Protein 7E43 (pdb70)

Structure (mmCIF, N/CA/C/O backbone):
data_7E43
#
_entry.id   7E43
#
_cell.length_a   52.125
_cell.length_b   72.505
_cell.length_c   82.230
_cell.angle_alpha   93.160
_cell.angle_beta   93.800
_cell.angle_gamma   111.080
#
_symmetry.space_group_name_H-M   'P 1'
#
loop_
_entity.id
_entity.type
_entity.pdbx_description
1 polymer 'Peptide methionine sulfoxide reductase MsrA/MsrB'
2 non-polymer 'ACETATE ION'
3 water water
#
loop_
_atom_site.group_PDB
_atom_site.id
_atom_site.type_symbol
_atom_site.label_atom_id
_atom_site.label_alt_id
_atom_site.label_comp_id
_atom_site.label_asym_id
_atom_site.label_entity_id
_atom_site.label_seq_id
_atom_site.pdbx_PDB_ins_code
_atom_site.Cartn_x
_atom_site.Cartn_y
_atom_site.Cartn_z
_atom_site.occupancy
_atom_site.B_iso_or_equiv
_atom_site.auth_seq_id
_atom_site.auth_comp_id
_atom_site.auth_asym_id
_atom_site.auth_atom_id
_atom_site.pdbx_PDB_model_num
ATOM 1 N N . ASP A 1 34 ? 94.955 -21.752 -37.823 1.00 30.00 34 ASP B N 1
ATOM 2 C CA . ASP A 1 34 ? 95.469 -20.367 -37.996 1.00 30.00 34 ASP B CA 1
ATOM 3 C C . ASP A 1 34 ? 94.379 -19.375 -37.580 1.00 30.00 34 ASP B C 1
ATOM 4 O O . ASP A 1 34 ? 93.516 -19.757 -36.775 1.00 30.00 34 ASP B O 1
ATOM 9 N N . GLU A 1 35 ? 94.434 -18.149 -38.106 1.00 60.25 35 GLU B N 1
ATOM 10 C CA . GLU A 1 35 ? 93.420 -17.113 -37.776 1.00 54.60 35 GLU B CA 1
ATOM 11 C C . GLU A 1 35 ? 92.569 -16.842 -39.021 1.00 56.58 35 GLU B C 1
ATOM 12 O O . GLU A 1 35 ? 93.102 -16.969 -40.135 1.00 55.33 35 GLU B O 1
ATOM 18 N N . ARG A 1 36 ? 91.297 -16.489 -38.823 1.00 49.18 36 ARG B N 1
ATOM 19 C CA . ARG A 1 36 ? 90.381 -16.247 -39.926 1.00 43.34 36 ARG B CA 1
ATOM 20 C C . ARG A 1 36 ? 89.811 -14.839 -39.840 1.00 47.91 36 ARG B C 1
ATOM 21 O O . ARG A 1 36 ? 89.929 -14.160 -38.813 1.00 47.54 36 ARG B O 1
ATOM 29 N N . VAL A 1 37 ? 89.205 -14.395 -40.945 1.00 42.43 37 VAL B N 1
ATOM 30 C CA . VAL A 1 37 ? 88.696 -13.036 -41.059 1.00 37.29 37 VAL B CA 1
ATOM 31 C C . VAL A 1 37 ? 87.293 -13.079 -41.654 1.00 41.96 37 VAL B C 1
ATOM 32 O O . VAL A 1 37 ? 86.967 -13.934 -42.485 1.00 36.67 37 VAL B O 1
ATOM 36 N N . ILE A 1 38 ? 86.446 -12.170 -41.185 1.00 42.22 38 ILE B N 1
ATOM 37 C CA . ILE A 1 38 ? 85.107 -11.971 -41.726 1.00 39.86 38 ILE B CA 1
ATOM 38 C C . ILE A 1 38 ? 84.814 -10.486 -41.636 1.00 36.64 38 ILE B C 1
ATOM 39 O O . ILE A 1 38 ? 85.269 -9.818 -40.709 1.00 41.47 38 ILE B O 1
ATOM 44 N N . TYR A 1 39 ? 84.089 -9.956 -42.620 1.00 35.30 39 TYR B N 1
ATOM 45 C CA . TYR A 1 39 ? 83.798 -8.526 -42.687 1.00 35.15 39 TYR B CA 1
ATOM 46 C C . TYR A 1 39 ? 82.308 -8.329 -42.452 1.00 35.82 39 TYR B C 1
ATOM 47 O O . TYR A 1 39 ? 81.486 -8.975 -43.109 1.00 38.12 39 TYR B O 1
ATOM 56 N N . LEU A 1 40 ? 81.965 -7.449 -41.512 1.00 37.02 40 LEU B N 1
ATOM 57 C CA . LEU A 1 40 ? 80.589 -7.273 -41.066 1.00 32.25 40 LEU B CA 1
ATOM 58 C C . LEU A 1 40 ? 80.224 -5.802 -41.163 1.00 32.51 40 LEU B C 1
ATOM 59 O O . LEU A 1 40 ? 80.905 -4.955 -40.578 1.00 38.41 40 LEU B O 1
ATOM 64 N N . ALA A 1 41 ? 79.157 -5.496 -41.896 1.00 31.57 41 ALA B N 1
ATOM 65 C CA . ALA A 1 41 ? 78.594 -4.148 -41.927 1.00 38.78 41 ALA B CA 1
ATOM 66 C C . ALA A 1 41 ? 77.325 -4.143 -41.087 1.00 33.75 41 ALA B C 1
ATOM 67 O O . ALA A 1 41 ? 76.408 -4.928 -41.341 1.00 32.75 41 ALA B O 1
ATOM 69 N N . GLY A 1 42 ? 77.280 -3.286 -40.075 1.00 33.78 42 GLY B N 1
ATOM 70 C CA . GLY A 1 42 ? 76.138 -3.299 -39.187 1.00 27.95 42 GLY B CA 1
ATOM 71 C C . GLY A 1 42 ? 75.727 -1.940 -38.672 1.00 34.59 42 GLY B C 1
ATOM 72 O O . GLY A 1 42 ? 75.274 -1.813 -37.530 1.00 37.32 42 GLY B O 1
ATOM 73 N N . GLY A 1 43 ? 75.878 -0.922 -39.525 1.00 41.37 43 GLY B N 1
ATOM 74 C CA . GLY A 1 43 ? 75.523 0.465 -39.166 1.00 33.79 43 GLY B CA 1
ATOM 75 C C . GLY A 1 43 ? 76.736 1.246 -38.694 1.00 35.67 43 GLY B C 1
ATOM 76 O O . GLY A 1 43 ? 77.760 1.234 -39.406 1.00 35.51 43 GLY B O 1
ATOM 77 N N . SER A 1 44 ? 76.625 1.902 -37.534 1.00 34.82 44 SER B N 1
ATOM 78 C CA . SER A 1 44 ? 77.750 2.695 -36.971 1.00 34.64 44 SER B CA 1
ATOM 79 C C . SER A 1 44 ? 78.950 1.774 -36.717 1.00 38.38 44 SER B C 1
ATOM 80 O O . SER A 1 44 ? 78.800 0.809 -35.942 1.00 37.25 44 SER B O 1
ATOM 83 N N . PHE A 1 45 ? 80.073 2.030 -37.394 1.00 32.32 45 PHE B N 1
ATOM 84 C CA . PHE A 1 45 ? 81.257 1.141 -37.254 1.00 35.02 45 PHE B CA 1
ATOM 85 C C . PHE A 1 45 ? 82.052 1.466 -35.985 1.00 36.79 45 PHE B C 1
ATOM 86 O O . PHE A 1 45 ? 82.936 0.674 -35.636 1.00 35.78 45 PHE B O 1
ATOM 94 N N . TRP A 1 46 ? 81.741 2.581 -35.321 1.00 39.64 46 TRP B N 1
ATOM 95 C CA . TRP A 1 46 ? 82.444 2.938 -34.060 1.00 35.94 46 TRP B CA 1
ATOM 96 C C . TRP A 1 46 ? 82.018 1.947 -32.976 1.00 37.27 46 TRP B C 1
ATOM 97 O O . TRP A 1 46 ? 82.889 1.286 -32.392 1.00 35.05 46 TRP B O 1
ATOM 108 N N . GLY A 1 47 ? 80.710 1.860 -32.736 1.00 31.50 47 GLY B N 1
ATOM 109 C CA . GLY A 1 47 ? 80.165 0.937 -31.727 1.00 37.90 47 GLY B CA 1
ATOM 110 C C . GLY A 1 47 ? 80.349 -0.506 -32.151 1.00 35.75 47 GLY B C 1
ATOM 111 O O . GLY A 1 47 ? 80.637 -1.335 -31.281 1.00 35.19 47 GLY B O 1
ATOM 112 N N . LEU A 1 48 ? 80.214 -0.788 -33.450 1.00 32.14 48 LEU B N 1
ATOM 113 C CA . LEU A 1 48 ? 80.350 -2.193 -33.922 1.00 32.27 48 LEU B CA 1
ATOM 114 C C . LEU A 1 48 ? 81.774 -2.685 -33.637 1.00 34.65 48 LEU B C 1
ATOM 115 O O . LEU A 1 48 ? 81.917 -3.795 -33.089 1.00 32.03 48 LEU B O 1
ATOM 120 N N . GLU A 1 49 ? 82.780 -1.882 -34.001 1.00 35.57 49 GLU B N 1
ATOM 121 C CA . GLU A 1 49 ? 84.179 -2.244 -33.778 1.00 35.66 49 GLU B CA 1
ATOM 122 C C . GLU A 1 49 ? 84.443 -2.494 -32.298 1.00 35.63 49 GLU B C 1
ATOM 123 O O . GLU A 1 49 ? 85.071 -3.492 -31.926 1.00 36.72 49 GLU B O 1
ATOM 129 N N . ALA A 1 50 ? 83.965 -1.590 -31.438 1.00 34.49 50 ALA B N 1
ATOM 130 C CA . ALA A 1 50 ? 84.119 -1.773 -29.999 1.00 41.01 50 ALA B CA 1
ATOM 131 C C . ALA A 1 50 ? 83.394 -3.025 -29.517 1.00 38.30 50 ALA B C 1
ATOM 132 O O . ALA A 1 50 ? 83.874 -3.714 -28.615 1.00 35.67 50 ALA B O 1
ATOM 134 N N . TYR A 1 51 ? 82.259 -3.351 -30.127 1.00 31.42 51 TYR B N 1
ATOM 135 C CA . TYR A 1 51 ? 81.518 -4.543 -29.730 1.00 36.50 51 TYR B CA 1
ATOM 136 C C . TYR A 1 51 ? 82.291 -5.811 -30.060 1.00 37.99 51 TYR B C 1
ATOM 137 O O . TYR A 1 51 ? 82.528 -6.652 -29.185 1.00 37.10 51 TYR B O 1
ATOM 146 N N . MET A 1 52 ? 82.700 -5.960 -31.321 1.00 35.84 52 MET B N 1
ATOM 147 C CA . MET A 1 52 ? 83.366 -7.180 -31.751 1.00 33.65 52 MET B CA 1
ATOM 148 C C . MET A 1 52 ? 84.670 -7.412 -30.995 1.00 38.34 52 MET B C 1
ATOM 149 O O . MET A 1 52 ? 85.016 -8.563 -30.707 1.00 33.73 52 MET B O 1
ATOM 154 N N . GLU A 1 53 ? 85.378 -6.334 -30.630 1.00 38.31 53 GLU B N 1
ATOM 155 C CA . GLU A 1 53 ? 86.626 -6.461 -29.877 1.00 42.43 53 GLU B CA 1
ATOM 156 C C . GLU A 1 53 ? 86.430 -7.153 -28.532 1.00 39.10 53 GLU B C 1
ATOM 157 O O . GLU A 1 53 ? 87.368 -7.762 -28.017 1.00 41.68 53 GLU B O 1
ATOM 163 N N . ARG A 1 54 ? 85.240 -7.052 -27.935 1.00 39.23 54 ARG B N 1
ATOM 164 C CA . ARG A 1 54 ? 85.000 -7.644 -26.625 1.00 37.47 54 ARG B CA 1
ATOM 165 C C . ARG A 1 54 ? 84.580 -9.100 -26.690 1.00 39.64 54 ARG B C 1
ATOM 166 O O . ARG A 1 54 ? 84.460 -9.729 -25.633 1.00 42.04 54 ARG B O 1
ATOM 174 N N . ILE A 1 55 ? 84.301 -9.630 -27.881 1.00 40.44 55 ILE B N 1
ATOM 175 C CA . ILE A 1 55 ? 83.880 -11.020 -28.002 1.00 34.27 55 ILE B CA 1
ATOM 176 C C . ILE A 1 55 ? 85.078 -11.928 -27.772 1.00 38.42 55 ILE B C 1
ATOM 177 O O . ILE A 1 55 ? 86.128 -11.763 -28.406 1.00 35.66 55 ILE B O 1
ATOM 182 N N . TYR A 1 56 ? 84.916 -12.913 -26.889 1.00 43.12 56 TYR B N 1
ATOM 183 C CA . TYR A 1 56 ? 85.964 -13.905 -26.693 1.00 42.16 56 TYR B CA 1
ATOM 184 C C . TYR A 1 56 ? 86.208 -14.668 -27.989 1.00 40.56 56 TYR B C 1
ATOM 185 O O . TYR A 1 56 ? 85.273 -15.184 -28.605 1.00 38.95 56 TYR B O 1
ATOM 194 N N . GLY A 1 57 ? 87.474 -14.743 -28.396 1.00 44.96 57 GLY B N 1
ATOM 195 C CA . GLY A 1 57 ? 87.871 -15.381 -29.634 1.00 42.21 57 GLY B CA 1
ATOM 196 C C . GLY A 1 57 ? 88.281 -14.411 -30.724 1.00 44.15 57 GLY B C 1
ATOM 197 O O . GLY A 1 57 ? 88.939 -14.822 -31.688 1.00 43.59 57 GLY B O 1
ATOM 198 N N . VAL A 1 58 ? 87.919 -13.140 -30.595 1.00 35.80 58 VAL B N 1
ATOM 199 C CA . VAL A 1 58 ? 88.229 -12.142 -31.610 1.00 41.51 58 VAL B CA 1
ATOM 200 C C . VAL A 1 58 ? 89.622 -11.591 -31.340 1.00 40.80 58 VAL B C 1
ATOM 201 O O . VAL A 1 58 ? 89.864 -10.968 -30.302 1.00 39.94 58 VAL B O 1
ATOM 205 N N . ILE A 1 59 ? 90.539 -11.824 -32.278 1.00 48.10 59 ILE B N 1
ATOM 206 C CA . ILE A 1 59 ? 91.917 -11.367 -32.135 1.00 40.92 59 ILE B CA 1
ATOM 207 C C . ILE A 1 59 ? 92.019 -9.867 -32.370 1.00 47.98 59 ILE B C 1
ATOM 208 O O . ILE A 1 59 ? 92.653 -9.141 -31.597 1.00 51.79 59 ILE B O 1
ATOM 213 N N . ASP A 1 60 ? 91.419 -9.378 -33.451 1.00 43.71 60 ASP B N 1
ATOM 214 C CA . ASP A 1 60 ? 91.440 -7.949 -33.715 1.00 42.65 60 ASP B CA 1
ATOM 215 C C . ASP A 1 60 ? 90.173 -7.551 -34.460 1.00 45.97 60 ASP B C 1
ATOM 216 O O . ASP A 1 60 ? 89.560 -8.360 -35.162 1.00 44.00 60 ASP B O 1
ATOM 221 N N . ALA A 1 61 ? 89.767 -6.301 -34.271 1.00 46.33 61 ALA B N 1
ATOM 222 C CA . ALA A 1 61 ? 88.675 -5.722 -35.036 1.00 45.91 61 ALA B CA 1
ATOM 223 C C . ALA A 1 61 ? 89.109 -4.349 -35.515 1.00 48.45 61 ALA B C 1
ATOM 224 O O . ALA A 1 61 ? 89.595 -3.534 -34.724 1.00 50.85 61 ALA B O 1
ATOM 226 N N . SER A 1 62 ? 88.953 -4.101 -36.806 1.00 48.70 62 SER B N 1
ATOM 227 C CA . SER A 1 62 ? 89.294 -2.810 -37.375 1.00 45.21 62 SER B CA 1
ATOM 228 C C . SER A 1 62 ? 88.162 -2.305 -38.261 1.00 43.58 62 SER B C 1
ATOM 229 O O . SER A 1 62 ? 87.385 -3.076 -38.832 1.00 40.18 62 SER B O 1
ATOM 232 N N . SER A 1 63 ? 88.100 -0.990 -38.372 1.00 46.04 63 SER B N 1
ATOM 233 C CA . SER A 1 63 ? 87.066 -0.265 -39.069 1.00 42.69 63 SER B CA 1
ATOM 234 C C . SER A 1 63 ? 87.467 -0.095 -40.535 1.00 48.02 63 SER B C 1
ATOM 235 O O . SER A 1 63 ? 88.654 -0.127 -40.891 1.00 49.37 63 SER B O 1
ATOM 238 N N . GLY A 1 64 ? 86.467 0.023 -41.401 1.00 48.57 64 GLY B N 1
ATOM 239 C CA . GLY A 1 64 ? 86.778 0.058 -42.818 1.00 50.98 64 GLY B CA 1
ATOM 240 C C . GLY A 1 64 ? 85.549 0.207 -43.692 1.00 46.27 64 GLY B C 1
ATOM 241 O O . GLY A 1 64 ? 84.415 0.354 -43.218 1.00 44.59 64 GLY B O 1
ATOM 242 N N . TYR A 1 65 ? 85.810 0.170 -44.998 1.00 47.62 65 TYR B N 1
ATOM 243 C CA . TYR A 1 65 ? 84.805 0.373 -46.030 1.00 47.81 65 TYR B CA 1
ATOM 244 C C . TYR A 1 65 ? 84.833 -0.799 -47.005 1.00 50.99 65 TYR B C 1
ATOM 245 O O . TYR A 1 65 ? 85.881 -1.098 -47.588 1.00 53.18 65 TYR B O 1
ATOM 254 N N . ALA A 1 66 ? 83.682 -1.447 -47.201 1.00 47.54 66 ALA B N 1
ATOM 255 C CA . ALA A 1 66 ? 83.615 -2.698 -47.948 1.00 54.92 66 ALA B CA 1
ATOM 256 C C . ALA A 1 66 ? 82.615 -2.629 -49.097 1.00 51.25 66 ALA B C 1
ATOM 257 O O . ALA A 1 66 ? 81.547 -2.016 -48.978 1.00 49.38 66 ALA B O 1
ATOM 259 N N . ASN A 1 67 ? 82.981 -3.275 -50.208 1.00 53.11 67 ASN B N 1
ATOM 260 C CA . ASN A 1 67 ? 82.073 -3.559 -51.317 1.00 55.83 67 ASN B CA 1
ATOM 261 C C . ASN A 1 67 ? 81.468 -2.280 -51.899 1.00 52.29 67 ASN B C 1
ATOM 262 O O . ASN A 1 67 ? 80.249 -2.130 -52.016 1.00 47.41 67 ASN B O 1
ATOM 267 N N . GLY A 1 68 ? 82.352 -1.352 -52.267 1.00 54.25 68 GLY B N 1
ATOM 268 C CA . GLY A 1 68 ? 81.980 -0.174 -53.016 1.00 57.72 68 GLY B CA 1
ATOM 269 C C . GLY A 1 68 ? 82.384 -0.278 -54.483 1.00 62.00 68 GLY B C 1
ATOM 270 O O . GLY A 1 68 ? 82.916 -1.283 -54.956 1.00 49.61 68 GLY B O 1
ATOM 271 N N . LYS A 1 69 ? 82.125 0.813 -55.206 1.00 68.23 69 LYS B N 1
ATOM 272 C CA . LYS A 1 69 ? 82.347 0.851 -56.647 1.00 70.95 69 LYS B CA 1
ATOM 273 C C . LYS A 1 69 ? 83.792 1.172 -57.023 1.00 71.18 69 LYS B C 1
ATOM 274 O O . LYS A 1 69 ? 84.162 1.026 -58.195 1.00 71.57 69 LYS B O 1
ATOM 280 N N . THR A 1 70 ? 84.597 1.597 -56.049 1.00 68.82 70 THR B N 1
ATOM 281 C CA . THR A 1 70 ? 86.004 1.967 -56.344 1.00 63.87 70 THR B CA 1
ATOM 282 C C . THR A 1 70 ? 86.967 1.067 -55.565 1.00 69.22 70 THR B C 1
ATOM 283 O O . THR A 1 70 ? 86.495 0.257 -54.754 1.00 69.91 70 THR B O 1
ATOM 287 N N . SER A 1 71 ? 88.268 1.221 -55.815 1.00 68.25 71 SER B N 1
ATOM 288 C CA . SER A 1 71 ? 89.308 0.421 -55.120 1.00 66.70 71 SER B CA 1
ATOM 289 C C . SER A 1 71 ? 89.827 1.204 -53.910 1.00 64.64 71 SER B C 1
ATOM 290 O O . SER A 1 71 ? 90.628 0.644 -53.143 1.00 64.37 71 SER B O 1
ATOM 293 N N . SER A 1 72 ? 89.382 2.454 -53.759 1.00 56.41 72 SER B N 1
ATOM 294 C CA . SER A 1 72 ? 89.817 3.298 -52.616 1.00 61.32 72 SER B CA 1
ATOM 295 C C . SER A 1 72 ? 88.839 4.460 -52.422 1.00 64.12 72 SER B C 1
ATOM 296 O O . SER A 1 72 ? 88.291 4.946 -53.421 1.00 62.20 72 SER B O 1
ATOM 299 N N . THR A 1 73 ? 88.652 4.887 -51.172 1.00 62.11 73 THR B N 1
ATOM 300 C CA . THR A 1 73 ? 87.717 5.995 -50.842 1.00 57.05 73 THR B CA 1
ATOM 301 C C . THR A 1 73 ? 88.073 6.559 -49.463 1.00 54.41 73 THR B C 1
ATOM 302 O O . THR A 1 73 ? 89.076 6.112 -48.882 1.00 58.89 73 THR B O 1
ATOM 306 N N . ASN A 1 74 ? 87.286 7.519 -48.972 1.00 60.41 74 ASN B N 1
ATOM 307 C CA . ASN A 1 74 ? 87.527 8.093 -47.655 1.00 64.53 74 ASN B CA 1
ATOM 308 C C . ASN A 1 74 ? 86.176 8.435 -47.042 1.00 62.17 74 ASN B C 1
ATOM 309 O O . ASN A 1 74 ? 85.132 8.295 -47.686 1.00 61.66 74 ASN B O 1
ATOM 314 N N . TYR A 1 75 ? 86.201 8.926 -45.799 1.00 59.56 75 TYR B N 1
ATOM 315 C CA . TYR A 1 75 ? 84.976 8.965 -45.003 1.00 61.00 75 TYR B CA 1
ATOM 316 C C . TYR A 1 75 ? 83.909 9.848 -45.638 1.00 62.26 75 TYR B C 1
ATOM 317 O O . TYR A 1 75 ? 82.712 9.559 -45.514 1.00 64.09 75 TYR B O 1
ATOM 326 N N . GLU A 1 76 ? 84.311 10.928 -46.306 1.00 69.35 76 GLU B N 1
ATOM 327 C CA . GLU A 1 76 ? 83.328 11.799 -46.908 1.00 71.62 76 GLU B CA 1
ATOM 328 C C . GLU A 1 76 ? 83.257 11.638 -48.429 1.00 70.97 76 GLU B C 1
ATOM 329 O O . GLU A 1 76 ? 82.612 12.443 -49.108 1.00 77.14 76 GLU B O 1
ATOM 335 N N . LYS A 1 77 ? 83.815 10.564 -48.960 1.00 70.34 77 LYS B N 1
ATOM 336 C CA . LYS A 1 77 ? 83.510 10.087 -50.291 1.00 70.77 77 LYS B CA 1
ATOM 337 C C . LYS A 1 77 ? 82.710 8.781 -50.253 1.00 71.39 77 LYS B C 1
ATOM 338 O O . LYS A 1 77 ? 82.574 8.092 -51.280 1.00 71.90 77 LYS B O 1
ATOM 344 N N . LEU A 1 78 ? 82.165 8.407 -49.091 1.00 71.67 78 LEU B N 1
ATOM 345 C CA . LEU A 1 78 ? 81.428 7.151 -48.981 1.00 63.24 78 LEU B CA 1
ATOM 346 C C . LEU A 1 78 ? 80.165 7.198 -49.807 1.00 64.88 78 LEU B C 1
ATOM 347 O O . LEU A 1 78 ? 79.801 6.205 -50.437 1.00 68.68 78 LEU B O 1
ATOM 352 N N . HIS A 1 79 ? 79.467 8.340 -49.791 1.00 64.73 79 HIS B N 1
ATOM 353 C CA . HIS A 1 79 ? 78.187 8.445 -50.483 1.00 73.88 79 HIS B CA 1
ATOM 354 C C . HIS A 1 79 ? 78.325 8.223 -51.983 1.00 74.21 79 HIS B C 1
ATOM 355 O O . HIS A 1 79 ? 77.356 7.829 -52.637 1.00 79.98 79 HIS B O 1
ATOM 362 N N . GLU A 1 80 ? 79.506 8.476 -52.548 1.00 67.91 80 GLU B N 1
ATOM 363 C CA . GLU A 1 80 ? 79.702 8.249 -53.973 1.00 71.31 80 GLU B CA 1
ATOM 364 C C . GLU A 1 80 ? 80.327 6.891 -54.258 1.00 58.48 80 GLU B C 1
ATOM 365 O O . GLU A 1 80 ? 79.950 6.226 -55.227 1.00 58.55 80 GLU B O 1
ATOM 371 N N . SER A 1 81 ? 81.285 6.462 -53.440 1.00 58.19 81 SER B N 1
ATOM 372 C CA . SER A 1 81 ? 81.922 5.173 -53.669 1.00 61.05 81 SER B CA 1
ATOM 373 C C . SER A 1 81 ? 80.972 4.012 -53.408 1.00 57.44 81 SER B C 1
ATOM 374 O O . SER A 1 81 ? 81.246 2.896 -53.862 1.00 54.46 81 SER B O 1
ATOM 377 N N . ASP A 1 82 ? 79.861 4.259 -52.704 1.00 47.68 82 ASP B N 1
ATOM 378 C CA . ASP A 1 82 ? 78.863 3.240 -52.384 1.00 53.16 82 ASP B CA 1
ATOM 379 C C . ASP A 1 82 ? 79.433 2.147 -51.481 1.00 55.78 82 ASP B C 1
ATOM 380 O O . ASP A 1 82 ? 79.009 0.990 -51.541 1.00 52.75 82 ASP B O 1
ATOM 385 N N . HIS A 1 83 ? 80.399 2.493 -50.638 1.00 54.61 83 HIS B N 1
ATOM 386 C CA . HIS A 1 83 ? 80.938 1.526 -49.694 1.00 53.33 83 HIS B CA 1
ATOM 387 C C . HIS A 1 83 ? 80.050 1.453 -48.459 1.00 46.81 83 HIS B C 1
ATOM 388 O O . HIS A 1 83 ? 79.388 2.425 -48.085 1.00 46.50 83 HIS B O 1
ATOM 395 N N . ALA A 1 84 ? 80.036 0.284 -47.825 1.00 48.81 84 ALA B N 1
ATOM 396 C CA . ALA A 1 84 ? 79.345 0.099 -46.556 1.00 44.68 84 ALA B CA 1
ATOM 397 C C . ALA A 1 84 ? 80.364 0.184 -45.429 1.00 37.36 84 ALA B C 1
ATOM 398 O O . ALA A 1 84 ? 81.438 -0.423 -45.511 1.00 41.24 84 ALA B O 1
ATOM 400 N N . GLU A 1 85 ? 80.043 0.964 -44.401 1.00 36.94 85 GLU B N 1
ATOM 401 C CA . GLU A 1 85 ? 80.840 0.950 -43.181 1.00 43.40 85 GLU B CA 1
ATOM 402 C C . GLU A 1 85 ? 80.858 -0.459 -42.609 1.00 39.85 85 GLU B C 1
ATOM 403 O O . GLU A 1 85 ? 79.802 -1.041 -42.338 1.00 36.50 85 GLU B O 1
ATOM 409 N N . SER A 1 86 ? 82.054 -1.016 -42.442 1.00 40.80 86 SER B N 1
ATOM 410 C CA . SER A 1 86 ? 82.178 -2.405 -42.031 1.00 41.66 86 SER B CA 1
ATOM 411 C C . SER A 1 86 ? 83.282 -2.538 -40.997 1.00 43.45 86 SER B C 1
ATOM 412 O O . SER A 1 86 ? 84.090 -1.626 -40.781 1.00 38.72 86 SER B O 1
ATOM 415 N N . VAL A 1 87 ? 83.321 -3.702 -40.365 1.00 37.07 87 VAL B N 1
ATOM 416 C CA . VAL A 1 87 ? 84.335 -4.018 -39.374 1.00 35.36 87 VAL B CA 1
ATOM 417 C C . VAL A 1 87 ? 85.023 -5.300 -39.810 1.00 38.70 87 VAL B C 1
ATOM 418 O O . VAL A 1 87 ? 84.364 -6.327 -40.015 1.00 37.84 87 VAL B O 1
ATOM 422 N N . LYS A 1 88 ? 86.341 -5.230 -39.976 1.00 43.11 88 LYS B N 1
ATOM 423 C CA . LYS A 1 88 ? 87.164 -6.397 -40.276 1.00 34.97 88 LYS B CA 1
ATOM 424 C C . LYS A 1 88 ? 87.462 -7.107 -38.963 1.00 40.08 88 LYS B C 1
ATOM 425 O O . LYS A 1 88 ? 88.126 -6.552 -38.083 1.00 42.84 88 LYS B O 1
ATOM 431 N N . VAL A 1 89 ? 86.953 -8.321 -38.814 1.00 36.66 89 VAL B N 1
ATOM 432 C CA . VAL A 1 89 ? 87.028 -9.062 -37.564 1.00 36.99 89 VAL B CA 1
ATOM 433 C C . VAL A 1 89 ? 87.959 -10.241 -37.791 1.00 38.91 89 VAL B C 1
ATOM 434 O O . VAL A 1 89 ? 87.655 -11.136 -38.587 1.00 41.97 89 VAL B O 1
ATOM 438 N N . ILE A 1 90 ? 89.094 -10.251 -37.103 1.00 39.45 90 ILE B N 1
ATOM 439 C CA . ILE A 1 90 ? 90.020 -11.378 -37.143 1.00 39.70 90 ILE B CA 1
ATOM 440 C C . ILE A 1 90 ? 89.782 -12.204 -35.889 1.00 42.72 90 ILE B C 1
ATOM 441 O O . ILE A 1 90 ? 89.814 -11.672 -34.773 1.00 44.66 90 ILE B O 1
ATOM 446 N N . TYR A 1 91 ? 89.529 -13.498 -36.058 1.00 36.93 91 TYR B N 1
ATOM 447 C CA . TYR A 1 91 ? 89.140 -14.335 -34.939 1.00 38.94 91 TYR B CA 1
ATOM 448 C C . TYR A 1 91 ? 89.902 -15.650 -34.964 1.00 46.81 91 TYR B C 1
ATOM 449 O O . TYR A 1 91 ? 90.403 -16.092 -36.001 1.00 47.24 91 TYR B O 1
ATOM 458 N N . ASP A 1 92 ? 89.973 -16.267 -33.785 1.00 45.96 92 ASP B N 1
ATOM 459 C CA . ASP A 1 92 ? 90.594 -17.570 -33.617 1.00 41.82 92 ASP B CA 1
ATOM 460 C C . ASP A 1 92 ? 89.520 -18.633 -33.767 1.00 42.03 92 ASP B C 1
ATOM 461 O O . ASP A 1 92 ? 88.684 -18.778 -32.864 1.00 49.22 92 ASP B O 1
ATOM 466 N N . PRO A 1 93 ? 89.504 -19.407 -34.856 1.00 45.06 93 PRO B N 1
ATOM 467 C CA . PRO A 1 93 ? 88.448 -20.421 -35.017 1.00 36.36 93 PRO B CA 1
ATOM 468 C C . PRO A 1 93 ? 88.508 -21.530 -33.991 1.00 50.87 93 PRO B C 1
ATOM 469 O O . PRO A 1 93 ? 87.533 -22.282 -33.872 1.00 52.40 93 PRO B O 1
ATOM 473 N N . LYS A 1 94 ? 89.619 -21.671 -33.259 1.00 53.42 94 LYS B N 1
ATOM 474 C CA . LYS A 1 94 ? 89.671 -22.642 -32.171 1.00 52.66 94 LYS B CA 1
ATOM 475 C C . LYS A 1 94 ? 88.848 -22.183 -30.974 1.00 49.33 94 LYS B C 1
ATOM 476 O O . LYS A 1 94 ? 88.307 -23.015 -30.240 1.00 51.60 94 LYS B O 1
ATOM 482 N N . LYS A 1 95 ? 88.745 -20.872 -30.769 1.00 50.15 95 LYS B N 1
ATOM 483 C CA . LYS A 1 95 ? 88.043 -20.292 -29.629 1.00 46.24 95 LYS B CA 1
ATOM 484 C C . LYS A 1 95 ? 86.599 -19.912 -29.940 1.00 49.05 95 LYS B C 1
ATOM 485 O O . LYS A 1 95 ? 85.740 -20.007 -29.057 1.00 46.80 95 LYS B O 1
ATOM 491 N N . ILE A 1 96 ? 86.306 -19.472 -31.162 1.00 47.47 96 ILE B N 1
ATOM 492 C CA . ILE A 1 96 ? 84.939 -19.128 -31.543 1.00 38.41 96 ILE B CA 1
ATOM 493 C C . ILE A 1 96 ? 84.751 -19.466 -33.009 1.00 36.41 96 ILE B C 1
ATOM 494 O O . ILE A 1 96 ? 85.624 -19.200 -33.838 1.00 44.77 96 ILE B O 1
ATOM 499 N N . SER A 1 97 ? 83.611 -20.068 -33.322 1.00 37.62 97 SER B N 1
ATOM 500 C CA . SER A 1 97 ? 83.284 -20.408 -34.695 1.00 42.69 97 SER B CA 1
ATOM 501 C C . SER A 1 97 ? 82.714 -19.192 -35.427 1.00 39.87 97 SER B C 1
ATOM 502 O O . SER A 1 97 ? 82.277 -18.213 -34.814 1.00 37.69 97 SER B O 1
ATOM 505 N N . LEU A 1 98 ? 82.718 -19.262 -36.761 1.00 39.12 98 LEU B N 1
ATOM 506 C CA . LEU A 1 98 ? 82.057 -18.216 -37.542 1.00 37.55 98 LEU B CA 1
ATOM 507 C C . LEU A 1 98 ? 80.566 -18.151 -37.222 1.00 35.78 98 LEU B C 1
ATOM 508 O O . LEU A 1 98 ? 79.987 -17.059 -37.149 1.00 32.45 98 LEU B O 1
ATOM 513 N N . ASP A 1 99 ? 79.935 -19.311 -36.998 1.00 37.42 99 ASP B N 1
ATOM 514 C CA . ASP A 1 99 ? 78.501 -19.337 -36.731 1.00 36.08 99 ASP B CA 1
ATOM 515 C C . ASP A 1 99 ? 78.156 -18.585 -35.453 1.00 38.55 99 ASP B C 1
ATOM 516 O O . ASP A 1 99 ? 77.229 -17.767 -35.435 1.00 39.55 99 ASP B O 1
ATOM 521 N N . LYS A 1 100 ? 78.887 -18.851 -34.368 1.00 36.34 100 LYS B N 1
ATOM 522 C CA . LYS A 1 100 ? 78.613 -18.137 -33.123 1.00 32.89 100 LYS B CA 1
ATOM 523 C C . LYS A 1 100 ? 79.004 -16.669 -33.240 1.00 33.90 100 LYS B C 1
ATOM 524 O O . LYS A 1 100 ? 78.332 -15.788 -32.689 1.00 28.70 100 LYS B O 1
ATOM 530 N N . LEU A 1 101 ? 80.097 -16.390 -33.947 1.00 33.49 101 LE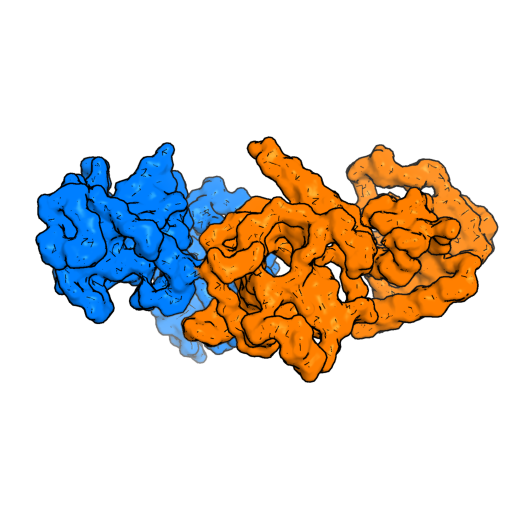U B N 1
ATOM 531 C CA . LEU A 1 101 ? 80.485 -15.007 -34.194 1.00 32.15 101 LEU B CA 1
ATOM 532 C C . LEU A 1 101 ? 79.370 -14.240 -34.891 1.00 31.26 101 LEU B C 1
ATOM 533 O O . LEU A 1 101 ? 79.090 -13.088 -34.543 1.00 31.58 101 LEU B O 1
ATOM 538 N N . LEU A 1 102 ? 78.725 -14.861 -35.880 1.00 29.09 102 LEU B N 1
ATOM 539 C CA . LEU A 1 102 ? 77.609 -14.205 -36.550 1.00 29.96 102 LEU B CA 1
ATOM 540 C C . LEU A 1 102 ? 76.463 -13.965 -35.582 1.00 33.72 102 LEU B C 1
ATOM 541 O O . LEU A 1 102 ? 75.812 -12.914 -35.624 1.00 36.56 102 LEU B O 1
ATOM 546 N N . ARG A 1 103 ? 76.201 -14.929 -34.695 1.00 32.86 103 ARG B N 1
ATOM 547 C CA . ARG A 1 103 ? 75.077 -14.782 -33.781 1.00 30.16 103 ARG B CA 1
ATOM 548 C C . ARG A 1 103 ? 75.318 -13.678 -32.763 1.00 28.60 103 ARG B C 1
ATOM 549 O O . ARG A 1 103 ? 74.359 -13.045 -32.314 1.00 31.76 103 ARG B O 1
ATOM 557 N N . TYR A 1 104 ? 76.576 -13.421 -32.398 1.00 30.71 104 TYR B N 1
ATOM 558 C CA . TYR A 1 104 ? 76.877 -12.218 -31.627 1.00 33.61 104 TYR B CA 1
ATOM 559 C C . TYR A 1 104 ? 76.553 -10.968 -32.435 1.00 31.57 104 TYR B C 1
ATOM 560 O O . TYR A 1 104 ? 75.983 -10.009 -31.908 1.00 30.54 104 TYR B O 1
ATOM 569 N N . TYR A 1 105 ? 76.913 -10.971 -33.722 1.00 34.19 105 TYR B N 1
ATOM 570 C CA . TYR A 1 105 ? 76.661 -9.823 -34.586 1.00 32.17 105 TYR B CA 1
ATOM 571 C C . TYR A 1 105 ? 75.167 -9.588 -34.761 1.00 31.98 105 TYR B C 1
ATOM 572 O O . TYR A 1 105 ? 74.711 -8.441 -34.767 1.00 35.73 105 TYR B O 1
ATOM 581 N N . PHE A 1 106 ? 74.380 -10.668 -34.854 1.00 33.82 106 PHE B N 1
ATOM 582 C CA . PHE A 1 106 ? 72.932 -10.526 -35.004 1.00 30.42 106 PHE B CA 1
ATOM 583 C C . PHE A 1 106 ? 72.310 -9.765 -33.839 1.00 32.99 106 PHE B C 1
ATOM 584 O O . PHE A 1 106 ? 71.262 -9.130 -34.001 1.00 31.51 106 PHE B O 1
ATOM 592 N N . LYS A 1 107 ? 72.942 -9.801 -32.665 1.00 36.14 107 LYS B N 1
ATOM 593 C CA . LYS A 1 107 ? 72.360 -9.182 -31.478 1.00 33.36 107 LYS B CA 1
ATOM 594 C C . LYS A 1 107 ? 72.370 -7.664 -31.520 1.00 35.33 107 LYS B C 1
ATOM 595 O O . LYS A 1 107 ? 71.639 -7.041 -30.741 1.00 39.18 107 LYS B O 1
ATOM 601 N N . VAL A 1 108 ? 73.191 -7.050 -32.372 1.00 32.91 108 VAL B N 1
ATOM 602 C CA . VAL A 1 108 ? 73.366 -5.607 -32.323 1.00 37.54 108 VAL B CA 1
ATOM 603 C C . VAL A 1 108 ? 73.028 -4.945 -33.662 1.00 40.47 108 VAL B C 1
ATOM 604 O O . VAL A 1 108 ? 73.464 -3.834 -33.932 1.00 41.36 108 VAL B O 1
ATOM 608 N N . VAL A 1 109 ? 72.241 -5.609 -34.503 1.00 38.40 109 VAL B N 1
ATOM 609 C CA . VAL A 1 109 ? 71.756 -4.991 -35.729 1.00 36.75 109 VAL B CA 1
ATOM 610 C C . VAL A 1 109 ? 70.274 -5.292 -35.875 1.00 38.10 109 VAL B C 1
ATOM 611 O O . VAL A 1 109 ? 69.786 -6.335 -35.426 1.00 38.30 109 VAL B O 1
ATOM 615 N N . ASP A 1 110 ? 69.555 -4.357 -36.490 1.00 37.99 110 ASP B N 1
ATOM 616 C CA . ASP A 1 110 ? 68.208 -4.610 -36.979 1.00 35.85 110 ASP B CA 1
ATOM 617 C C . ASP A 1 110 ? 68.331 -5.432 -38.255 1.00 38.55 110 ASP B C 1
ATOM 618 O O . ASP A 1 110 ? 68.738 -4.894 -39.292 1.00 36.68 110 ASP B O 1
ATOM 623 N N . PRO A 1 111 ? 67.975 -6.722 -38.237 1.00 33.79 111 PRO B N 1
ATOM 624 C CA . PRO A 1 111 ? 68.205 -7.562 -39.419 1.00 34.63 111 PRO B CA 1
ATOM 625 C C . PRO A 1 111 ? 67.219 -7.338 -40.563 1.00 38.74 111 PRO B C 1
ATOM 626 O O . PRO A 1 111 ? 67.458 -7.856 -41.662 1.00 34.50 111 PRO B O 1
ATOM 630 N N . VAL A 1 112 ? 66.129 -6.594 -40.361 1.00 38.87 112 VAL B N 1
ATOM 631 C CA . VAL A 1 112 ? 65.144 -6.386 -41.421 1.00 44.55 112 VAL B CA 1
ATOM 632 C C . VAL A 1 112 ? 65.157 -4.975 -42.002 1.00 41.13 112 VAL B C 1
ATOM 633 O O . VAL A 1 112 ? 64.508 -4.746 -43.037 1.00 41.36 112 VAL B O 1
ATOM 637 N N . SER A 1 113 ? 65.873 -4.032 -41.403 1.00 38.17 113 SER B N 1
ATOM 638 C CA . SER A 1 113 ? 65.820 -2.670 -41.907 1.00 41.69 113 SER B CA 1
ATOM 639 C C . SER A 1 113 ? 66.793 -2.478 -43.066 1.00 41.41 113 SER B C 1
ATOM 640 O O . SER A 1 113 ? 67.872 -3.085 -43.117 1.00 38.65 113 SER B O 1
ATOM 643 N N . VAL A 1 114 ? 66.401 -1.617 -44.003 1.00 40.81 114 VAL B N 1
ATOM 644 C CA . VAL A 1 114 ? 67.167 -1.354 -45.217 1.00 39.52 114 VAL B CA 1
ATOM 645 C C . VAL A 1 114 ? 67.811 0.019 -45.092 1.00 37.86 114 VAL B C 1
ATOM 646 O O . VAL A 1 114 ? 67.115 1.023 -44.902 1.00 42.35 114 VAL B O 1
ATOM 650 N N . ASN A 1 115 ? 69.138 0.060 -45.204 1.00 38.89 115 ASN B N 1
ATOM 651 C CA . ASN A 1 115 ? 69.907 1.311 -45.227 1.00 48.15 115 ASN B CA 1
ATOM 652 C C . ASN A 1 115 ? 69.616 2.204 -44.018 1.00 48.96 115 ASN B C 1
ATOM 653 O O . ASN A 1 115 ? 69.594 3.435 -44.129 1.00 48.18 115 ASN B O 1
ATOM 658 N N . LYS A 1 116 ? 69.412 1.592 -42.851 1.00 41.62 116 LYS B N 1
ATOM 659 C CA . LYS A 1 116 ? 69.144 2.360 -41.640 1.00 45.46 116 LYS B CA 1
ATOM 660 C C . LYS A 1 116 ? 69.388 1.491 -40.414 1.00 43.29 116 LYS B C 1
ATOM 661 O O . LYS A 1 116 ? 68.854 0.382 -40.323 1.00 42.60 116 LYS B O 1
ATOM 667 N N . GLN A 1 117 ? 70.190 2.001 -39.479 1.00 42.61 117 GLN B N 1
ATOM 668 C CA . GLN A 1 117 ? 70.399 1.389 -38.170 1.00 43.60 117 GLN B CA 1
ATOM 669 C C . GLN A 1 117 ? 70.282 2.489 -37.130 1.00 42.42 117 GLN B C 1
ATOM 670 O O . GLN A 1 117 ? 71.065 3.444 -37.146 1.00 39.89 117 GLN B O 1
ATOM 676 N N . GLY A 1 118 ? 69.311 2.363 -36.236 1.00 42.14 118 GLY B N 1
ATOM 677 C CA . GLY A 1 118 ? 69.051 3.441 -35.304 1.00 51.28 118 GLY B CA 1
ATOM 678 C C . GLY A 1 118 ? 68.617 4.694 -36.037 1.00 51.20 118 GLY B C 1
ATOM 679 O O . GLY A 1 118 ? 67.635 4.672 -36.780 1.00 51.37 118 GLY B O 1
ATOM 680 N N . ASN A 1 119 ? 69.353 5.790 -35.850 1.00 49.35 119 ASN B N 1
ATOM 681 C CA . ASN A 1 119 ? 69.067 7.046 -36.530 1.00 47.49 119 ASN B CA 1
ATOM 682 C C . ASN A 1 119 ? 69.974 7.287 -37.719 1.00 44.10 119 ASN B C 1
ATOM 683 O O . ASN A 1 119 ? 69.852 8.326 -38.363 1.00 54.71 119 ASN B O 1
ATOM 688 N N . ASP A 1 120 ? 70.887 6.370 -38.015 1.00 45.74 120 ASP B N 1
ATOM 689 C CA . ASP A 1 120 ? 71.846 6.548 -39.099 1.00 46.61 120 ASP B CA 1
ATOM 690 C C . ASP A 1 120 ? 71.236 5.994 -40.386 1.00 52.08 120 ASP B C 1
ATOM 691 O O . ASP A 1 120 ? 71.023 4.783 -40.514 1.00 47.27 120 ASP B O 1
ATOM 696 N N . VAL A 1 121 ? 70.947 6.894 -41.329 1.00 57.61 121 VAL B N 1
ATOM 697 C CA . VAL A 1 121 ? 70.251 6.594 -42.574 1.00 45.06 121 VAL B CA 1
ATOM 698 C C . VAL A 1 121 ? 71.237 6.709 -43.724 1.00 47.76 121 VAL B C 1
ATOM 699 O O . VAL A 1 121 ? 72.023 7.664 -43.787 1.00 48.61 121 VAL B O 1
ATOM 703 N N . GLY A 1 122 ? 71.216 5.738 -44.621 1.00 45.91 122 GLY B N 1
ATOM 704 C CA . GLY A 1 122 ? 72.089 5.830 -45.774 1.00 40.97 122 GLY B CA 1
ATOM 705 C C . GLY A 1 122 ? 72.614 4.475 -46.190 1.00 49.49 122 GLY B C 1
ATOM 706 O O . GLY A 1 122 ? 72.540 3.484 -45.464 1.00 48.09 122 GLY B O 1
ATOM 707 N N . ARG A 1 123 ? 73.175 4.463 -47.393 1.00 46.78 123 ARG B N 1
ATOM 708 C CA . ARG A 1 123 ? 73.675 3.237 -47.997 1.00 42.85 123 ARG B CA 1
ATOM 709 C C . ARG A 1 123 ? 74.931 2.724 -47.294 1.00 46.65 123 ARG B C 1
ATOM 710 O O . ARG A 1 123 ? 75.185 1.512 -47.274 1.00 40.29 123 ARG B O 1
ATOM 718 N N . GLN A 1 124 ? 75.735 3.623 -46.726 1.00 44.56 124 GLN B N 1
ATOM 719 C CA . GLN A 1 124 ? 76.928 3.192 -46.007 1.00 46.44 124 GLN B CA 1
ATOM 720 C C . GLN A 1 124 ? 76.595 2.509 -44.691 1.00 43.91 124 GLN B C 1
ATOM 721 O O . GLN A 1 124 ? 77.499 1.946 -44.065 1.00 43.19 124 GLN B O 1
ATOM 727 N N . TYR A 1 125 ? 75.329 2.550 -44.268 1.00 42.47 125 TYR B N 1
ATOM 728 C CA . TYR A 1 125 ? 74.856 1.899 -43.056 1.00 39.44 125 TYR B CA 1
ATOM 729 C C . TYR A 1 125 ? 74.064 0.635 -43.345 1.00 41.80 125 TYR B C 1
ATOM 730 O O . TYR A 1 125 ? 73.362 0.139 -42.457 1.00 46.01 125 TYR B O 1
ATOM 739 N N . ARG A 1 126 ? 74.136 0.110 -44.562 1.00 40.57 126 ARG B N 1
ATOM 740 C CA . ARG A 1 126 ? 73.424 -1.126 -44.845 1.00 42.94 126 ARG B CA 1
ATOM 741 C C . ARG A 1 126 ? 74.095 -2.285 -44.115 1.00 35.11 126 ARG B C 1
ATOM 742 O O . ARG A 1 126 ? 75.282 -2.236 -43.789 1.00 40.23 126 ARG B O 1
ATOM 750 N N . THR A 1 127 ? 73.316 -3.322 -43.843 1.00 36.38 127 THR B N 1
ATOM 751 C CA . THR A 1 127 ? 73.833 -4.511 -43.188 1.00 32.86 127 THR B CA 1
ATOM 752 C C . THR A 1 127 ? 74.314 -5.508 -44.233 1.00 35.80 127 THR B C 1
ATOM 753 O O . THR A 1 127 ? 73.705 -5.657 -45.301 1.00 36.08 127 THR B O 1
ATOM 757 N N . GLY A 1 128 ? 75.421 -6.172 -43.928 1.00 29.83 128 GLY B N 1
ATOM 758 C CA . GLY A 1 128 ? 75.997 -7.120 -44.851 1.00 31.03 128 GLY B CA 1
ATOM 759 C C . GLY A 1 128 ? 77.076 -7.941 -44.183 1.00 35.17 128 GLY B C 1
ATOM 760 O O . GLY A 1 128 ? 77.655 -7.544 -43.164 1.00 33.81 128 GLY B O 1
ATOM 761 N N . ILE A 1 129 ? 77.329 -9.106 -44.770 1.00 32.84 129 ILE B N 1
ATOM 762 C CA . ILE A 1 129 ? 78.386 -9.998 -44.337 1.00 33.33 129 ILE B CA 1
ATOM 763 C C . ILE A 1 129 ? 79.202 -10.318 -45.574 1.00 37.74 129 ILE B C 1
ATOM 764 O O . ILE A 1 129 ? 78.668 -10.873 -46.542 1.00 35.68 129 ILE B O 1
ATOM 769 N N . TYR A 1 130 ? 80.489 -9.975 -45.548 1.00 38.49 130 TYR B N 1
ATOM 770 C CA . TYR A 1 130 ? 81.359 -10.102 -46.712 1.00 38.16 130 TYR B CA 1
ATOM 771 C C . TYR A 1 130 ? 82.483 -11.066 -46.378 1.00 38.17 130 TYR B C 1
ATOM 772 O O . TYR A 1 130 ? 83.234 -10.846 -45.422 1.00 34.85 130 TYR B O 1
ATOM 781 N N . TYR A 1 131 ? 82.595 -12.128 -47.167 1.00 40.71 131 TYR B N 1
ATOM 782 C CA . TYR A 1 131 ? 83.523 -13.212 -46.897 1.00 46.58 131 TYR B CA 1
ATOM 783 C C . TYR A 1 131 ? 84.625 -13.227 -47.948 1.00 46.89 131 TYR B C 1
ATOM 784 O O . TYR A 1 131 ? 84.470 -12.695 -49.053 1.00 50.36 131 TYR B O 1
ATOM 793 N N . VAL A 1 132 ? 85.755 -13.822 -47.568 1.00 50.48 132 VAL B N 1
ATOM 794 C CA . VAL A 1 132 ? 86.888 -14.040 -48.456 1.00 45.57 132 VAL B CA 1
ATOM 795 C C . VAL A 1 132 ? 87.189 -15.514 -48.663 1.00 53.04 132 VAL B C 1
ATOM 796 O O . VAL A 1 132 ? 88.130 -15.843 -49.390 1.00 57.29 132 VAL B O 1
ATOM 800 N N . ASN A 1 133 ? 86.432 -16.413 -48.034 1.00 52.28 133 ASN B N 1
ATOM 801 C CA . ASN A 1 133 ? 86.599 -17.852 -48.197 1.00 53.27 133 ASN B CA 1
ATOM 802 C C . ASN A 1 133 ? 85.291 -18.430 -48.707 1.00 52.51 133 ASN B C 1
ATOM 803 O O . ASN A 1 133 ? 84.229 -18.134 -48.154 1.00 52.26 133 ASN B O 1
ATOM 808 N N . SER A 1 134 ? 85.371 -19.258 -49.754 1.00 53.64 134 SER B N 1
ATOM 809 C CA . SER A 1 134 ? 84.159 -19.811 -50.357 1.00 50.73 134 SER B CA 1
ATOM 810 C C . SER A 1 134 ? 83.372 -20.633 -49.346 1.00 49.91 134 SER B C 1
ATOM 811 O O . SER A 1 134 ? 82.136 -20.595 -49.327 1.00 53.97 134 SER B O 1
ATOM 814 N N . ALA A 1 135 ? 84.074 -21.383 -48.490 1.00 50.56 135 ALA B N 1
ATOM 815 C CA . ALA A 1 135 ? 83.400 -22.256 -47.537 1.00 47.86 135 ALA B CA 1
ATOM 816 C C . ALA A 1 135 ? 82.589 -21.474 -46.520 1.00 50.10 135 ALA B C 1
ATOM 817 O O . ALA A 1 135 ? 81.714 -22.052 -45.869 1.00 48.81 135 ALA B O 1
ATOM 819 N N . ASP A 1 136 ? 82.857 -20.176 -46.367 1.00 47.65 136 ASP B N 1
ATOM 820 C CA . ASP A 1 136 ? 82.119 -19.385 -45.392 1.00 45.89 136 ASP B CA 1
ATOM 821 C C . ASP A 1 136 ? 80.711 -19.060 -45.858 1.00 46.23 136 ASP B C 1
ATOM 822 O O . ASP A 1 136 ? 79.858 -18.747 -45.022 1.00 44.44 136 ASP B O 1
ATOM 827 N N . LYS A 1 137 ? 80.446 -19.138 -47.165 1.00 45.64 137 LYS B N 1
ATOM 828 C CA . LYS A 1 137 ? 79.132 -18.752 -47.669 1.00 43.26 137 LYS B CA 1
ATOM 829 C C . LYS A 1 137 ? 78.033 -19.645 -47.106 1.00 47.41 137 LYS B C 1
ATOM 830 O O . LYS A 1 137 ? 76.971 -19.152 -46.696 1.00 39.75 137 LYS B O 1
ATOM 836 N N . GLU A 1 138 ? 78.268 -20.963 -47.069 1.00 42.47 138 GLU B N 1
ATOM 837 C CA . GLU A 1 138 ? 77.241 -21.874 -46.569 1.00 45.71 138 GLU B CA 1
ATOM 838 C C . GLU A 1 138 ? 76.928 -21.607 -45.101 1.00 44.06 138 GLU B C 1
ATOM 839 O O . GLU A 1 138 ? 75.763 -21.631 -44.691 1.00 41.15 138 GLU B O 1
ATOM 845 N N . VAL A 1 139 ? 77.956 -21.350 -44.296 1.00 41.71 139 VAL B N 1
ATOM 846 C CA . VAL A 1 139 ? 77.743 -21.046 -42.882 1.00 42.11 139 VAL B CA 1
ATOM 847 C C . VAL A 1 139 ? 76.927 -19.773 -42.729 1.00 39.80 139 VAL B C 1
ATOM 848 O O . VAL A 1 139 ? 75.968 -19.719 -41.944 1.00 35.69 139 VAL B O 1
ATOM 852 N N . ILE A 1 140 ? 77.301 -18.728 -43.470 1.00 39.29 140 ILE B N 1
ATOM 853 C CA . ILE A 1 140 ? 76.564 -17.470 -43.399 1.00 34.71 140 ILE B CA 1
ATOM 854 C C . ILE A 1 140 ? 75.101 -17.680 -43.770 1.00 34.98 140 ILE B C 1
ATOM 855 O O . ILE A 1 140 ? 74.192 -17.202 -43.076 1.00 36.15 140 ILE B O 1
ATOM 860 N N . ASP A 1 141 ? 74.848 -18.401 -44.868 1.00 34.74 141 ASP B N 1
ATOM 861 C CA . ASP A 1 141 ? 73.475 -18.582 -45.332 1.00 37.57 141 ASP B CA 1
ATOM 862 C C . ASP A 1 141 ? 72.648 -19.361 -44.318 1.00 36.47 141 ASP B C 1
ATOM 863 O O . ASP A 1 141 ? 71.479 -19.034 -44.073 1.00 34.94 141 ASP B O 1
ATOM 868 N N . HIS A 1 142 ? 73.237 -20.397 -43.720 1.00 34.97 142 HIS B N 1
ATOM 869 C CA . HIS A 1 142 ? 72.527 -21.154 -42.696 1.00 34.79 142 HIS B CA 1
ATOM 870 C C . HIS A 1 142 ? 72.187 -20.277 -41.496 1.00 38.25 142 HIS B C 1
ATOM 871 O O . HIS A 1 142 ? 71.062 -20.329 -40.977 1.00 35.81 142 HIS B O 1
ATOM 878 N N . ALA A 1 143 ? 73.144 -19.453 -41.051 1.00 34.02 143 ALA B N 1
ATOM 879 C CA . ALA A 1 143 ? 72.919 -18.599 -39.887 1.00 34.43 143 ALA B CA 1
ATOM 880 C C . ALA A 1 143 ? 71.780 -17.619 -40.125 1.00 35.18 143 ALA B C 1
ATOM 881 O O . ALA A 1 143 ? 70.985 -17.344 -39.218 1.00 34.85 143 ALA B O 1
ATOM 883 N N . LEU A 1 144 ? 71.680 -17.081 -41.337 1.00 35.87 144 LEU B N 1
ATOM 884 C CA . LEU A 1 144 ? 70.617 -16.122 -41.605 1.00 36.68 144 LEU B CA 1
ATOM 885 C C . LEU A 1 144 ? 69.251 -16.798 -41.606 1.00 37.49 144 LEU B C 1
ATOM 886 O O . LEU A 1 144 ? 68.276 -16.236 -41.095 1.00 40.20 144 LEU B O 1
ATOM 891 N N . LYS A 1 145 ? 69.163 -18.012 -42.151 1.00 40.14 145 LYS B N 1
ATOM 892 C CA . LYS A 1 145 ? 67.892 -18.733 -42.138 1.00 39.94 145 LYS B CA 1
ATOM 893 C C . LYS A 1 145 ? 67.462 -19.068 -40.711 1.00 40.06 145 LYS B C 1
ATOM 894 O O . LYS A 1 145 ? 66.284 -18.922 -40.356 1.00 33.49 145 LYS B O 1
ATOM 900 N N . ALA A 1 146 ? 68.405 -19.512 -39.878 1.00 39.35 146 ALA B N 1
ATOM 901 C CA . ALA A 1 146 ? 68.104 -19.721 -38.464 1.00 40.00 146 ALA B CA 1
ATOM 902 C C . ALA A 1 146 ? 67.616 -18.429 -37.810 1.00 41.14 146 ALA B C 1
ATOM 903 O O . ALA A 1 146 ? 66.582 -18.418 -37.131 1.00 39.59 146 ALA B O 1
ATOM 905 N N . LEU A 1 147 ? 68.338 -17.319 -38.024 1.00 37.70 147 LEU B N 1
ATOM 906 C CA . LEU A 1 147 ? 67.898 -16.029 -37.491 1.00 35.47 147 LEU B CA 1
ATOM 907 C C . LEU A 1 147 ? 66.500 -15.680 -37.981 1.00 38.76 147 LEU B C 1
ATOM 908 O O . LEU A 1 147 ? 65.660 -15.192 -37.212 1.00 38.86 147 LEU B O 1
ATOM 913 N N . GLN A 1 148 ? 66.238 -15.914 -39.265 1.00 36.48 148 GLN B N 1
ATOM 914 C CA . GLN A 1 148 ? 64.929 -15.601 -39.809 1.00 37.49 148 GLN B CA 1
ATOM 915 C C . GLN A 1 148 ? 63.859 -16.501 -39.206 1.00 48.65 148 GLN B C 1
ATOM 916 O O . GLN A 1 148 ? 62.755 -16.037 -38.885 1.00 39.37 148 GLN B O 1
ATOM 922 N N . LYS A 1 149 ? 64.173 -17.795 -39.040 1.00 42.87 149 LYS B N 1
ATOM 923 C CA . LYS A 1 149 ? 63.199 -18.772 -38.563 1.00 46.36 149 LYS B CA 1
ATOM 924 C C . LYS A 1 149 ? 62.698 -18.471 -37.159 1.00 51.00 149 LYS B C 1
ATOM 925 O O . LYS A 1 149 ? 61.739 -19.106 -36.716 1.00 63.36 149 LYS B O 1
ATOM 931 N N . GLU A 1 150 ? 63.299 -17.511 -36.458 1.00 50.76 150 GLU B N 1
ATOM 932 C CA . GLU A 1 150 ? 62.899 -17.186 -35.089 1.00 57.42 150 GLU B CA 1
ATOM 933 C C . GLU A 1 150 ? 62.471 -15.735 -34.914 1.00 55.57 150 GLU B C 1
ATOM 934 O O . GLU A 1 150 ? 61.551 -15.462 -34.139 1.00 61.67 150 GLU B O 1
ATOM 940 N N . VAL A 1 151 ? 63.103 -14.785 -35.612 1.00 45.99 151 VAL B N 1
ATOM 941 C CA . VAL A 1 151 ? 62.652 -13.398 -35.521 1.00 44.77 151 VAL B CA 1
ATOM 942 C C . VAL A 1 151 ? 61.692 -13.030 -36.649 1.00 54.27 151 VAL B C 1
ATOM 943 O O . VAL A 1 151 ? 61.064 -11.962 -36.587 1.00 54.02 151 VAL B O 1
ATOM 947 N N . LYS A 1 152 ? 61.545 -13.887 -37.664 1.00 53.44 152 LYS B N 1
ATOM 948 C CA . LYS A 1 152 ? 60.564 -13.712 -38.732 1.00 54.64 152 LYS B CA 1
ATOM 949 C C . LYS A 1 152 ? 60.826 -12.453 -39.557 1.00 51.21 152 LYS B C 1
ATOM 950 O O . LYS A 1 152 ? 61.803 -11.732 -39.319 1.00 57.93 152 LYS B O 1
ATOM 956 N N . GLY A 1 153 ? 59.960 -12.188 -40.542 1.00 51.29 153 GLY B N 1
ATOM 957 C CA . GLY A 1 153 ? 60.152 -11.082 -41.464 1.00 42.73 153 GLY B CA 1
ATOM 958 C C . GLY A 1 153 ? 61.085 -11.430 -42.616 1.00 48.22 153 GLY B C 1
ATOM 959 O O . GLY A 1 153 ? 61.418 -12.593 -42.863 1.00 49.38 153 GLY B O 1
ATOM 960 N N . LYS A 1 154 ? 61.516 -10.387 -43.333 1.00 42.13 154 LYS B N 1
ATOM 961 C CA . LYS A 1 154 ? 62.428 -10.521 -44.466 1.00 38.80 154 LYS B CA 1
ATOM 962 C C . LYS A 1 154 ? 63.791 -9.971 -44.070 1.00 40.17 154 LYS B C 1
ATOM 963 O O . LYS A 1 154 ? 63.925 -8.770 -43.819 1.00 40.39 154 LYS B O 1
ATOM 969 N N . ILE A 1 155 ? 64.797 -10.843 -44.026 1.00 36.98 155 ILE B N 1
ATOM 970 C CA . ILE A 1 155 ? 66.122 -10.458 -43.556 1.00 33.61 155 ILE B CA 1
ATOM 971 C C . ILE A 1 155 ? 66.816 -9.652 -44.645 1.00 35.63 155 ILE B C 1
ATOM 972 O O . ILE A 1 155 ? 67.021 -10.141 -45.761 1.00 35.48 155 ILE B O 1
ATOM 977 N N . ALA A 1 156 ? 67.187 -8.418 -44.314 1.00 37.03 156 ALA B N 1
ATOM 978 C CA . ALA A 1 156 ? 67.767 -7.479 -45.261 1.00 31.08 156 ALA B CA 1
ATOM 979 C C . ALA A 1 156 ? 69.284 -7.571 -45.335 1.00 34.40 156 ALA B C 1
ATOM 980 O O . ALA A 1 156 ? 69.901 -6.823 -46.105 1.00 34.53 156 ALA B O 1
ATOM 982 N N . ILE A 1 157 ? 69.898 -8.460 -44.556 1.00 35.52 157 ILE B N 1
ATOM 983 C CA . ILE A 1 157 ? 71.354 -8.558 -44.520 1.00 37.56 157 ILE B CA 1
ATOM 984 C C . ILE A 1 157 ? 71.831 -9.202 -45.815 1.00 33.35 157 ILE B C 1
ATOM 985 O O . ILE A 1 157 ? 71.485 -10.348 -46.117 1.00 35.00 157 ILE B O 1
ATOM 990 N N . GLU A 1 158 ? 72.625 -8.471 -46.584 1.00 31.75 158 GLU B N 1
ATOM 991 C CA . GLU A 1 158 ? 73.149 -8.989 -47.839 1.00 36.78 158 GLU B CA 1
ATOM 992 C C . GLU A 1 158 ? 74.405 -9.810 -47.588 1.00 35.35 158 GLU B C 1
ATOM 993 O O . GLU A 1 158 ? 75.111 -9.617 -46.597 1.00 37.68 158 GLU B O 1
ATOM 999 N N . VAL A 1 159 ? 74.659 -10.754 -48.489 1.00 36.18 159 VAL B N 1
ATOM 1000 C CA . VAL A 1 159 ? 75.795 -11.661 -48.393 1.00 38.64 159 VAL B CA 1
ATOM 1001 C C . VAL A 1 159 ? 76.478 -11.688 -49.747 1.00 42.59 159 VAL B C 1
ATOM 1002 O O . VAL A 1 159 ? 75.856 -12.067 -50.747 1.00 40.82 159 VAL B O 1
ATOM 1006 N N . GLU A 1 160 ? 77.747 -11.293 -49.776 1.00 42.66 160 GLU B N 1
ATOM 1007 C CA . GLU A 1 160 ? 78.535 -11.179 -50.994 1.00 46.44 160 GLU B CA 1
ATOM 1008 C C . GLU A 1 160 ? 79.985 -11.450 -50.640 1.00 46.07 160 GLU B C 1
ATOM 1009 O O . GLU A 1 160 ? 80.400 -11.228 -49.498 1.00 44.80 160 GLU B O 1
ATOM 1015 N N . PRO A 1 161 ? 80.784 -11.918 -51.592 1.00 44.89 161 PRO B N 1
ATOM 1016 C CA . PRO A 1 161 ? 82.233 -11.924 -51.381 1.00 44.13 161 PRO B CA 1
ATOM 1017 C C . PRO A 1 161 ? 82.761 -10.499 -51.289 1.00 48.46 161 PRO B C 1
ATOM 1018 O O . PRO A 1 161 ? 82.182 -9.556 -51.832 1.00 48.54 161 PRO B O 1
ATOM 1022 N N . LEU A 1 162 ? 83.854 -10.340 -50.554 1.00 41.78 162 LEU B N 1
ATOM 1023 C CA . LEU A 1 162 ? 84.482 -9.032 -50.451 1.00 51.13 162 LEU B CA 1
ATOM 1024 C C . LEU A 1 162 ? 85.141 -8.699 -51.784 1.00 48.54 162 LEU B C 1
ATOM 1025 O O . LEU A 1 162 ? 85.972 -9.469 -52.273 1.00 51.61 162 LEU B O 1
ATOM 1030 N N . LYS A 1 163 ? 84.761 -7.572 -52.389 1.00 52.95 163 LYS B N 1
ATOM 1031 C CA . LYS A 1 163 ? 85.251 -7.232 -53.724 1.00 64.29 163 LYS B CA 1
ATOM 1032 C C . LYS A 1 163 ? 86.411 -6.246 -53.669 1.00 68.64 163 LYS B C 1
ATOM 1033 O O . LYS A 1 163 ? 87.501 -6.529 -54.181 1.00 69.61 163 LYS B O 1
ATOM 1039 N N . ASN A 1 164 ? 86.192 -5.082 -53.070 1.00 62.45 164 ASN B N 1
ATOM 1040 C CA . ASN A 1 164 ? 87.269 -4.142 -52.810 1.00 68.07 164 ASN B CA 1
ATOM 1041 C C . ASN A 1 164 ? 87.066 -3.563 -51.422 1.00 70.60 164 ASN B C 1
ATOM 1042 O O . ASN A 1 164 ? 85.934 -3.356 -50.982 1.00 75.66 164 ASN B O 1
ATOM 1047 N N . TYR A 1 165 ? 88.168 -3.351 -50.717 1.00 64.28 165 TYR B N 1
ATOM 1048 C CA . TYR A 1 165 ? 88.100 -2.940 -49.325 1.00 62.20 165 TYR B CA 1
ATOM 1049 C C . TYR A 1 165 ? 89.218 -1.945 -49.055 1.00 51.15 165 TYR B C 1
ATOM 1050 O O . TYR A 1 165 ? 90.307 -2.072 -49.616 1.00 57.54 165 TYR B O 1
ATOM 1059 N N . VAL A 1 166 ? 88.946 -0.960 -48.199 1.00 56.72 166 VAL B N 1
ATOM 1060 C CA . VAL A 1 166 ? 89.944 0.025 -47.789 1.00 61.53 166 VAL B CA 1
ATOM 1061 C C . VAL A 1 166 ? 89.820 0.276 -46.289 1.00 59.02 166 VAL B C 1
ATOM 1062 O O . VAL A 1 166 ? 88.738 0.610 -45.792 1.00 50.27 166 VAL B O 1
ATOM 1066 N N . ARG A 1 167 ? 90.932 0.124 -45.566 1.00 53.06 167 ARG B N 1
ATOM 1067 C CA . ARG A 1 167 ? 90.934 0.404 -44.134 1.00 52.32 167 ARG B CA 1
ATOM 1068 C C . ARG A 1 167 ? 90.579 1.862 -43.874 1.00 54.37 167 ARG B C 1
ATOM 1069 O O . ARG A 1 167 ? 91.091 2.771 -44.534 1.00 61.34 167 ARG B O 1
ATOM 1077 N N . ALA A 1 168 ? 89.696 2.082 -42.902 1.00 53.41 168 ALA B N 1
ATOM 1078 C CA . ALA A 1 168 ? 89.283 3.438 -42.559 1.00 52.13 168 ALA B CA 1
ATOM 1079 C C . ALA A 1 168 ? 90.469 4.246 -42.040 1.00 52.58 168 ALA B C 1
ATOM 1080 O O . ALA A 1 168 ? 91.501 3.702 -41.641 1.00 54.47 168 ALA B O 1
ATOM 1082 N N . GLU A 1 169 ? 90.307 5.565 -42.056 1.00 51.65 169 GLU B N 1
ATOM 1083 C CA . GLU A 1 169 ? 91.330 6.455 -41.531 1.00 56.46 169 GLU B CA 1
ATOM 1084 C C . GLU A 1 169 ? 91.607 6.136 -40.068 1.00 59.21 169 GLU B C 1
ATOM 1085 O O . GLU A 1 169 ? 90.715 5.734 -39.316 1.00 55.82 169 GLU B O 1
ATOM 1091 N N . GLU A 1 170 ? 92.865 6.321 -39.664 1.00 60.14 170 GLU B N 1
ATOM 1092 C CA . GLU A 1 170 ? 93.233 6.019 -38.289 1.00 57.76 170 GLU B CA 1
ATOM 1093 C C . GLU A 1 170 ? 92.467 6.880 -37.296 1.00 59.47 170 GLU B C 1
ATOM 1094 O O . GLU A 1 170 ? 92.349 6.504 -36.124 1.00 62.09 170 GLU B O 1
ATOM 1100 N N . TYR A 1 171 ? 91.924 8.015 -37.742 1.00 52.27 171 TYR B N 1
ATOM 1101 C CA . TYR A 1 171 ? 91.011 8.773 -36.896 1.00 52.24 171 TYR B CA 1
ATOM 1102 C C . TYR A 1 171 ? 89.819 7.928 -36.467 1.00 55.67 171 TYR B C 1
ATOM 1103 O O . TYR A 1 171 ? 89.312 8.089 -35.352 1.00 52.53 171 TYR B O 1
ATOM 1112 N N . HIS A 1 172 ? 89.354 7.032 -37.339 1.00 52.99 172 HIS B N 1
ATOM 1113 C CA . HIS A 1 172 ? 88.194 6.199 -37.047 1.00 53.72 172 HIS B CA 1
ATOM 1114 C C . HIS A 1 172 ? 88.553 4.899 -36.339 1.00 47.11 172 HIS B C 1
ATOM 1115 O O . HIS A 1 172 ? 87.663 4.256 -35.772 1.00 49.56 172 HIS B O 1
ATOM 1122 N N . GLN A 1 173 ? 89.820 4.495 -36.361 1.00 39.41 173 GLN B N 1
ATOM 1123 C CA . GLN A 1 173 ? 90.222 3.274 -35.681 1.00 48.67 173 GLN B CA 1
ATOM 1124 C C . GLN A 1 173 ? 90.164 3.466 -34.171 1.00 50.75 173 GLN B C 1
ATOM 1125 O O . GLN A 1 173 ? 90.493 4.537 -33.656 1.00 47.39 173 GLN B O 1
ATOM 1131 N N . ASP A 1 174 ? 89.723 2.422 -33.464 1.00 43.73 174 ASP B N 1
ATOM 1132 C CA . ASP A 1 174 ? 89.678 2.417 -32.000 1.00 41.76 174 ASP B CA 1
ATOM 11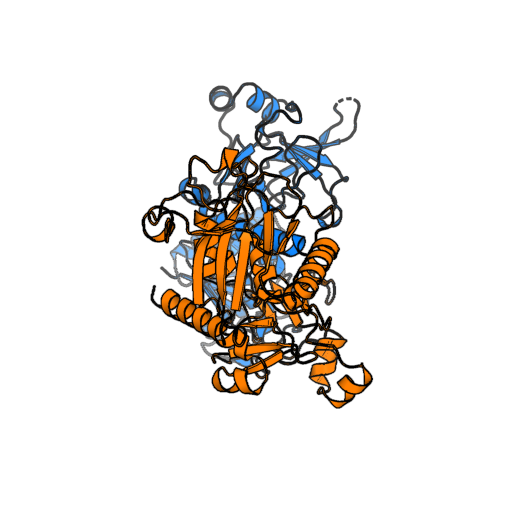33 C C . ASP A 1 174 ? 88.919 3.627 -31.467 1.00 42.75 174 ASP B C 1
ATOM 1134 O O . ASP A 1 174 ? 89.235 4.171 -30.407 1.00 42.72 174 ASP B O 1
ATOM 1139 N N . TYR A 1 175 ? 87.897 4.046 -32.214 1.00 42.37 175 TYR B N 1
ATOM 1140 C CA . TYR A 1 175 ? 87.284 5.346 -31.966 1.00 40.31 175 TYR B CA 1
ATOM 1141 C C . TYR A 1 175 ? 86.733 5.455 -30.552 1.00 39.41 175 TYR B C 1
ATOM 1142 O O . TYR A 1 175 ? 86.935 6.472 -29.882 1.00 38.16 175 TYR B O 1
ATOM 1151 N N . LEU A 1 176 ? 86.023 4.433 -30.080 1.00 36.27 176 LEU B N 1
ATOM 1152 C CA . LEU A 1 176 ? 85.397 4.570 -28.771 1.00 36.80 176 LEU B CA 1
ATOM 1153 C C . LEU A 1 176 ? 86.397 4.424 -27.626 1.00 39.78 176 LEU B C 1
ATOM 1154 O O . LEU A 1 176 ? 86.107 4.860 -26.503 1.00 40.02 176 LEU B O 1
ATOM 1159 N N . LYS A 1 177 ? 87.577 3.853 -27.886 1.00 35.84 177 LYS B N 1
ATOM 1160 C CA . LYS A 1 177 ? 88.645 3.909 -26.893 1.00 39.92 177 LYS B CA 1
ATOM 1161 C C . LYS A 1 177 ? 89.140 5.337 -26.714 1.00 44.54 177 LYS B C 1
ATOM 1162 O O . LYS A 1 177 ? 89.389 5.776 -25.586 1.00 42.95 177 LYS B O 1
ATOM 1168 N N . LYS A 1 178 ? 89.284 6.075 -27.821 1.00 40.31 178 LYS B N 1
ATOM 1169 C CA . LYS A 1 178 ? 89.761 7.448 -27.773 1.00 39.45 178 LYS B CA 1
ATOM 1170 C C . LYS A 1 178 ? 88.694 8.425 -27.305 1.00 40.73 178 LYS B C 1
ATOM 1171 O O . LYS A 1 178 ? 89.041 9.496 -26.793 1.00 41.35 178 LYS B O 1
ATOM 1177 N N . HIS A 1 179 ? 87.415 8.083 -27.462 1.00 35.26 179 HIS B N 1
ATOM 1178 C CA . HIS A 1 179 ? 86.305 8.979 -27.133 1.00 43.60 179 HIS B CA 1
ATOM 1179 C C . HIS A 1 179 ? 85.261 8.206 -26.346 1.00 41.68 179 HIS B C 1
ATOM 1180 O O . HIS A 1 179 ? 84.190 7.876 -26.869 1.00 41.44 179 HIS B O 1
ATOM 1187 N N . PRO A 1 180 ? 85.529 7.927 -25.071 1.00 45.25 180 PRO B N 1
ATOM 1188 C CA . PRO A 1 180 ? 84.597 7.100 -24.298 1.00 45.64 180 PRO B CA 1
ATOM 1189 C C . PRO A 1 180 ? 83.177 7.634 -24.263 1.00 45.94 180 PRO B C 1
ATOM 1190 O O . PRO A 1 180 ? 82.246 6.856 -24.018 1.00 50.06 180 PRO B O 1
ATOM 1194 N N . SER A 1 181 ? 82.960 8.918 -24.509 1.00 44.78 181 SER B N 1
ATOM 1195 C CA . SER A 1 181 ? 81.620 9.460 -24.611 1.00 45.64 181 SER B CA 1
ATOM 1196 C C . SER A 1 181 ? 81.147 9.562 -26.061 1.00 44.10 181 SER B C 1
ATOM 1197 O O . SER A 1 181 ? 80.148 10.236 -26.327 1.00 44.84 181 SER B O 1
ATOM 1200 N N . GLY A 1 182 ? 81.843 8.933 -26.999 1.00 44.61 182 GLY B N 1
ATOM 1201 C CA . GLY A 1 182 ? 81.476 9.002 -28.397 1.00 44.12 182 GLY B CA 1
ATOM 1202 C C . GLY A 1 182 ? 80.174 8.285 -28.723 1.00 40.92 182 GLY B C 1
ATOM 1203 O O . GLY A 1 182 ? 79.610 7.520 -27.936 1.00 38.98 182 GLY B O 1
ATOM 1204 N N . TYR A 1 183 ? 79.696 8.524 -29.949 1.00 38.83 183 TYR B N 1
ATOM 1205 C CA . TYR A 1 183 ? 78.406 7.992 -30.383 1.00 38.43 183 TYR B CA 1
ATOM 1206 C C . TYR A 1 183 ? 78.469 6.471 -30.475 1.00 35.64 183 TYR B C 1
ATOM 1207 O O . TYR A 1 183 ? 79.329 5.907 -31.166 1.00 37.55 183 TYR B O 1
ATOM 1216 N N . CYS A 1 184 ? 77.576 5.808 -29.746 1.00 33.38 184 CYS B N 1
ATOM 1217 C CA . CYS A 1 184 ? 77.526 4.352 -29.744 1.00 37.23 184 CYS B CA 1
ATOM 1218 C C . CYS A 1 184 ? 76.069 3.992 -29.527 1.00 41.62 184 CYS B C 1
ATOM 1219 O O . CYS A 1 184 ? 75.537 4.195 -28.433 1.00 44.05 184 CYS B O 1
ATOM 1222 N N . HIS A 1 185 ? 75.435 3.454 -30.574 1.00 43.42 185 HIS B N 1
ATOM 1223 C CA . HIS A 1 185 ? 74.000 3.203 -30.527 1.00 40.99 185 HIS B CA 1
ATOM 1224 C C . HIS A 1 185 ? 73.683 1.861 -29.885 1.00 40.43 185 HIS B C 1
ATOM 1225 O O . HIS A 1 185 ? 72.617 1.709 -29.291 1.00 41.49 185 HIS B O 1
ATOM 1232 N N . ILE A 1 186 ? 74.596 0.895 -29.978 1.00 40.05 186 ILE B N 1
ATOM 1233 C CA . ILE A 1 186 ? 74.327 -0.469 -29.544 1.00 38.94 186 ILE B CA 1
ATOM 1234 C C . ILE A 1 186 ? 74.757 -0.652 -28.093 1.00 42.36 186 ILE B C 1
ATOM 1235 O O . ILE A 1 186 ? 75.447 0.201 -27.526 1.00 42.89 186 ILE B O 1
ATOM 1240 N N . ASP A 1 187 ? 74.351 -1.768 -27.481 1.00 46.52 187 ASP B N 1
ATOM 1241 C CA . ASP A 1 187 ? 74.638 -2.062 -26.076 1.00 42.37 187 ASP B CA 1
ATOM 1242 C C . ASP A 1 187 ? 75.851 -2.987 -26.027 1.00 42.70 187 ASP B C 1
ATOM 1243 O O . ASP A 1 187 ? 75.738 -4.197 -26.258 1.00 36.98 187 ASP B O 1
ATOM 1248 N N . LEU A 1 188 ? 77.010 -2.412 -25.699 1.00 35.74 188 LEU B N 1
ATOM 1249 C CA . LEU A 1 188 ? 78.250 -3.177 -25.680 1.00 40.83 188 LEU B CA 1
ATOM 1250 C C . LEU A 1 188 ? 78.236 -4.296 -24.639 1.00 43.19 188 LEU B C 1
ATOM 1251 O O . LEU A 1 188 ? 79.012 -5.249 -24.769 1.00 38.79 188 LEU B O 1
ATOM 1256 N N . LYS A 1 189 ? 77.375 -4.209 -23.615 1.00 42.12 189 LYS B N 1
ATOM 1257 C CA . LYS A 1 189 ? 77.281 -5.277 -22.622 1.00 45.13 189 LYS B CA 1
ATOM 1258 C C . LYS A 1 189 ? 76.821 -6.597 -23.227 1.00 40.97 189 LYS B C 1
ATOM 1259 O O . LYS A 1 189 ? 77.136 -7.660 -22.679 1.00 41.34 189 LYS B O 1
ATOM 1265 N N . LYS A 1 190 ? 76.091 -6.554 -24.345 1.00 37.37 190 LYS B N 1
ATOM 1266 C CA . LYS A 1 190 ? 75.665 -7.782 -25.010 1.00 36.94 190 LYS B CA 1
ATOM 1267 C C . LYS A 1 190 ? 76.844 -8.644 -25.437 1.00 37.84 190 LYS B C 1
ATOM 1268 O O . LYS A 1 190 ? 76.665 -9.844 -25.676 1.00 30.51 190 LYS B O 1
ATOM 1274 N N . ALA A 1 191 ? 78.041 -8.055 -25.553 1.00 33.19 191 ALA B N 1
ATOM 1275 C CA . ALA A 1 191 ? 79.223 -8.812 -25.945 1.00 35.94 191 ALA B CA 1
ATOM 1276 C C . ALA A 1 191 ? 79.702 -9.747 -24.848 1.00 35.87 191 ALA B C 1
ATOM 1277 O O . ALA A 1 191 ? 80.418 -10.710 -25.138 1.00 41.58 191 ALA B O 1
ATOM 1279 N N . ASP A 1 192 ? 79.340 -9.477 -23.598 1.00 34.28 192 ASP B N 1
ATOM 1280 C CA . ASP A 1 192 ? 79.693 -10.362 -22.498 1.00 35.38 192 ASP B CA 1
ATOM 1281 C C . ASP A 1 192 ? 78.696 -11.496 -22.309 1.00 35.67 192 ASP B C 1
ATOM 1282 O O . ASP A 1 192 ? 78.956 -12.397 -21.508 1.00 40.64 192 ASP B O 1
ATOM 1287 N N . GLU A 1 193 ? 77.572 -11.473 -23.014 1.00 28.85 193 GLU B N 1
ATOM 1288 C CA . GLU A 1 193 ? 76.575 -12.516 -22.843 1.00 37.11 193 GLU B CA 1
ATOM 1289 C C . GLU A 1 193 ? 77.099 -13.832 -23.395 1.00 35.46 193 GLU B C 1
ATOM 1290 O O . GLU A 1 193 ? 77.904 -13.866 -24.327 1.00 37.43 193 GLU B O 1
ATOM 1296 N N . VAL A 1 194 ? 76.642 -14.907 -22.802 1.00 35.37 194 VAL B N 1
ATOM 1297 C CA . VAL A 1 194 ? 76.972 -16.266 -23.213 1.00 34.34 194 VAL B CA 1
ATOM 1298 C C . VAL A 1 194 ? 75.979 -16.712 -24.281 1.00 26.67 194 VAL B C 1
ATOM 1299 O O . VAL A 1 194 ? 74.772 -16.483 -24.159 1.00 30.51 194 VAL B O 1
ATOM 1303 N N . ILE A 1 195 ? 76.472 -17.355 -25.331 1.00 25.90 195 ILE B N 1
ATOM 1304 C CA . ILE A 1 195 ? 75.613 -17.966 -26.340 1.00 27.44 195 ILE B CA 1
ATOM 1305 C C . ILE A 1 195 ? 75.748 -19.480 -26.210 1.00 29.47 195 ILE B C 1
ATOM 1306 O O . ILE A 1 195 ? 76.860 -20.014 -26.273 1.00 33.06 195 ILE B O 1
ATOM 1311 N N . VAL A 1 196 ? 74.623 -20.168 -26.017 1.00 27.70 196 VAL B N 1
ATOM 1312 C CA . VAL A 1 196 ? 74.585 -21.619 -25.838 1.00 30.12 196 VAL B CA 1
ATOM 1313 C C . VAL A 1 196 ? 73.940 -22.244 -27.066 1.00 30.48 196 VAL B C 1
ATOM 1314 O O . VAL A 1 196 ? 72.773 -21.966 -27.362 1.00 36.14 196 VAL B O 1
ATOM 1318 N N . ASP A 1 197 ? 74.683 -23.095 -27.771 1.00 32.95 197 ASP B N 1
ATOM 1319 C CA . ASP A 1 197 ? 74.178 -23.706 -29.003 1.00 44.28 197 ASP B CA 1
ATOM 1320 C C . ASP A 1 197 ? 73.086 -24.727 -28.692 1.00 39.49 197 ASP B C 1
ATOM 1321 O O . ASP A 1 197 ? 73.325 -25.700 -27.972 1.00 43.95 197 ASP B O 1
ATOM 1326 N N . ASP A 1 198 ? 71.896 -24.530 -29.258 1.00 49.76 198 ASP B N 1
ATOM 1327 C CA . ASP A 1 198 ? 70.768 -25.413 -28.977 1.00 53.22 198 ASP B CA 1
ATOM 1328 C C . ASP A 1 198 ? 70.830 -26.738 -29.730 1.00 48.60 198 ASP B C 1
ATOM 1329 O O . ASP A 1 198 ? 69.882 -27.522 -29.637 1.00 46.87 198 ASP B O 1
ATOM 1334 N N . ASP A 1 199 ? 71.909 -27.014 -30.463 1.00 48.38 199 ASP B N 1
ATOM 1335 C CA . ASP A 1 199 ? 71.982 -28.214 -31.285 1.00 50.43 199 ASP B CA 1
ATOM 1336 C C . ASP A 1 199 ? 73.184 -29.088 -30.966 1.00 45.98 199 ASP B C 1
ATOM 1337 O O . ASP A 1 199 ? 73.422 -30.068 -31.679 1.00 58.91 199 ASP B O 1
ATOM 1342 N N . LYS A 1 200 ? 73.954 -28.772 -29.928 1.00 43.77 200 LYS B N 1
ATOM 1343 C CA . LYS A 1 200 ? 75.047 -29.642 -29.515 1.00 44.53 200 LYS B CA 1
ATOM 1344 C C . LYS A 1 200 ? 74.758 -30.373 -28.211 1.00 39.25 200 LYS B C 1
ATOM 1345 O O . LYS A 1 200 ? 75.631 -31.074 -27.699 1.00 40.18 200 LYS B O 1
ATOM 1351 N N . TYR A 1 201 ? 73.551 -30.241 -27.675 1.00 38.78 201 TYR B N 1
ATOM 1352 C CA . TYR A 1 201 ? 73.100 -31.022 -26.535 1.00 36.26 201 TYR B CA 1
ATOM 1353 C C . TYR A 1 201 ? 71.758 -31.632 -26.904 1.00 37.24 201 TYR B C 1
ATOM 1354 O O . TYR A 1 201 ? 70.896 -30.936 -27.445 1.00 39.26 201 TYR B O 1
ATOM 1363 N N . THR A 1 202 ? 71.577 -32.927 -26.630 1.00 34.17 202 THR B N 1
ATOM 1364 C CA . THR A 1 202 ? 70.335 -33.612 -26.962 1.00 36.20 202 THR B CA 1
ATOM 1365 C C . THR A 1 202 ? 69.826 -34.397 -25.765 1.00 33.23 202 THR B C 1
ATOM 1366 O O . THR A 1 202 ? 70.608 -34.939 -24.985 1.00 36.25 202 THR B O 1
ATOM 1370 N N . LYS A 1 203 ? 68.511 -34.452 -25.628 1.00 34.32 203 LYS B N 1
ATOM 1371 C CA . LYS A 1 203 ? 67.897 -35.269 -24.597 1.00 36.94 203 LYS B CA 1
ATOM 1372 C C . LYS A 1 203 ? 67.887 -36.725 -25.038 1.00 34.73 203 LYS B C 1
ATOM 1373 O O . LYS A 1 203 ? 67.266 -37.043 -26.056 1.00 39.63 203 LYS B O 1
ATOM 1379 N N . PRO A 1 204 ? 68.543 -37.631 -24.319 1.00 42.08 204 PRO B N 1
ATOM 1380 C CA . PRO A 1 204 ? 68.428 -39.051 -24.659 1.00 33.37 204 PRO B CA 1
ATOM 1381 C C . PRO A 1 204 ? 67.010 -39.547 -24.436 1.00 37.95 204 PRO B C 1
ATOM 1382 O O . PRO A 1 204 ? 66.182 -38.899 -23.786 1.00 36.56 204 PRO B O 1
ATOM 1386 N N . SER A 1 205 ? 66.736 -40.714 -25.013 1.00 39.15 205 SER B N 1
ATOM 1387 C CA . SER A 1 205 ? 65.424 -41.323 -24.897 1.00 37.62 205 SER B CA 1
ATOM 1388 C C . SER A 1 205 ? 65.067 -41.546 -23.434 1.00 34.53 205 SER B C 1
ATOM 1389 O O . SER A 1 205 ? 65.936 -41.630 -22.560 1.00 34.08 205 SER B O 1
ATOM 1392 N N . ASP A 1 206 ? 63.761 -41.659 -23.177 1.00 37.13 206 ASP B N 1
ATOM 1393 C CA . ASP A 1 206 ? 63.302 -41.954 -21.825 1.00 39.12 206 ASP B CA 1
ATOM 1394 C C . ASP A 1 206 ? 63.890 -43.261 -21.303 1.00 45.32 206 ASP B C 1
ATOM 1395 O O . ASP A 1 206 ? 64.179 -43.375 -20.105 1.00 39.91 206 ASP B O 1
ATOM 1400 N N . GLU A 1 207 ? 64.107 -44.242 -22.189 1.00 42.93 207 GLU B N 1
ATOM 1401 C CA . GLU A 1 207 ? 64.673 -45.520 -21.761 1.00 46.18 207 GLU B CA 1
ATOM 1402 C C . GLU A 1 207 ? 66.132 -45.375 -21.340 1.00 40.08 207 GLU B C 1
ATOM 1403 O O . GLU A 1 207 ? 66.581 -46.040 -20.400 1.00 34.81 207 GLU B O 1
ATOM 1409 N N . VAL A 1 208 ? 66.897 -44.533 -22.034 1.00 38.44 208 VAL B N 1
ATOM 1410 C CA . VAL A 1 208 ? 68.279 -44.304 -21.617 1.00 36.69 208 VAL B CA 1
ATOM 1411 C C . VAL A 1 208 ? 68.316 -43.567 -20.282 1.00 32.75 208 VAL B C 1
ATOM 1412 O O . VAL A 1 208 ? 69.148 -43.859 -19.414 1.00 32.64 208 VAL B O 1
ATOM 1416 N N . LEU A 1 209 ? 67.400 -42.616 -20.085 1.00 37.85 209 LEU B N 1
ATOM 1417 C CA . LEU A 1 209 ? 67.397 -41.850 -18.845 1.00 30.01 209 LEU B CA 1
ATOM 1418 C C . LEU A 1 209 ? 67.040 -42.721 -17.647 1.00 34.59 209 LEU B C 1
ATOM 1419 O O . LEU A 1 209 ? 67.434 -42.406 -16.519 1.00 30.45 209 LEU B O 1
ATOM 1424 N N . LYS A 1 210 ? 66.302 -43.818 -17.868 1.00 35.58 210 LYS B N 1
ATOM 1425 C CA . LYS A 1 210 ? 65.958 -44.715 -16.764 1.00 35.53 210 LYS B CA 1
ATOM 1426 C C . LYS A 1 210 ? 67.174 -45.462 -16.237 1.00 31.66 210 LYS B C 1
ATOM 1427 O O . LYS A 1 210 ? 67.199 -45.850 -15.062 1.00 30.20 210 LYS B O 1
ATOM 1433 N N . LYS A 1 211 ? 68.182 -45.674 -17.084 1.00 35.79 211 LYS B N 1
ATOM 1434 C CA . LYS A 1 211 ? 69.416 -46.336 -16.684 1.00 38.33 211 LYS B CA 1
ATOM 1435 C C . LYS A 1 211 ? 70.503 -45.357 -16.267 1.00 38.57 211 LYS B C 1
ATOM 1436 O O . LYS A 1 211 ? 71.361 -45.704 -15.451 1.00 47.19 211 LYS B O 1
ATOM 1442 N N . LYS A 1 212 ? 70.483 -44.142 -16.800 1.00 36.89 212 LYS B N 1
ATOM 1443 C CA . LYS A 1 212 ? 71.545 -43.175 -16.544 1.00 41.02 212 LYS B CA 1
ATOM 1444 C C . LYS A 1 212 ? 71.308 -42.347 -15.282 1.00 44.34 212 LYS B C 1
ATOM 1445 O O . LYS A 1 212 ? 72.274 -41.981 -14.606 1.00 48.49 212 LYS B O 1
ATOM 1451 N N . LEU A 1 213 ? 70.055 -42.049 -14.943 1.00 37.69 213 LEU B N 1
ATOM 1452 C CA . LEU A 1 213 ? 69.735 -41.222 -13.791 1.00 26.19 213 LEU B CA 1
ATOM 1453 C C . LEU A 1 213 ? 69.394 -42.081 -12.582 1.00 30.67 213 LEU B C 1
ATOM 1454 O O . LEU A 1 213 ? 68.886 -43.198 -12.711 1.00 28.95 213 LEU B O 1
ATOM 1459 N N . THR A 1 214 ? 69.646 -41.539 -11.397 1.00 26.99 214 THR B N 1
ATOM 1460 C CA . THR A 1 214 ? 69.128 -42.200 -10.219 1.00 28.17 214 THR B CA 1
ATOM 1461 C C . THR A 1 214 ? 67.604 -42.093 -10.196 1.00 30.11 214 THR B C 1
ATOM 1462 O O . THR A 1 214 ? 66.990 -41.323 -10.942 1.00 27.54 214 THR B O 1
ATOM 1466 N N . LYS A 1 215 ? 66.990 -42.896 -9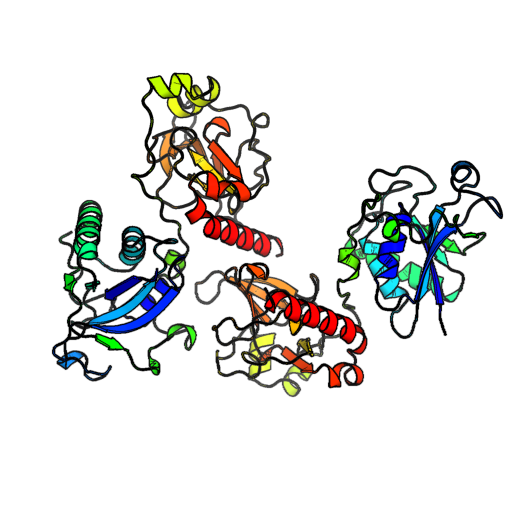.331 1.00 29.38 215 LYS B N 1
ATOM 1467 C CA . LYS A 1 215 ? 65.553 -42.795 -9.117 1.00 28.78 215 LYS B CA 1
ATOM 1468 C C . LYS A 1 215 ? 65.151 -41.356 -8.801 1.00 27.89 215 LYS B C 1
ATOM 1469 O O . LYS A 1 215 ? 64.249 -40.791 -9.435 1.00 24.83 215 LYS B O 1
ATOM 1475 N N . LEU A 1 216 ? 65.834 -40.738 -7.832 1.00 27.49 216 LEU B N 1
ATOM 1476 C CA . LEU A 1 216 ? 65.496 -39.371 -7.444 1.00 29.18 216 LEU B CA 1
ATOM 1477 C C . LEU A 1 216 ? 65.686 -38.402 -8.608 1.00 26.35 216 LEU B C 1
ATOM 1478 O O . LEU A 1 216 ? 64.808 -37.581 -8.891 1.00 24.19 216 LEU B O 1
ATOM 1483 N N . GLN A 1 217 ? 66.825 -38.489 -9.305 1.00 25.53 217 GLN B N 1
ATOM 1484 C CA . GLN A 1 217 ? 67.076 -37.566 -10.411 1.00 28.19 217 GLN B CA 1
ATOM 1485 C C . GLN A 1 217 ? 66.004 -37.689 -11.485 1.00 28.68 217 GLN B C 1
ATOM 1486 O O . GLN A 1 217 ? 65.605 -36.690 -12.109 1.00 22.88 217 GLN B O 1
ATOM 1492 N N . TYR A 1 218 ? 65.529 -38.911 -11.718 1.00 24.88 218 TYR B N 1
ATOM 1493 C CA . TYR A 1 218 ? 64.483 -39.121 -12.709 1.00 24.19 218 TYR B CA 1
ATOM 1494 C C . TYR A 1 218 ? 63.173 -38.480 -12.262 1.00 22.35 218 TYR B C 1
ATOM 1495 O O . TYR A 1 218 ? 62.508 -37.796 -13.045 1.00 24.05 218 TYR B O 1
ATOM 1504 N N . GLU A 1 219 ? 62.764 -38.716 -11.015 1.00 25.60 219 GLU B N 1
ATOM 1505 C CA . GLU A 1 219 ? 61.486 -38.167 -10.561 1.00 26.16 219 GLU B CA 1
ATOM 1506 C C . GLU A 1 219 ? 61.513 -36.645 -10.563 1.00 27.11 219 GLU B C 1
ATOM 1507 O O . GLU A 1 219 ? 60.561 -36.006 -11.025 1.00 29.04 219 GLU B O 1
ATOM 1513 N N . VAL A 1 220 ? 62.600 -36.044 -10.068 1.00 26.35 220 VAL B N 1
ATOM 1514 C CA . VAL A 1 220 ? 62.711 -34.585 -10.087 1.00 24.33 220 VAL B CA 1
ATOM 1515 C C . VAL A 1 220 ? 62.568 -34.062 -11.512 1.00 23.68 220 VAL B C 1
ATOM 1516 O O . VAL A 1 220 ? 61.635 -33.318 -11.828 1.00 24.55 220 VAL B O 1
ATOM 1520 N N . THR A 1 221 ? 63.472 -34.480 -12.405 1.00 25.09 221 THR B N 1
ATOM 1521 C CA . THR A 1 221 ? 63.551 -33.858 -13.725 1.00 26.76 221 THR B CA 1
ATOM 1522 C C . THR A 1 221 ? 62.355 -34.223 -14.592 1.00 27.78 221 THR B C 1
ATOM 1523 O O . THR A 1 221 ? 61.854 -33.376 -15.340 1.00 23.37 221 THR B O 1
ATOM 1527 N N . GLN A 1 222 ? 61.881 -35.473 -14.509 1.00 29.86 222 GLN B N 1
ATOM 1528 C CA . GLN A 1 222 ? 60.814 -35.940 -15.393 1.00 28.73 222 GLN B CA 1
ATOM 1529 C C . GLN A 1 222 ? 59.425 -35.799 -14.791 1.00 26.77 222 GLN B C 1
ATOM 1530 O O . GLN A 1 222 ? 58.463 -35.569 -15.529 1.00 30.90 222 GLN B O 1
ATOM 1536 N N . ASN A 1 223 ? 59.279 -35.935 -13.476 1.00 27.58 223 ASN B N 1
ATOM 1537 C CA . ASN A 1 223 ? 57.955 -35.905 -12.869 1.00 28.20 223 ASN B CA 1
ATOM 1538 C C . ASN A 1 223 ? 57.788 -34.762 -11.871 1.00 29.31 223 ASN B C 1
ATOM 1539 O O . ASN A 1 223 ? 56.818 -34.756 -11.108 1.00 29.22 223 ASN B O 1
ATOM 1544 N N . LYS A 1 224 ? 58.705 -33.789 -11.868 1.00 30.01 224 LYS B N 1
ATOM 1545 C CA . LYS A 1 224 ? 58.551 -32.536 -11.132 1.00 25.21 224 LYS B CA 1
ATOM 1546 C C . LYS A 1 224 ? 58.550 -32.736 -9.620 1.00 26.19 224 LYS B C 1
ATOM 1547 O O . LYS A 1 224 ? 57.975 -31.933 -8.885 1.00 26.79 224 LYS B O 1
ATOM 1553 N N . HIS A 1 225 ? 59.179 -33.800 -9.131 1.00 30.54 225 HIS B N 1
ATOM 1554 C CA . HIS A 1 225 ? 59.408 -33.904 -7.699 1.00 27.71 225 HIS B CA 1
ATOM 1555 C C . HIS A 1 225 ? 60.457 -32.876 -7.256 1.00 29.56 225 HIS B C 1
ATOM 1556 O O . HIS A 1 225 ? 61.123 -32.224 -8.065 1.00 25.95 225 HIS B O 1
ATOM 1563 N N . THR A 1 226 ? 60.607 -32.750 -5.940 1.00 32.97 226 THR B N 1
ATOM 1564 C CA . THR A 1 226 ? 61.552 -31.829 -5.323 1.00 29.71 226 THR B CA 1
ATOM 1565 C C . THR A 1 226 ? 62.379 -32.602 -4.308 1.00 31.56 226 THR B C 1
ATOM 1566 O O . THR A 1 226 ? 61.821 -33.316 -3.475 1.00 27.64 226 THR B O 1
ATOM 1570 N N . GLU A 1 227 ? 63.700 -32.481 -4.391 1.00 26.74 227 GLU B N 1
ATOM 1571 C CA . GLU A 1 227 ? 64.580 -33.128 -3.430 1.00 24.23 227 GLU B CA 1
ATOM 1572 C C . GLU A 1 227 ? 64.462 -32.457 -2.059 1.00 30.15 227 GLU B C 1
ATOM 1573 O O . GLU A 1 227 ? 63.926 -31.352 -1.914 1.00 30.55 227 GLU B O 1
ATOM 1579 N N . LYS A 1 228 ? 64.999 -33.132 -1.053 1.00 25.88 228 LYS B N 1
ATOM 1580 C CA . LYS A 1 228 ? 64.947 -32.629 0.322 1.00 28.47 228 LYS B CA 1
ATOM 1581 C C . LYS A 1 228 ? 65.878 -31.431 0.505 1.00 27.85 228 LYS B C 1
ATOM 1582 O O . LYS A 1 228 ? 67.054 -31.501 0.125 1.00 29.28 228 LYS B O 1
ATOM 1588 N N . PRO A 1 229 ? 65.410 -30.327 1.087 1.00 25.25 229 PRO B N 1
ATOM 1589 C CA . PRO A 1 229 ? 66.323 -29.214 1.362 1.00 31.36 229 PRO B CA 1
ATOM 1590 C C . PRO A 1 229 ? 67.298 -29.573 2.473 1.00 30.92 229 PRO B C 1
ATOM 1591 O O . PRO A 1 229 ? 66.977 -30.329 3.390 1.00 32.42 229 PRO B O 1
ATOM 1595 N N . PHE A 1 230 ? 68.508 -29.020 2.364 1.00 27.85 230 PHE B N 1
ATOM 1596 C CA . PHE A 1 230 ? 69.639 -29.219 3.271 1.00 31.64 230 PHE B CA 1
ATOM 1597 C C . PHE A 1 230 ? 70.192 -30.637 3.232 1.00 36.42 230 PHE B C 1
ATOM 1598 O O . PHE A 1 230 ? 71.078 -30.973 4.032 1.00 31.44 230 PHE B O 1
ATOM 1606 N N . GLU A 1 231 ? 69.713 -31.478 2.322 1.00 30.42 231 GLU B N 1
ATOM 1607 C CA . GLU A 1 231 ? 70.191 -32.849 2.207 1.00 33.70 231 GLU B CA 1
ATOM 1608 C C . GLU A 1 231 ? 70.351 -33.215 0.738 1.00 34.76 231 GLU B C 1
ATOM 1609 O O . GLU A 1 231 ? 69.815 -34.212 0.251 1.00 38.62 231 GLU B O 1
ATOM 1615 N N . ASN A 1 232 ? 71.089 -32.381 0.015 1.00 27.44 232 ASN B N 1
ATOM 1616 C CA . ASN A 1 232 ? 71.374 -32.591 -1.395 1.00 28.38 232 ASN B CA 1
ATOM 1617 C C . ASN A 1 232 ? 72.779 -32.079 -1.662 1.00 28.30 232 ASN B C 1
ATOM 1618 O O . ASN A 1 232 ? 73.345 -31.344 -0.853 1.00 29.15 232 ASN B O 1
ATOM 1623 N N . GLU A 1 233 ? 73.343 -32.461 -2.810 1.00 24.60 233 GLU B N 1
ATOM 1624 C CA . GLU A 1 233 ? 74.792 -32.329 -2.947 1.00 25.16 233 GLU B CA 1
ATOM 1625 C C . GLU A 1 233 ? 75.256 -30.882 -3.119 1.00 28.43 233 GLU B C 1
ATOM 1626 O O . GLU A 1 233 ? 76.384 -30.560 -2.736 1.00 28.44 233 GLU B O 1
ATOM 1632 N N . TYR A 1 234 ? 74.436 -29.997 -3.691 1.00 25.63 234 TYR B N 1
ATOM 1633 C CA . TYR A 1 234 ? 74.965 -28.727 -4.175 1.00 24.56 234 TYR B CA 1
ATOM 1634 C C . TYR A 1 234 ? 74.516 -27.490 -3.405 1.00 25.76 234 TYR B C 1
ATOM 1635 O O . TYR A 1 234 ? 75.027 -26.400 -3.688 1.00 27.61 234 TYR B O 1
ATOM 1644 N N . TYR A 1 235 ? 73.578 -27.600 -2.460 1.00 25.80 235 TYR B N 1
ATOM 1645 C CA . TYR A 1 235 ? 73.009 -26.375 -1.897 1.00 26.41 235 TYR B CA 1
ATOM 1646 C C . TYR A 1 235 ? 74.072 -25.519 -1.221 1.00 29.31 235 TYR B C 1
ATOM 1647 O O . TYR A 1 235 ? 73.968 -24.290 -1.220 1.00 26.96 235 TYR B O 1
ATOM 1656 N N . ASN A 1 236 ? 75.117 -26.140 -0.672 1.00 28.72 236 ASN B N 1
ATOM 1657 C CA . ASN A 1 236 ? 76.179 -25.418 0.016 1.00 31.57 236 ASN B CA 1
ATOM 1658 C C . ASN A 1 236 ? 77.507 -25.501 -0.730 1.00 34.31 236 ASN B C 1
ATOM 1659 O O . ASN A 1 236 ? 78.561 -25.267 -0.134 1.00 40.11 236 ASN B O 1
ATOM 1664 N N . LYS A 1 237 ? 77.486 -25.842 -2.016 1.00 27.17 237 LYS B N 1
ATOM 1665 C CA . LYS A 1 237 ? 78.716 -25.840 -2.793 1.00 25.41 237 LYS B CA 1
ATOM 1666 C C . LYS A 1 237 ? 79.113 -24.405 -3.125 1.00 32.93 237 LYS B C 1
ATOM 1667 O O . LYS A 1 237 ? 78.276 -23.598 -3.552 1.00 32.35 237 LYS B O 1
ATOM 1673 N N . GLU A 1 238 ? 80.388 -24.086 -2.913 1.00 28.90 238 GLU B N 1
ATOM 1674 C CA . GLU A 1 238 ? 80.940 -22.769 -3.199 1.00 36.11 238 GLU B CA 1
ATOM 1675 C C . GLU A 1 238 ? 82.241 -22.964 -3.973 1.00 30.80 238 GLU B C 1
ATOM 1676 O O . GLU A 1 238 ? 83.332 -22.760 -3.446 1.00 37.90 238 GLU B O 1
ATOM 1682 N N . GLU A 1 239 ? 82.120 -23.359 -5.229 1.00 29.83 239 GLU B N 1
ATOM 1683 C CA . GLU A 1 239 ? 83.266 -23.733 -6.042 1.00 33.75 239 GLU B CA 1
ATOM 1684 C C . GLU A 1 239 ? 83.067 -23.191 -7.450 1.00 30.95 239 GLU B C 1
ATOM 1685 O O . GLU A 1 239 ? 81.945 -23.153 -7.955 1.00 29.80 239 GLU B O 1
ATOM 1691 N N . GLU A 1 240 ? 84.150 -22.775 -8.083 1.00 28.08 240 GLU B N 1
ATOM 1692 C CA . GLU A 1 240 ? 84.038 -22.131 -9.377 1.00 29.05 240 GLU B CA 1
ATOM 1693 C C . GLU A 1 240 ? 83.777 -23.177 -10.447 1.00 27.42 240 GLU B C 1
ATOM 1694 O O . GLU A 1 240 ? 84.446 -24.213 -10.489 1.00 24.97 240 GLU B O 1
ATOM 1700 N N . GLY A 1 241 ? 82.824 -22.894 -11.324 1.00 28.02 241 GLY B N 1
ATOM 1701 C CA . GLY A 1 241 ? 82.547 -23.777 -12.440 1.00 22.61 241 GLY B CA 1
ATOM 1702 C C . GLY A 1 241 ? 81.129 -23.568 -12.946 1.00 24.26 241 GLY B C 1
ATOM 1703 O O . GLY A 1 241 ? 80.521 -22.525 -12.725 1.00 25.53 241 GLY B O 1
ATOM 1704 N N . ILE A 1 242 ? 80.616 -24.598 -13.605 1.00 28.71 242 ILE B N 1
ATOM 1705 C CA . ILE A 1 242 ? 79.378 -24.500 -14.357 1.00 26.81 242 ILE B CA 1
ATOM 1706 C C . ILE A 1 242 ? 78.440 -25.623 -13.928 1.00 28.87 242 ILE B C 1
ATOM 1707 O O . ILE A 1 242 ? 78.884 -26.725 -13.578 1.00 29.32 242 ILE B O 1
ATOM 1712 N N . TYR A 1 243 ? 77.143 -25.325 -13.919 1.00 27.90 243 TYR B N 1
ATOM 1713 C CA . TYR A 1 243 ? 76.092 -26.296 -13.657 1.00 23.60 243 TYR B CA 1
ATOM 1714 C C . TYR A 1 243 ? 75.322 -26.526 -14.944 1.00 29.56 243 TYR B C 1
ATOM 1715 O O . TYR A 1 243 ? 74.813 -25.571 -15.550 1.00 26.03 243 TYR B O 1
ATOM 1724 N N . VAL A 1 244 ? 75.224 -27.792 -15.341 1.00 24.74 244 VAL B N 1
ATOM 1725 C CA . VAL A 1 244 ? 74.611 -28.189 -16.597 1.00 24.61 244 VAL B CA 1
ATOM 1726 C C . VAL A 1 244 ? 73.417 -29.098 -16.318 1.00 26.98 244 VAL B C 1
ATOM 1727 O O . VAL A 1 244 ? 73.307 -29.733 -15.261 1.00 22.47 244 VAL B O 1
ATOM 1731 N N . ASP A 1 245 ? 72.508 -29.137 -17.289 1.00 24.73 245 ASP B N 1
ATOM 1732 C CA . ASP A 1 245 ? 71.378 -30.057 -17.261 1.00 26.59 245 ASP B CA 1
ATOM 1733 C C . ASP A 1 245 ? 71.884 -31.493 -17.158 1.00 25.66 245 ASP B C 1
ATOM 1734 O O . ASP A 1 245 ? 72.596 -31.978 -18.043 1.00 28.73 245 ASP B O 1
ATOM 1739 N N . ILE A 1 246 ? 71.515 -32.170 -16.072 1.00 25.77 246 ILE B N 1
ATOM 1740 C CA . ILE A 1 246 ? 71.959 -33.543 -15.849 1.00 28.22 246 ILE B CA 1
ATOM 1741 C C . ILE A 1 246 ? 71.386 -34.514 -16.876 1.00 28.32 246 ILE B C 1
ATOM 1742 O O . ILE A 1 246 ? 71.883 -35.634 -17.004 1.00 34.17 246 ILE B O 1
ATOM 1747 N N . THR A 1 247 ? 70.356 -34.114 -17.623 1.00 27.25 247 THR B N 1
ATOM 1748 C CA . THR A 1 247 ? 69.788 -34.990 -18.639 1.00 27.64 247 THR B CA 1
ATOM 1749 C C . THR A 1 247 ? 70.335 -34.725 -20.037 1.00 33.15 247 THR B C 1
ATOM 1750 O O . THR A 1 247 ? 70.302 -35.634 -20.871 1.00 34.79 247 THR B O 1
ATOM 1754 N N . THR A 1 248 ? 70.846 -33.521 -20.319 1.00 28.75 248 THR B N 1
ATOM 1755 C CA . THR A 1 248 ? 71.340 -33.186 -21.653 1.00 27.28 248 THR B CA 1
ATOM 1756 C C . THR A 1 248 ? 72.747 -32.624 -21.690 1.00 30.46 248 THR B C 1
ATOM 1757 O O . THR A 1 248 ? 73.348 -32.612 -22.771 1.00 32.10 248 THR B O 1
ATOM 1761 N N . GLY A 1 249 ? 73.283 -32.130 -20.582 1.00 28.55 249 GLY B N 1
ATOM 1762 C CA . GLY A 1 249 ? 74.537 -31.413 -20.632 1.00 30.06 249 GLY B CA 1
ATOM 1763 C C . GLY A 1 249 ? 74.430 -29.946 -21.003 1.00 29.25 249 GLY B C 1
ATOM 1764 O O . GLY A 1 249 ? 75.458 -29.259 -21.046 1.00 30.74 249 GLY B O 1
ATOM 1765 N N . GLU A 1 250 ? 73.233 -29.439 -21.259 1.00 27.94 250 GLU B N 1
ATOM 1766 C CA . GLU A 1 250 ? 73.082 -28.033 -21.625 1.00 28.04 250 GLU B CA 1
ATOM 1767 C C . GLU A 1 250 ? 73.486 -27.134 -20.454 1.00 22.27 250 GLU B C 1
ATOM 1768 O O . GLU A 1 250 ? 73.028 -27.352 -19.327 1.00 25.05 250 GLU B O 1
ATOM 1774 N N . PRO A 1 251 ? 74.340 -26.129 -20.670 1.00 28.22 251 PRO B N 1
ATOM 1775 C CA . PRO A 1 251 ? 74.671 -25.190 -19.582 1.00 23.69 251 PRO B CA 1
ATOM 1776 C C . PRO A 1 251 ? 73.442 -24.453 -19.063 1.00 22.15 251 PRO B C 1
ATOM 1777 O O . PRO A 1 251 ? 72.576 -24.030 -19.833 1.00 21.95 251 PRO B O 1
ATOM 1781 N N . LEU A 1 252 ? 73.369 -24.294 -17.741 1.00 18.46 252 LEU B N 1
ATOM 1782 C CA . LEU A 1 252 ? 72.190 -23.671 -17.153 1.00 18.92 252 LEU B CA 1
ATOM 1783 C C . LEU A 1 252 ? 72.539 -22.514 -16.221 1.00 20.96 252 LEU B C 1
ATOM 1784 O O . LEU A 1 252 ? 71.912 -21.448 -16.287 1.00 21.26 252 LEU B O 1
ATOM 1789 N N . PHE A 1 253 ? 73.520 -22.724 -15.337 1.00 22.18 253 PHE B N 1
ATOM 1790 C CA . PHE A 1 253 ? 73.877 -21.767 -14.301 1.00 20.27 253 PHE B CA 1
ATOM 1791 C C . PHE A 1 253 ? 75.390 -21.700 -14.144 1.00 24.81 253 PHE B C 1
ATOM 1792 O O . PHE A 1 253 ? 76.100 -22.690 -14.334 1.00 22.84 253 PHE B O 1
ATOM 1800 N N . SER A 1 254 ? 75.868 -20.506 -13.808 1.00 24.22 254 SER B N 1
ATOM 1801 C CA . SER A 1 254 ? 77.268 -20.261 -13.497 1.00 24.13 254 SER B CA 1
ATOM 1802 C C . SER A 1 254 ? 77.431 -20.180 -11.989 1.00 24.31 254 SER B C 1
ATOM 1803 O O . SER A 1 254 ? 76.542 -19.686 -11.288 1.00 21.76 254 SER B O 1
ATOM 1806 N N . SER A 1 255 ? 78.570 -20.668 -11.494 1.00 18.45 255 SER B N 1
ATOM 1807 C CA . SER A 1 255 ? 78.872 -20.528 -10.073 1.00 20.54 255 SER B CA 1
ATOM 1808 C C . SER A 1 255 ? 78.935 -19.068 -9.650 1.00 25.56 255 SER B C 1
ATOM 1809 O O . SER A 1 255 ? 78.758 -18.761 -8.467 1.00 24.20 255 SER B O 1
ATOM 1812 N N . ALA A 1 256 ? 79.219 -18.160 -10.583 1.00 16.85 256 ALA B N 1
ATOM 1813 C CA . ALA A 1 256 ? 79.324 -16.756 -10.210 1.00 27.38 256 ALA B CA 1
ATOM 1814 C C . ALA A 1 256 ? 77.979 -16.162 -9.802 1.00 27.01 256 ALA B C 1
ATOM 1815 O O . ALA A 1 256 ? 77.947 -15.126 -9.131 1.00 28.19 256 ALA B O 1
ATOM 1817 N N . ASP A 1 257 ? 76.871 -16.803 -10.162 1.00 25.83 257 ASP B N 1
ATOM 1818 C CA . ASP A 1 257 ? 75.547 -16.315 -9.802 1.00 23.27 257 ASP B CA 1
ATOM 1819 C C . ASP A 1 257 ? 74.926 -17.125 -8.672 1.00 25.45 257 ASP B C 1
ATOM 1820 O O . ASP A 1 257 ? 73.767 -16.893 -8.310 1.00 23.94 257 ASP B O 1
ATOM 1825 N N . LYS A 1 258 ? 75.676 -18.055 -8.093 1.00 25.09 258 LYS B N 1
ATOM 1826 C CA . LYS A 1 258 ? 75.191 -18.820 -6.957 1.00 23.56 258 LYS B CA 1
ATOM 1827 C C . LYS A 1 258 ? 75.410 -18.018 -5.680 1.00 25.42 258 LYS B C 1
ATOM 1828 O O . LYS A 1 258 ? 76.357 -17.239 -5.567 1.00 25.07 258 LYS B O 1
ATOM 1834 N N . TYR A 1 259 ? 74.490 -18.168 -4.733 1.00 23.34 259 TYR B N 1
ATOM 1835 C CA . TYR A 1 259 ? 74.627 -17.508 -3.444 1.00 25.08 259 TYR B CA 1
ATOM 1836 C C . TYR A 1 259 ? 73.924 -18.359 -2.409 1.00 24.12 259 TYR B C 1
ATOM 1837 O O . TYR A 1 259 ? 73.170 -19.280 -2.736 1.00 25.02 259 TYR B O 1
ATOM 1846 N N . ASP A 1 260 ? 74.161 -18.027 -1.148 1.00 25.53 260 ASP B N 1
ATOM 1847 C CA . ASP A 1 260 ? 73.577 -18.778 -0.039 1.00 29.66 260 ASP B CA 1
ATOM 1848 C C . ASP A 1 260 ? 72.226 -18.153 0.298 1.00 32.71 260 ASP B C 1
ATOM 1849 O O . ASP A 1 260 ? 72.155 -17.072 0.889 1.00 36.60 260 ASP B O 1
ATOM 1854 N N . SER A 1 261 ? 71.146 -18.824 -0.094 1.00 32.44 261 SER B N 1
ATOM 1855 C CA . SER A 1 261 ? 69.807 -18.332 0.188 1.00 28.48 261 SER B CA 1
ATOM 1856 C C . SER A 1 261 ? 69.294 -18.733 1.561 1.00 34.07 261 SER B C 1
ATOM 1857 O O . SER A 1 261 ? 68.272 -18.193 2.001 1.00 33.56 261 SER B O 1
ATOM 1860 N N . GLY A 1 262 ? 69.959 -19.664 2.240 1.00 33.78 262 GLY B N 1
ATOM 1861 C CA . GLY A 1 262 ? 69.423 -20.161 3.486 1.00 28.24 262 GLY B CA 1
ATOM 1862 C C . GLY A 1 262 ? 68.231 -21.081 3.346 1.00 32.31 262 GLY B C 1
ATOM 1863 O O . GLY A 1 262 ? 67.619 -21.428 4.359 1.00 38.09 262 GLY B O 1
ATOM 1864 N N . CYS A 1 263 ? 67.875 -21.492 2.127 1.00 27.60 263 CYS B N 1
ATOM 1865 C CA . CYS A 1 263 ? 66.673 -22.289 1.912 1.00 27.73 263 CYS B CA 1
ATOM 1866 C C . CYS A 1 263 ? 66.939 -23.778 1.725 1.00 30.03 263 CYS B C 1
ATOM 1867 O O . CYS A 1 263 ? 65.980 -24.557 1.697 1.00 32.96 263 CYS B O 1
ATOM 1870 N N . GLY A 1 264 ? 68.196 -24.193 1.568 1.00 30.60 264 GLY B N 1
ATOM 1871 C CA . GLY A 1 264 ? 68.536 -25.598 1.492 1.00 25.28 264 GLY B CA 1
ATOM 1872 C C . GLY A 1 264 ? 68.613 -26.196 0.104 1.00 26.21 264 GLY B C 1
ATOM 1873 O O . GLY A 1 264 ? 68.867 -27.404 -0.010 1.00 29.94 264 GLY B O 1
ATOM 1874 N N . TRP A 1 265 ? 68.379 -25.413 -0.951 1.00 23.99 265 TRP B N 1
ATOM 1875 C CA . TRP A 1 265 ? 68.595 -25.856 -2.321 1.00 22.93 265 TRP B CA 1
ATOM 1876 C C . TRP A 1 265 ? 69.604 -24.940 -3.002 1.00 26.42 265 TRP B C 1
ATOM 1877 O O . TRP A 1 265 ? 69.747 -23.778 -2.617 1.00 22.96 265 TRP B O 1
ATOM 1888 N N . PRO A 1 266 ? 70.316 -25.427 -4.017 1.00 28.76 266 PRO B N 1
ATOM 1889 C CA . PRO A 1 266 ? 71.160 -24.528 -4.815 1.00 23.70 266 PRO B CA 1
ATOM 1890 C C . PRO A 1 266 ? 70.338 -23.348 -5.293 1.00 25.66 266 PRO B C 1
ATOM 1891 O O . PRO A 1 266 ? 69.233 -23.516 -5.814 1.00 23.69 266 PRO B O 1
ATOM 1895 N N . SER A 1 267 ? 70.882 -22.142 -5.101 1.00 23.46 267 SER B N 1
ATOM 1896 C CA . SER A 1 267 ? 70.156 -20.913 -5.381 1.00 24.54 267 SER B CA 1
ATOM 1897 C C . SER A 1 267 ? 71.002 -20.003 -6.250 1.00 21.84 267 SER B C 1
ATOM 1898 O O . SER A 1 267 ? 72.180 -19.787 -5.963 1.00 25.74 267 SER B O 1
ATOM 1901 N N . PHE A 1 268 ? 70.394 -19.488 -7.320 1.00 20.22 268 PHE B N 1
ATOM 1902 C CA . PHE A 1 268 ? 71.086 -18.648 -8.285 1.00 20.86 268 PHE B CA 1
ATOM 1903 C C . PHE A 1 268 ? 70.268 -17.394 -8.530 1.00 23.99 268 PHE B C 1
ATOM 1904 O O . PHE A 1 268 ? 69.041 -17.402 -8.425 1.00 26.93 268 PHE B O 1
ATOM 1912 N N . SER A 1 269 ? 70.957 -16.318 -8.871 1.00 22.19 269 SER B N 1
ATOM 1913 C CA . SER A 1 269 ? 70.291 -15.061 -9.139 1.00 20.44 269 SER B CA 1
ATOM 1914 C C . SER A 1 269 ? 69.800 -14.942 -10.570 1.00 24.03 269 SER B C 1
ATOM 1915 O O . SER A 1 269 ? 68.951 -14.082 -10.846 1.00 25.07 269 SER B O 1
ATOM 1918 N N . LYS A 1 270 ? 70.295 -15.780 -11.477 1.00 20.26 270 LYS B N 1
ATOM 1919 C CA . LYS A 1 270 ? 69.935 -15.703 -12.888 1.00 24.54 270 LYS B CA 1
ATOM 1920 C C . LYS A 1 270 ? 70.541 -16.911 -13.583 1.00 24.89 270 LYS B C 1
ATOM 1921 O O . LYS A 1 270 ? 71.543 -17.448 -13.109 1.00 22.69 270 LYS B O 1
ATOM 1927 N N . PRO A 1 271 ? 69.973 -17.373 -14.690 1.00 22.25 271 PRO B N 1
ATOM 1928 C CA . PRO A 1 271 ? 70.620 -18.437 -15.462 1.00 23.82 271 PRO B CA 1
ATOM 1929 C C . PRO A 1 271 ? 71.788 -17.875 -16.256 1.00 23.71 271 PRO B C 1
ATOM 1930 O O . PRO A 1 271 ? 71.985 -16.668 -16.347 1.00 24.54 271 PRO B O 1
ATOM 1934 N N . ILE A 1 272 ? 72.557 -18.785 -16.851 1.00 27.05 272 ILE B N 1
ATOM 1935 C CA . ILE A 1 272 ? 73.793 -18.390 -17.521 1.00 25.25 272 ILE B CA 1
ATOM 1936 C C . ILE A 1 272 ? 73.501 -17.467 -18.701 1.00 27.26 272 ILE B C 1
ATOM 1937 O O . ILE A 1 272 ? 74.335 -16.619 -19.056 1.00 22.88 272 ILE B O 1
ATOM 1942 N N . ASN A 1 273 ? 72.320 -17.587 -19.310 1.00 27.87 273 ASN B N 1
ATOM 1943 C CA . ASN A 1 273 ? 71.832 -16.563 -20.232 1.00 31.37 273 ASN B CA 1
ATOM 1944 C C . ASN A 1 273 ? 70.308 -16.626 -20.263 1.00 30.87 273 ASN B C 1
ATOM 1945 O O . ASN A 1 273 ? 69.685 -17.438 -19.574 1.00 32.52 273 ASN B O 1
ATOM 1950 N N . LYS A 1 274 ? 69.708 -15.782 -21.096 1.00 30.93 274 LYS B N 1
ATOM 1951 C CA . LYS A 1 274 ? 68.256 -15.631 -21.110 1.00 34.14 274 LYS B CA 1
ATOM 1952 C C . LYS A 1 274 ? 67.538 -16.705 -21.912 1.00 33.96 274 LYS B C 1
ATOM 1953 O O . LYS A 1 274 ? 66.305 -16.666 -21.981 1.00 34.93 274 LYS B O 1
ATOM 1959 N N . ASP A 1 275 ? 68.260 -17.669 -22.494 1.00 27.57 275 ASP B N 1
ATOM 1960 C CA . ASP A 1 275 ? 67.663 -18.632 -23.412 1.00 30.39 275 ASP B CA 1
ATOM 1961 C C . ASP A 1 275 ? 67.564 -20.052 -22.879 1.00 31.89 275 ASP B C 1
ATOM 1962 O O . ASP A 1 275 ? 66.767 -20.826 -23.407 1.00 34.81 275 ASP B O 1
ATOM 1967 N N . VAL A 1 276 ? 68.346 -20.418 -21.866 1.00 23.82 276 VAL B N 1
ATOM 1968 C CA . VAL A 1 276 ? 68.465 -21.819 -21.483 1.00 26.94 276 VAL B CA 1
ATOM 1969 C C . VAL A 1 276 ? 67.366 -22.303 -20.538 1.00 29.34 276 VAL B C 1
ATOM 1970 O O . VAL A 1 276 ? 67.179 -23.520 -20.400 1.00 26.82 276 VAL B O 1
ATOM 1974 N N . VAL A 1 277 ? 66.634 -21.403 -19.884 1.00 28.41 277 VAL B N 1
ATOM 1975 C CA . VAL A 1 277 ? 65.546 -21.830 -19.016 1.00 26.36 277 VAL B CA 1
ATOM 1976 C C . VAL A 1 277 ? 64.236 -21.231 -19.501 1.00 33.11 277 VAL B C 1
ATOM 1977 O O . VAL A 1 277 ? 64.183 -20.119 -20.036 1.00 31.00 277 VAL B O 1
ATOM 1981 N N . LYS A 1 278 ? 63.171 -21.996 -19.306 1.00 30.31 278 LYS B N 1
ATOM 1982 C CA . LYS A 1 278 ? 61.811 -21.618 -19.640 1.00 28.84 278 LYS B CA 1
ATOM 1983 C C . LYS A 1 278 ? 60.986 -21.574 -18.358 1.00 29.43 278 LYS B C 1
ATOM 1984 O O . LYS A 1 278 ? 61.375 -22.126 -17.322 1.00 26.04 278 LYS B O 1
ATOM 1990 N N . TYR A 1 279 ? 59.837 -20.910 -18.434 1.00 22.36 279 TYR B N 1
ATOM 1991 C CA . TYR A 1 279 ? 59.038 -20.604 -17.261 1.00 26.21 279 TYR B CA 1
ATOM 1992 C C . TYR A 1 279 ? 57.607 -21.044 -17.499 1.00 26.30 279 TYR B C 1
ATOM 1993 O O . TYR A 1 279 ? 57.061 -20.839 -18.583 1.00 29.94 279 TYR B O 1
ATOM 2002 N N . GLU A 1 280 ? 56.999 -21.642 -16.480 1.00 27.01 280 GLU B N 1
ATOM 2003 C CA . GLU A 1 280 ? 55.653 -22.166 -16.626 1.00 27.58 280 GLU B CA 1
ATOM 2004 C C . GLU A 1 280 ? 54.924 -22.042 -15.299 1.00 29.50 280 GLU B C 1
ATOM 2005 O O . GLU A 1 280 ? 55.538 -22.103 -14.230 1.00 29.15 280 GLU B O 1
ATOM 2011 N N . ASP A 1 281 ? 53.610 -21.830 -15.388 1.00 29.51 281 ASP B N 1
ATOM 2012 C CA . ASP A 1 281 ? 52.765 -21.755 -14.203 1.00 34.09 281 ASP B CA 1
ATOM 2013 C C . ASP A 1 281 ? 52.775 -23.087 -13.457 1.00 37.93 281 ASP B C 1
ATOM 2014 O O . ASP A 1 281 ? 52.779 -24.157 -14.067 1.00 40.29 281 ASP B O 1
ATOM 2019 N N . ASP A 1 282 ? 52.779 -23.018 -12.126 1.00 32.19 282 ASP B N 1
ATOM 2020 C CA . ASP A 1 282 ? 52.697 -24.202 -11.275 1.00 35.03 282 ASP B CA 1
ATOM 2021 C C . ASP A 1 282 ? 51.627 -23.947 -10.222 1.00 39.95 282 ASP B C 1
ATOM 2022 O O . ASP A 1 282 ? 51.776 -23.052 -9.382 1.00 39.36 282 ASP B O 1
ATOM 2027 N N . GLU A 1 283 ? 50.549 -24.728 -10.267 1.00 36.10 283 GLU B N 1
ATOM 2028 C CA . GLU A 1 283 ? 49.426 -24.549 -9.357 1.00 48.70 283 GLU B CA 1
ATOM 2029 C C . GLU A 1 283 ? 49.290 -25.707 -8.385 1.00 47.08 283 GLU B C 1
ATOM 2030 O O . GLU A 1 283 ? 48.252 -25.843 -7.736 1.00 52.64 283 GLU B O 1
ATOM 2036 N N . SER A 1 284 ? 50.322 -26.534 -8.265 1.00 44.26 284 SER B N 1
ATOM 2037 C CA . SER A 1 284 ? 50.261 -27.683 -7.382 1.00 50.83 284 SER B CA 1
ATOM 2038 C C . SER A 1 284 ? 50.440 -27.249 -5.931 1.00 55.82 284 SER B C 1
ATOM 2039 O O . SER A 1 284 ? 50.743 -26.089 -5.629 1.00 51.83 284 SER B O 1
ATOM 2042 N N . LEU A 1 285 ? 50.244 -28.215 -5.026 1.00 65.61 285 LEU B N 1
ATOM 2043 C CA . LEU A 1 285 ? 50.391 -28.030 -3.578 1.00 62.84 285 LEU B CA 1
ATOM 2044 C C . LEU A 1 285 ? 49.530 -26.883 -3.052 1.00 61.76 285 LEU B C 1
ATOM 2045 O O . LEU A 1 285 ? 49.827 -26.312 -1.997 1.00 65.46 285 LEU B O 1
ATOM 2050 N N . ASN A 1 286 ? 48.462 -26.546 -3.782 1.00 61.52 286 ASN B N 1
ATOM 2051 C CA . ASN A 1 286 ? 47.544 -25.462 -3.423 1.00 69.19 286 ASN B CA 1
ATOM 2052 C C . ASN A 1 286 ? 48.268 -24.128 -3.255 1.00 60.23 286 ASN B C 1
ATOM 2053 O O . ASN A 1 286 ? 47.864 -23.287 -2.450 1.00 60.30 286 ASN B O 1
ATOM 2058 N N . ARG A 1 287 ? 49.344 -23.926 -4.007 1.00 59.32 287 ARG B N 1
ATOM 2059 C CA . ARG A 1 287 ? 50.046 -22.653 -4.092 1.00 59.37 287 ARG B CA 1
ATOM 2060 C C . ARG A 1 287 ? 50.072 -22.216 -5.552 1.00 51.89 287 ARG B C 1
ATOM 2061 O O . ARG A 1 287 ? 49.692 -22.969 -6.452 1.00 52.04 287 ARG B O 1
ATOM 2069 N N . LYS A 1 288 ? 50.510 -20.981 -5.795 1.00 45.65 288 LYS B N 1
ATOM 2070 C CA . LYS A 1 288 ? 50.789 -20.521 -7.152 1.00 46.29 288 LYS B CA 1
ATOM 2071 C C . LYS A 1 288 ? 52.248 -20.098 -7.251 1.00 47.06 288 LYS B C 1
ATOM 2072 O O . LYS A 1 288 ? 52.679 -19.163 -6.569 1.00 38.31 288 LYS B O 1
ATOM 2078 N N . ARG A 1 289 ? 53.001 -20.785 -8.108 1.00 42.88 289 ARG B N 1
ATOM 2079 C CA . ARG A 1 289 ? 54.432 -20.584 -8.229 1.00 34.13 289 ARG B CA 1
ATOM 2080 C C . ARG A 1 289 ? 54.801 -20.617 -9.704 1.00 36.91 289 ARG B C 1
ATOM 2081 O O . ARG A 1 289 ? 53.972 -20.919 -10.563 1.00 33.86 289 ARG B O 1
ATOM 2089 N N . ILE A 1 290 ? 56.052 -20.266 -10.002 1.00 34.53 290 ILE B N 1
ATOM 2090 C CA . ILE A 1 290 ? 56.575 -20.278 -11.362 1.00 26.97 290 ILE B CA 1
ATOM 2091 C C . ILE A 1 290 ? 57.643 -21.358 -11.429 1.00 30.59 290 ILE B C 1
ATOM 2092 O O . ILE A 1 290 ? 58.685 -21.253 -10.767 1.00 27.70 290 ILE B O 1
ATOM 2097 N N . GLU A 1 291 ? 57.375 -22.405 -12.215 1.00 28.38 291 GLU B N 1
ATOM 2098 C CA . GLU A 1 291 ? 58.326 -23.486 -12.419 1.00 28.33 291 GLU B CA 1
ATOM 2099 C C . GLU A 1 291 ? 59.346 -23.083 -13.471 1.00 22.13 291 GLU B C 1
ATOM 2100 O O . GLU A 1 291 ? 59.000 -22.446 -14.466 1.00 24.74 291 GLU B O 1
ATOM 2106 N N . VAL A 1 292 ? 60.610 -23.449 -13.258 1.00 20.54 292 VAL B N 1
ATOM 2107 C CA . VAL A 1 292 ? 61.655 -23.220 -14.256 1.00 28.45 292 VAL B CA 1
ATOM 2108 C C . VAL A 1 292 ? 62.099 -24.561 -14.822 1.00 26.16 292 VAL B C 1
ATOM 2109 O O . VAL A 1 292 ? 62.281 -25.532 -14.078 1.00 27.44 292 VAL B O 1
ATOM 2113 N N . LEU A 1 293 ? 62.245 -24.616 -16.142 1.00 22.31 293 LEU B N 1
ATOM 2114 C CA . LEU A 1 293 ? 62.614 -25.831 -16.844 1.00 25.43 293 LEU B CA 1
ATOM 2115 C C . LEU A 1 293 ? 63.731 -25.526 -17.826 1.00 29.28 293 LEU B C 1
ATOM 2116 O O . LEU A 1 293 ? 63.903 -24.386 -18.253 1.00 29.92 293 LEU B O 1
ATOM 2121 N N . SER A 1 294 ? 64.475 -26.563 -18.201 1.00 22.30 294 SER B N 1
ATOM 2122 C CA . SER A 1 294 ? 65.539 -26.399 -19.179 1.00 26.39 294 SER B CA 1
ATOM 2123 C C . SER A 1 294 ? 64.979 -26.367 -20.600 1.00 28.92 294 SER B C 1
ATOM 2124 O O . SER A 1 294 ? 63.978 -27.011 -20.912 1.00 28.12 294 SER B O 1
ATOM 2127 N N . ARG A 1 295 ? 65.669 -25.628 -21.469 1.00 28.02 295 ARG B N 1
ATOM 2128 C CA . ARG A 1 295 ? 65.185 -25.404 -22.826 1.00 30.63 295 ARG B CA 1
ATOM 2129 C C . ARG A 1 295 ? 65.209 -26.683 -23.655 1.00 30.35 295 ARG B C 1
ATOM 2130 O O . ARG A 1 295 ? 64.195 -27.070 -24.243 1.00 30.56 295 ARG B O 1
ATOM 2138 N N . ILE A 1 296 ? 66.365 -27.337 -23.742 1.00 26.72 296 ILE B N 1
ATOM 2139 C CA . ILE A 1 296 ? 66.510 -28.463 -24.657 1.00 21.55 296 ILE B CA 1
ATOM 2140 C C . ILE A 1 296 ? 65.874 -29.724 -24.079 1.00 36.86 296 ILE B C 1
ATOM 2141 O O . ILE A 1 296 ? 65.076 -30.391 -24.745 1.00 32.93 296 ILE B O 1
ATOM 2146 N N . GLY A 1 297 ? 66.212 -30.071 -22.836 1.00 32.38 297 GLY B N 1
ATOM 2147 C CA . GLY A 1 297 ? 65.703 -31.287 -22.229 1.00 30.36 297 GLY B CA 1
ATOM 2148 C C . GLY A 1 297 ? 64.308 -31.191 -21.660 1.00 31.29 297 GLY B C 1
ATOM 2149 O O . GLY A 1 297 ? 63.704 -32.224 -21.345 1.00 32.65 297 GLY B O 1
ATOM 2150 N N . LYS A 1 298 ? 63.779 -29.978 -21.530 1.00 27.48 298 LYS B N 1
ATOM 2151 C CA . LYS A 1 298 ? 62.470 -29.752 -20.921 1.00 28.51 298 LYS B CA 1
ATOM 2152 C C . LYS A 1 298 ? 62.388 -30.407 -19.547 1.00 33.69 298 LYS B C 1
ATOM 2153 O O . LYS A 1 298 ? 61.329 -30.872 -19.114 1.00 36.46 298 LYS B O 1
ATOM 2159 N N . ALA A 1 299 ? 63.524 -30.433 -18.857 1.00 27.09 299 ALA B N 1
ATOM 2160 C CA . ALA A 1 299 ? 63.611 -31.008 -17.528 1.00 25.39 299 ALA B CA 1
ATOM 2161 C C . ALA A 1 299 ? 63.089 -30.025 -16.498 1.00 31.79 299 ALA B C 1
ATOM 2162 O O . ALA A 1 299 ? 63.311 -28.816 -16.608 1.00 25.43 299 ALA B O 1
ATOM 2164 N N . HIS A 1 300 ? 62.405 -30.551 -15.490 1.00 23.56 300 HIS B N 1
ATOM 2165 C CA . HIS A 1 300 ? 62.027 -29.738 -14.346 1.00 25.58 300 HIS B CA 1
ATOM 2166 C C . HIS A 1 300 ? 63.268 -29.462 -13.509 1.00 25.00 300 HIS B C 1
ATOM 2167 O O . HIS A 1 300 ? 63.957 -30.399 -13.091 1.00 26.47 300 HIS B O 1
ATOM 2174 N N . LEU A 1 301 ? 63.555 -28.178 -13.278 1.00 22.83 301 LEU B N 1
ATOM 2175 C CA . LEU A 1 301 ? 64.701 -27.720 -12.501 1.00 18.41 301 LEU B CA 1
ATOM 2176 C C . LEU A 1 301 ? 64.326 -27.275 -11.096 1.00 19.82 301 LEU B C 1
ATOM 2177 O O . LEU A 1 301 ? 65.040 -27.582 -10.140 1.00 22.56 301 LEU B O 1
ATOM 2182 N N . GLY A 1 302 ? 63.225 -26.553 -10.954 1.00 20.58 302 GLY B N 1
ATOM 2183 C CA . GLY A 1 302 ? 62.804 -26.021 -9.675 1.00 23.45 302 GLY B CA 1
ATOM 2184 C C . GLY A 1 302 ? 61.874 -24.847 -9.899 1.00 23.06 302 GLY B C 1
ATOM 2185 O O . GLY A 1 302 ? 61.025 -24.916 -10.787 1.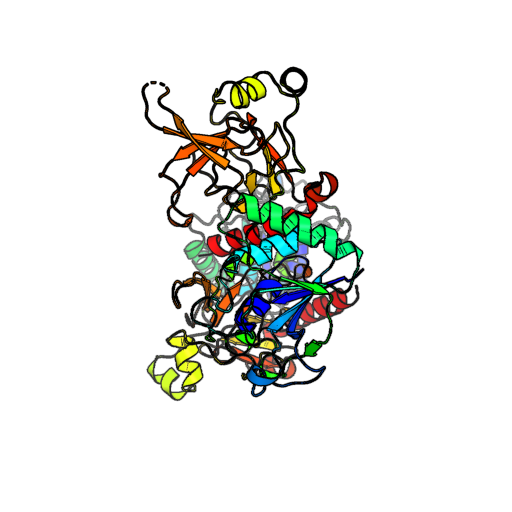00 25.99 302 GLY B O 1
ATOM 2186 N N . HIS A 1 303 ? 62.039 -23.756 -9.150 1.00 20.04 303 HIS B N 1
ATOM 2187 C CA . HIS A 1 303 ? 61.132 -22.621 -9.239 1.00 26.17 303 HIS B CA 1
ATOM 2188 C C . HIS A 1 303 ? 61.919 -21.326 -9.109 1.00 22.12 303 HIS B C 1
ATOM 2189 O O . HIS A 1 303 ? 63.062 -21.316 -8.659 1.00 24.36 303 HIS B O 1
ATOM 2196 N N . VAL A 1 304 ? 61.289 -20.223 -9.500 1.00 23.96 304 VAL B N 1
ATOM 2197 C CA . VAL A 1 304 ? 61.883 -18.900 -9.374 1.00 23.08 304 VAL B CA 1
ATOM 2198 C C . VAL A 1 304 ? 60.973 -18.051 -8.496 1.00 28.55 304 VAL B C 1
ATOM 2199 O O . VAL A 1 304 ? 59.747 -18.048 -8.677 1.00 22.51 304 VAL B O 1
ATOM 2203 N N . PHE A 1 305 ? 61.577 -17.367 -7.524 1.00 27.90 305 PHE B N 1
ATOM 2204 C CA . PHE A 1 305 ? 60.879 -16.521 -6.573 1.00 28.74 305 PHE B CA 1
ATOM 2205 C C . PHE A 1 305 ? 61.435 -15.103 -6.654 1.00 28.51 305 PHE B C 1
ATOM 2206 O O . PHE A 1 305 ? 62.525 -14.871 -7.184 1.00 25.92 305 PHE B O 1
ATOM 2214 N N . ASN A 1 306 ? 60.684 -14.149 -6.104 1.00 28.53 306 ASN B N 1
ATOM 2215 C CA . ASN A 1 306 ? 61.089 -12.747 -6.095 1.00 33.47 306 ASN B CA 1
ATOM 2216 C C . ASN A 1 306 ? 61.658 -12.313 -4.748 1.00 30.78 306 ASN B C 1
ATOM 2217 O O . ASN A 1 306 ? 61.565 -11.137 -4.390 1.00 37.79 306 ASN B O 1
ATOM 2222 N N . ASP A 1 307 ? 62.233 -13.239 -3.984 1.00 31.72 307 ASP B N 1
ATOM 2223 C CA . ASP A 1 307 ? 62.796 -12.931 -2.676 1.00 25.81 307 ASP B CA 1
ATOM 2224 C C . ASP A 1 307 ? 64.314 -13.083 -2.659 1.00 28.73 307 ASP B C 1
ATOM 2225 O O . ASP A 1 307 ? 64.904 -13.346 -1.612 1.00 29.12 307 ASP B O 1
ATOM 2230 N N . GLY A 1 308 ? 64.954 -12.936 -3.809 1.00 22.93 308 GLY B N 1
ATOM 2231 C CA . GLY A 1 308 ? 66.393 -12.965 -3.866 1.00 28.56 308 GLY B CA 1
ATOM 2232 C C . GLY A 1 308 ? 66.991 -11.662 -3.360 1.00 36.82 308 GLY B C 1
ATOM 2233 O O . GLY A 1 308 ? 66.299 -10.648 -3.210 1.00 35.00 308 GLY B O 1
ATOM 2234 N N . PRO A 1 309 ? 68.299 -11.665 -3.095 1.00 33.14 309 PRO B N 1
ATOM 2235 C CA . PRO A 1 309 ? 68.948 -10.460 -2.560 1.00 41.55 309 PRO B CA 1
ATOM 2236 C C . PRO A 1 309 ? 68.893 -9.308 -3.554 1.00 35.36 309 PRO B C 1
ATOM 2237 O O . PRO A 1 309 ? 69.132 -9.480 -4.751 1.00 29.88 309 PRO B O 1
ATOM 2241 N N . LYS A 1 310 ? 68.583 -8.123 -3.021 1.00 38.38 310 LYS B N 1
ATOM 2242 C CA . LYS A 1 310 ? 68.399 -6.922 -3.831 1.00 42.89 310 LYS B CA 1
ATOM 2243 C C . LYS A 1 310 ? 69.584 -6.670 -4.754 1.00 34.46 310 LYS B C 1
ATOM 2244 O O . LYS A 1 310 ? 69.405 -6.377 -5.943 1.00 32.03 310 LYS B O 1
ATOM 2250 N N . GLU A 1 311 ? 70.804 -6.769 -4.226 1.00 35.65 311 GLU B N 1
ATOM 2251 C CA . GLU A 1 311 ? 71.967 -6.323 -4.990 1.00 39.70 311 GLU B CA 1
ATOM 2252 C C . GLU A 1 311 ? 72.270 -7.222 -6.181 1.00 41.72 311 GLU B C 1
ATOM 2253 O O . GLU A 1 311 ? 73.001 -6.800 -7.080 1.00 39.92 311 GLU B O 1
ATOM 2259 N N . LEU A 1 312 ? 71.721 -8.441 -6.219 1.00 36.99 312 LEU B N 1
ATOM 2260 C CA . LEU A 1 312 ? 71.933 -9.354 -7.337 1.00 34.43 312 LEU B CA 1
ATOM 2261 C C . LEU A 1 312 ? 70.808 -9.309 -8.364 1.00 31.99 312 LEU B C 1
ATOM 2262 O O . LEU A 1 312 ? 70.913 -9.961 -9.403 1.00 30.31 312 LEU B O 1
ATOM 2267 N N . GLY A 1 313 ? 69.739 -8.558 -8.108 1.00 36.51 313 GLY B N 1
ATOM 2268 C CA . GLY A 1 313 ? 68.623 -8.435 -9.025 1.00 23.27 313 GLY B CA 1
ATOM 2269 C C . GLY A 1 313 ? 67.282 -8.779 -8.416 1.00 26.99 313 GLY B C 1
ATOM 2270 O O . GLY A 1 313 ? 66.248 -8.434 -8.998 1.00 36.02 313 GLY B O 1
ATOM 2271 N N . GLY A 1 314 ? 67.260 -9.454 -7.267 1.00 26.55 314 GLY B N 1
ATOM 2272 C CA . GLY A 1 314 ? 66.033 -9.758 -6.561 1.00 29.57 314 GLY B CA 1
ATOM 2273 C C . GLY A 1 314 ? 65.443 -11.134 -6.816 1.00 24.75 314 GLY B C 1
ATOM 2274 O O . GLY A 1 314 ? 64.560 -11.551 -6.063 1.00 27.54 314 GLY B O 1
ATOM 2275 N N . LEU A 1 315 ? 65.883 -11.847 -7.848 1.00 20.21 315 LEU B N 1
ATOM 2276 C CA . LEU A 1 315 ? 65.323 -13.161 -8.133 1.00 22.61 315 LEU B CA 1
ATOM 2277 C C . LEU A 1 315 ? 66.066 -14.258 -7.372 1.00 26.19 315 LEU B C 1
ATOM 2278 O O . LEU A 1 315 ? 67.266 -14.151 -7.096 1.00 22.61 315 LEU B O 1
ATOM 2283 N N . ARG A 1 316 ? 65.336 -15.328 -7.031 1.00 24.40 316 ARG B N 1
ATOM 2284 C CA . ARG A 1 316 ? 65.939 -16.557 -6.522 1.00 21.17 316 ARG B CA 1
ATOM 2285 C C . ARG A 1 316 ? 65.524 -17.715 -7.420 1.00 24.81 316 ARG B C 1
ATOM 2286 O O . ARG A 1 316 ? 64.355 -18.106 -7.442 1.00 22.36 316 ARG B O 1
ATOM 2294 N N . TYR A 1 317 ? 66.483 -18.259 -8.155 1.00 20.94 317 TYR B N 1
ATOM 2295 C CA . TYR A 1 317 ? 66.297 -19.498 -8.890 1.00 20.86 317 TYR B CA 1
ATOM 2296 C C . TYR A 1 317 ? 66.651 -20.642 -7.947 1.00 25.49 317 TYR B C 1
ATOM 2297 O O . TYR A 1 317 ? 67.826 -20.852 -7.630 1.00 22.39 317 TYR B O 1
ATOM 2306 N N . SER A 1 318 ? 65.627 -21.361 -7.488 1.00 20.89 318 SER B N 1
ATOM 2307 C CA . SER A 1 318 ? 65.760 -22.394 -6.476 1.00 21.58 318 SER B CA 1
ATOM 2308 C C . SER A 1 318 ? 65.715 -23.718 -7.224 1.00 27.35 318 SER B C 1
ATOM 2309 O O . SER A 1 318 ? 64.656 -24.142 -7.687 1.00 26.16 318 SER B O 1
ATOM 2312 N N . ILE A 1 319 ? 66.877 -24.345 -7.374 1.00 24.43 319 ILE B N 1
ATOM 2313 C CA . ILE A 1 319 ? 67.091 -25.445 -8.304 1.00 22.06 319 ILE B CA 1
ATOM 2314 C C . ILE A 1 319 ? 67.422 -26.705 -7.518 1.00 24.25 319 ILE B C 1
ATOM 2315 O O . ILE A 1 319 ? 68.140 -26.648 -6.513 1.00 20.86 319 ILE B O 1
ATOM 2320 N N . ASN A 1 320 ? 66.905 -27.845 -7.978 1.00 21.87 320 ASN B N 1
ATOM 2321 C CA . ASN A 1 320 ? 67.270 -29.119 -7.374 1.00 20.45 320 ASN B CA 1
ATOM 2322 C C . ASN A 1 320 ? 68.698 -29.488 -7.769 1.00 21.75 320 ASN B C 1
ATOM 2323 O O . ASN A 1 320 ? 69.051 -29.432 -8.952 1.00 20.24 320 ASN B O 1
ATOM 2328 N N . SER A 1 321 ? 69.526 -29.843 -6.776 1.00 18.49 321 SER B N 1
ATOM 2329 C CA . SER A 1 321 ? 70.792 -30.516 -7.072 1.00 23.71 321 SER B CA 1
ATOM 2330 C C . SER A 1 321 ? 70.574 -31.694 -8.021 1.00 22.62 321 SER B C 1
ATOM 2331 O O . SER A 1 321 ? 71.373 -31.929 -8.931 1.00 22.82 321 SER B O 1
ATOM 2334 N N . ALA A 1 322 ? 69.485 -32.439 -7.824 1.00 23.30 322 ALA B N 1
ATOM 2335 C CA . ALA A 1 322 ? 69.220 -33.642 -8.610 1.00 24.07 322 ALA B CA 1
ATOM 2336 C C . ALA A 1 322 ? 69.005 -33.345 -10.083 1.00 27.42 322 ALA B C 1
ATOM 2337 O O . ALA A 1 322 ? 69.035 -34.276 -10.899 1.00 23.35 322 ALA B O 1
ATOM 2339 N N . ALA A 1 323 ? 68.755 -32.084 -10.441 1.00 21.41 323 ALA B N 1
ATOM 2340 C CA . ALA A 1 323 ? 68.573 -31.703 -11.835 1.00 17.51 323 ALA B CA 1
ATOM 2341 C C . ALA A 1 323 ? 69.866 -31.238 -12.483 1.00 21.89 323 ALA B C 1
ATOM 2342 O O . ALA A 1 323 ? 69.880 -30.973 -13.691 1.00 22.09 323 ALA B O 1
ATOM 2344 N N . LEU A 1 324 ? 70.952 -31.155 -11.718 1.00 19.54 324 LEU B N 1
ATOM 2345 C CA . LEU A 1 324 ? 72.172 -30.498 -12.159 1.00 25.79 324 LEU B CA 1
ATOM 2346 C C . LEU A 1 324 ? 73.361 -31.445 -12.093 1.00 30.14 324 LEU B C 1
ATOM 2347 O O . LEU A 1 324 ? 73.398 -32.377 -11.287 1.00 28.51 324 LEU B O 1
ATOM 2352 N N . ARG A 1 325 ? 74.358 -31.163 -12.933 1.00 27.97 325 ARG B N 1
ATOM 2353 C CA . ARG A 1 325 ? 75.683 -31.760 -12.813 1.00 24.70 325 ARG B CA 1
ATOM 2354 C C . ARG A 1 325 ? 76.690 -30.621 -12.780 1.00 26.26 325 ARG B C 1
ATOM 2355 O O . ARG A 1 325 ? 76.778 -29.840 -13.737 1.00 26.41 325 ARG B O 1
ATOM 2363 N N . PHE A 1 326 ? 77.412 -30.506 -11.666 1.00 24.30 326 PHE B N 1
ATOM 2364 C CA . PHE A 1 326 ? 78.453 -29.501 -11.518 1.00 24.84 326 PHE B CA 1
ATOM 2365 C C . PHE A 1 326 ? 79.752 -29.989 -12.142 1.00 31.86 326 PHE B C 1
ATOM 2366 O O . PHE A 1 326 ? 80.181 -31.123 -11.908 1.00 30.86 326 PHE B O 1
ATOM 2374 N N . ILE A 1 327 ? 80.378 -29.127 -12.931 1.00 32.53 327 ILE B N 1
ATOM 2375 C CA . ILE A 1 327 ? 81.688 -29.406 -13.508 1.00 28.54 327 ILE B CA 1
ATOM 2376 C C . ILE A 1 327 ? 82.636 -28.301 -13.058 1.00 35.94 327 ILE B C 1
ATOM 2377 O O . ILE A 1 327 ? 82.441 -27.130 -13.424 1.00 29.64 327 ILE B O 1
ATOM 2382 N N . PRO A 1 328 ? 83.650 -28.616 -12.249 1.00 33.54 328 PRO B N 1
ATOM 2383 C CA . PRO A 1 328 ? 84.580 -27.578 -11.787 1.00 28.42 328 PRO B CA 1
ATOM 2384 C C . PRO A 1 328 ? 85.351 -26.955 -12.941 1.00 27.01 328 PRO B C 1
ATOM 2385 O O . PRO A 1 328 ? 85.478 -27.520 -14.029 1.00 30.80 328 PRO B O 1
ATOM 2389 N N . LEU A 1 329 ? 85.842 -25.743 -12.683 1.00 28.69 329 LEU B N 1
ATOM 2390 C CA . LEU A 1 329 ? 86.605 -24.997 -13.675 1.00 28.51 329 LEU B CA 1
ATOM 2391 C C . LEU A 1 329 ? 87.731 -25.845 -14.254 1.00 30.90 329 LEU B C 1
ATOM 2392 O O . LEU A 1 329 ? 87.890 -25.948 -15.478 1.00 33.50 329 LEU B O 1
ATOM 2397 N N . LYS A 1 330 ? 88.519 -26.470 -13.382 1.00 38.22 330 LYS B N 1
ATOM 2398 C CA . LYS A 1 330 ? 89.625 -27.317 -13.820 1.00 39.21 330 LYS B CA 1
ATOM 2399 C C . LYS A 1 330 ? 89.201 -28.437 -14.767 1.00 40.52 330 LYS B C 1
ATOM 2400 O O . LYS A 1 330 ? 90.033 -28.885 -15.563 1.00 45.87 330 LYS B O 1
ATOM 2406 N N . ASP A 1 331 ? 87.935 -28.882 -14.722 1.00 36.31 331 ASP B N 1
ATOM 2407 C CA . ASP A 1 331 ? 87.486 -30.002 -15.541 1.00 30.34 331 ASP B CA 1
ATOM 2408 C C . ASP A 1 331 ? 86.683 -29.583 -16.767 1.00 38.11 331 ASP B C 1
ATOM 2409 O O . ASP A 1 331 ? 86.348 -30.443 -17.590 1.00 37.49 331 ASP B O 1
ATOM 2414 N N . MET A 1 332 ? 86.369 -28.295 -16.921 1.00 30.72 332 MET B N 1
ATOM 2415 C CA . MET A 1 332 ? 85.436 -27.893 -17.975 1.00 37.07 332 MET B CA 1
ATOM 2416 C C . MET A 1 332 ? 85.981 -28.162 -19.377 1.00 37.09 332 MET B C 1
ATOM 2417 O O . MET A 1 332 ? 85.206 -28.467 -20.294 1.00 38.42 332 MET B O 1
ATOM 2422 N N . GLU A 1 333 ? 87.299 -28.067 -19.557 1.00 40.57 333 GLU B N 1
ATOM 2423 C CA . GLU A 1 333 ? 87.899 -28.289 -20.869 1.00 41.44 333 GLU B CA 1
ATOM 2424 C C . GLU A 1 333 ? 87.759 -29.743 -21.300 1.00 42.70 333 GLU B C 1
ATOM 2425 O O . GLU A 1 333 ? 87.302 -30.028 -22.415 1.00 41.74 333 GLU B O 1
ATOM 2431 N N . LYS A 1 334 ? 88.158 -30.673 -20.425 1.00 42.95 334 LYS B N 1
ATOM 2432 C CA . LYS A 1 334 ? 88.022 -32.104 -20.701 1.00 46.41 334 LYS B CA 1
ATOM 2433 C C . LYS A 1 334 ? 86.586 -32.492 -21.022 1.00 42.13 334 LYS B C 1
ATOM 2434 O O . LYS A 1 334 ? 86.343 -33.318 -21.910 1.00 40.51 334 LYS B O 1
ATOM 2440 N N . GLU A 1 335 ? 85.626 -31.940 -20.280 1.00 38.54 335 GLU B N 1
ATOM 2441 C CA . GLU A 1 335 ? 84.229 -32.350 -20.379 1.00 39.56 335 GLU B CA 1
ATOM 2442 C C . GLU A 1 335 ? 83.486 -31.701 -21.541 1.00 36.21 335 GLU B C 1
ATOM 2443 O O . GLU A 1 335 ? 82.286 -31.944 -21.696 1.00 38.24 335 GLU B O 1
ATOM 2449 N N . GLY A 1 336 ? 84.152 -30.884 -22.345 1.00 39.39 336 GLY B N 1
ATOM 2450 C CA . GLY A 1 336 ? 83.532 -30.287 -23.509 1.00 39.82 336 GLY B CA 1
ATOM 2451 C C . GLY A 1 336 ? 82.947 -28.904 -23.315 1.00 40.71 336 GLY B C 1
ATOM 2452 O O . GLY A 1 336 ? 82.130 -28.472 -24.141 1.00 36.41 336 GLY B O 1
ATOM 2453 N N . TYR A 1 337 ? 83.337 -28.189 -22.261 1.00 36.15 337 TYR B N 1
ATOM 2454 C CA . TYR A 1 337 ? 82.736 -26.895 -21.957 1.00 32.88 337 TYR B CA 1
ATOM 2455 C C . TYR A 1 337 ? 83.767 -25.774 -21.952 1.00 38.51 337 TYR B C 1
ATOM 2456 O O . TYR A 1 337 ? 83.496 -24.687 -21.422 1.00 29.85 337 TYR B O 1
ATOM 2465 N N . GLY A 1 338 ? 84.933 -26.016 -22.566 1.00 35.17 338 GLY B N 1
ATOM 2466 C CA . GLY A 1 338 ? 86.029 -25.065 -22.493 1.00 33.17 338 GLY B CA 1
ATOM 2467 C C . GLY A 1 338 ? 85.681 -23.678 -22.992 1.00 32.82 338 GLY B C 1
ATOM 2468 O O . GLY A 1 338 ? 86.210 -22.689 -22.485 1.00 39.57 338 GLY B O 1
ATOM 2469 N N . GLU A 1 339 ? 84.781 -23.574 -23.971 1.00 34.43 339 GLU B N 1
ATOM 2470 C CA . GLU A 1 339 ? 84.445 -22.248 -24.484 1.00 33.07 339 GLU B CA 1
ATOM 2471 C C . GLU A 1 339 ? 83.672 -21.397 -23.486 1.00 32.17 339 GLU B C 1
ATOM 2472 O O . GLU A 1 339 ? 83.480 -20.209 -23.750 1.00 37.78 339 GLU B O 1
ATOM 2478 N N . PHE A 1 340 ? 83.242 -21.955 -22.348 1.00 34.00 340 PHE B N 1
ATOM 2479 C CA . PHE A 1 340 ? 82.585 -21.176 -21.304 1.00 30.08 340 PHE B CA 1
ATOM 2480 C C . PHE A 1 340 ? 83.510 -20.795 -20.153 1.00 31.90 340 PHE B C 1
ATOM 2481 O O . PHE A 1 340 ? 83.092 -20.023 -19.281 1.00 31.33 340 PHE B O 1
ATOM 2489 N N . ILE A 1 341 ? 84.746 -21.311 -20.121 1.00 28.75 341 ILE B N 1
ATOM 2490 C CA . ILE A 1 341 ? 85.654 -20.984 -19.016 1.00 28.41 341 ILE B CA 1
ATOM 2491 C C . ILE A 1 341 ? 85.864 -19.484 -18.849 1.00 27.54 341 ILE B C 1
ATOM 2492 O O . ILE A 1 341 ? 85.683 -18.979 -17.729 1.00 28.65 341 ILE B O 1
ATOM 2497 N N . PRO A 1 342 ? 86.234 -18.717 -19.882 1.00 29.09 342 PRO B N 1
ATOM 2498 C CA . PRO A 1 342 ? 86.427 -17.278 -19.637 1.00 29.35 342 PRO B CA 1
ATOM 2499 C C . PRO A 1 342 ? 85.173 -16.607 -19.111 1.00 30.31 342 PRO B C 1
ATOM 2500 O O . PRO A 1 342 ? 85.267 -15.626 -18.364 1.00 30.85 342 PRO B O 1
ATOM 2504 N N . TYR A 1 343 ? 83.995 -17.157 -19.421 1.00 33.73 343 TYR B N 1
ATOM 2505 C CA . TYR A 1 343 ? 82.749 -16.557 -18.964 1.00 26.16 343 TYR B CA 1
ATOM 2506 C C . TYR A 1 343 ? 82.509 -16.838 -17.485 1.00 25.09 343 TYR B C 1
ATOM 2507 O O . TYR A 1 343 ? 82.113 -15.940 -16.741 1.00 27.18 343 TYR B O 1
ATOM 2516 N N . ILE A 1 344 ? 82.781 -18.058 -17.028 1.00 26.18 344 ILE B N 1
ATOM 2517 C CA . ILE A 1 344 ? 82.689 -18.339 -15.598 1.00 27.75 344 ILE B CA 1
ATOM 2518 C C . ILE A 1 344 ? 83.683 -17.481 -14.829 1.00 30.74 344 ILE B C 1
ATOM 2519 O O . ILE A 1 344 ? 83.347 -16.874 -13.802 1.00 29.02 344 ILE B O 1
ATOM 2524 N N . LYS A 1 345 ? 84.927 -17.425 -15.312 1.00 28.69 345 LYS B N 1
ATOM 2525 C CA . LYS A 1 345 ? 85.968 -16.710 -14.579 1.00 35.10 345 LYS B CA 1
ATOM 2526 C C . LYS A 1 345 ? 85.669 -15.218 -14.507 1.00 29.83 345 LYS B C 1
ATOM 2527 O O . LYS A 1 345 ? 85.793 -14.607 -13.435 1.00 27.30 345 LYS B O 1
ATOM 2533 N N . LYS A 1 346 ? 85.263 -14.614 -15.631 1.00 27.79 346 LYS B N 1
ATOM 2534 C CA . LYS A 1 346 ? 84.887 -13.202 -15.606 1.00 27.96 346 LYS B CA 1
ATOM 2535 C C . LYS A 1 346 ? 83.730 -12.963 -14.649 1.00 27.23 346 LYS B C 1
ATOM 2536 O O . LYS A 1 346 ? 83.712 -11.963 -13.920 1.00 28.56 346 LYS B O 1
ATOM 2542 N N . GLY A 1 347 ? 82.765 -13.885 -14.612 1.00 28.95 347 GLY B N 1
ATOM 2543 C CA . GLY A 1 347 ? 81.699 -13.767 -13.636 1.00 19.99 347 GLY B CA 1
ATOM 2544 C C . GLY A 1 347 ? 82.217 -13.812 -12.211 1.00 27.30 347 GLY B C 1
ATOM 2545 O O . GLY A 1 347 ? 81.780 -13.031 -11.357 1.00 28.40 347 GLY B O 1
ATOM 2546 N N . GLU A 1 348 ? 83.160 -14.723 -11.933 1.00 23.73 348 GLU B N 1
ATOM 2547 C CA . GLU A 1 348 ? 83.671 -14.861 -10.566 1.00 28.30 348 GLU B CA 1
ATOM 2548 C C . GLU A 1 348 ? 84.543 -13.672 -10.161 1.00 27.02 348 GLU B C 1
ATOM 2549 O O . GLU A 1 348 ? 84.551 -13.281 -8.989 1.00 26.04 348 GLU B O 1
ATOM 2555 N N . LEU A 1 349 ? 85.268 -13.076 -11.109 1.00 26.98 349 LEU B N 1
ATOM 2556 C CA . LEU A 1 349 ? 85.960 -11.825 -10.813 1.00 30.06 349 LEU B CA 1
ATOM 2557 C C . LEU A 1 349 ? 84.973 -10.729 -10.424 1.00 33.05 349 LEU B C 1
ATOM 2558 O O . LEU A 1 349 ? 85.230 -9.955 -9.493 1.00 29.28 349 LEU B O 1
ATOM 2563 N N . LYS A 1 350 ? 83.821 -10.665 -11.104 1.00 30.83 350 LYS B N 1
ATOM 2564 C CA . LYS A 1 350 ? 82.847 -9.623 -10.776 1.00 29.59 350 LYS B CA 1
ATOM 2565 C C . LYS A 1 350 ? 82.229 -9.861 -9.404 1.00 26.57 350 LYS B C 1
ATOM 2566 O O . LYS A 1 350 ? 82.017 -8.917 -8.636 1.00 26.48 350 LYS B O 1
ATOM 2572 N N . LYS A 1 351 ? 81.936 -11.118 -9.074 1.00 28.99 351 LYS B N 1
ATOM 2573 C CA . LYS A 1 351 ? 81.464 -11.436 -7.730 1.00 29.35 351 LYS B CA 1
ATOM 2574 C C . LYS A 1 351 ? 82.514 -11.082 -6.685 1.00 26.85 351 LYS B C 1
ATOM 2575 O O . LYS A 1 351 ? 82.184 -10.608 -5.592 1.00 26.98 351 LYS B O 1
ATOM 2581 N N . TYR A 1 352 ? 83.787 -11.319 -7.011 1.00 29.74 352 TYR B N 1
ATOM 2582 C CA . TYR A 1 352 ? 84.892 -11.023 -6.104 1.00 30.08 352 TYR B CA 1
ATOM 2583 C C . TYR A 1 352 ? 84.967 -9.536 -5.786 1.00 34.10 352 TYR B C 1
ATOM 2584 O O . TYR A 1 352 ? 85.121 -9.143 -4.623 1.00 32.11 352 TYR B O 1
ATOM 2593 N N . ILE A 1 353 ? 84.855 -8.694 -6.810 1.00 28.22 353 ILE B N 1
ATOM 2594 C CA . ILE A 1 353 ? 84.936 -7.254 -6.592 1.00 35.21 353 ILE B CA 1
ATOM 2595 C C . ILE A 1 353 ? 83.699 -6.743 -5.866 1.00 36.05 353 ILE B C 1
ATOM 2596 O O . ILE A 1 353 ? 83.803 -5.951 -4.922 1.00 36.44 353 ILE B O 1
ATOM 2601 N N . ASN A 1 354 ? 82.512 -7.214 -6.256 1.00 36.32 354 ASN B N 1
ATOM 2602 C CA . ASN A 1 354 ? 81.307 -6.713 -5.603 1.00 37.50 354 ASN B CA 1
ATOM 2603 C C . ASN A 1 354 ? 81.306 -7.037 -4.115 1.00 38.02 354 ASN B C 1
ATOM 2604 O O . ASN A 1 354 ? 80.780 -6.256 -3.311 1.00 41.64 354 ASN B O 1
ATOM 2609 N N . ASP A 1 355 ? 81.932 -8.151 -3.726 1.00 38.51 355 ASP B N 1
ATOM 2610 C CA . ASP A 1 355 ? 82.105 -8.459 -2.309 1.00 45.91 355 ASP B CA 1
ATOM 2611 C C . ASP A 1 355 ? 82.918 -7.399 -1.579 1.00 40.64 355 ASP B C 1
ATOM 2612 O O . ASP A 1 355 ? 82.774 -7.250 -0.363 1.00 47.07 355 ASP B O 1
ATOM 2617 N N . LYS A 1 356 ? 83.759 -6.652 -2.286 1.00 41.06 356 LYS B N 1
ATOM 2618 C CA . LYS A 1 356 ? 84.689 -5.765 -1.603 1.00 45.90 356 LYS B CA 1
ATOM 2619 C C . LYS A 1 356 ? 84.065 -4.441 -1.200 1.00 40.93 356 LYS B C 1
ATOM 2620 O O . LYS A 1 356 ? 84.754 -3.614 -0.599 1.00 41.98 356 LYS B O 1
ATOM 2626 N N . LYS A 1 357 ? 82.788 -4.224 -1.493 1.00 46.77 357 LYS B N 1
ATOM 2627 C CA . LYS A 1 357 ? 82.109 -3.012 -1.054 1.00 45.82 357 LYS B CA 1
ATOM 2628 C C . LYS A 1 357 ? 81.770 -3.063 0.435 1.00 50.57 357 LYS B C 1
ATOM 2629 O O . LYS A 1 357 ? 81.526 -2.028 1.059 1.00 60.40 357 LYS B O 1
ATOM 2635 N N . ASP B 1 34 ? 70.604 -0.079 16.418 1.00 60.29 34 ASP A N 1
ATOM 2636 C CA . ASP B 1 34 ? 69.151 -0.020 16.611 1.00 63.86 34 ASP A CA 1
ATOM 2637 C C . ASP B 1 34 ? 68.484 -1.309 16.219 1.00 66.04 34 ASP A C 1
ATOM 2638 O O . ASP B 1 34 ? 67.938 -1.438 15.121 1.00 71.41 34 ASP A O 1
ATOM 2643 N N . GLU B 1 35 ? 68.541 -2.301 17.099 1.00 52.74 35 GLU A N 1
ATOM 2644 C CA . GLU B 1 35 ? 67.787 -3.541 16.934 1.00 46.72 35 GLU A CA 1
ATOM 2645 C C . GLU B 1 35 ? 66.851 -3.640 18.121 1.00 44.64 35 GLU A C 1
ATOM 2646 O O . GLU B 1 35 ? 67.247 -3.345 19.255 1.00 49.55 35 GLU A O 1
ATOM 2652 N N . ARG B 1 36 ? 65.613 -4.020 17.868 1.00 36.84 36 ARG A N 1
ATOM 2653 C CA . ARG B 1 36 ? 64.681 -4.200 18.962 1.00 40.01 36 ARG A CA 1
ATOM 2654 C C . ARG B 1 36 ? 64.109 -5.607 18.893 1.00 38.17 36 ARG A C 1
ATOM 2655 O O . ARG B 1 36 ? 64.217 -6.298 17.876 1.00 34.43 36 ARG A O 1
ATOM 2663 N N . VAL B 1 37 ? 63.533 -6.039 20.004 1.00 33.69 37 VAL A N 1
ATOM 2664 C CA . VAL B 1 37 ? 63.011 -7.389 20.135 1.00 31.45 37 VAL A CA 1
ATOM 2665 C C . VAL B 1 37 ? 61.597 -7.308 20.681 1.00 31.11 37 VAL A C 1
ATOM 2666 O O . VAL B 1 37 ? 61.273 -6.427 21.485 1.00 30.52 37 VAL A O 1
ATOM 2670 N N . ILE B 1 38 ? 60.751 -8.216 20.220 1.00 26.72 38 ILE A N 1
ATOM 2671 C CA . ILE B 1 38 ? 59.434 -8.426 20.789 1.00 29.44 38 ILE A CA 1
ATOM 2672 C C . ILE B 1 38 ? 59.189 -9.927 20.730 1.00 29.39 38 ILE A C 1
ATOM 2673 O O . ILE B 1 38 ? 59.747 -10.626 19.878 1.00 29.58 38 ILE A O 1
ATOM 2678 N N . TYR B 1 39 ? 58.401 -10.434 21.676 1.00 31.03 39 TYR A N 1
ATOM 2679 C CA . TYR B 1 39 ? 58.104 -11.859 21.778 1.00 30.39 39 TYR A CA 1
ATOM 2680 C C . TYR B 1 39 ? 56.612 -12.039 21.569 1.00 28.71 39 TYR A C 1
ATOM 2681 O O . TYR B 1 39 ? 55.812 -11.394 22.253 1.00 32.32 39 TYR A O 1
ATOM 2690 N N . LEU B 1 40 ? 56.246 -12.898 20.623 1.00 28.29 40 LEU A N 1
ATOM 2691 C CA . LEU B 1 40 ? 54.863 -13.075 20.199 1.00 27.88 40 LEU A CA 1
ATOM 2692 C C . LEU B 1 40 ? 54.475 -14.538 20.321 1.00 29.88 40 LEU A C 1
ATOM 2693 O O . LEU B 1 40 ? 55.170 -15.415 19.794 1.00 32.20 40 LEU A O 1
ATOM 2698 N N . ALA B 1 41 ? 53.373 -14.795 21.019 1.00 29.94 41 ALA A N 1
ATOM 2699 C CA . ALA B 1 41 ? 52.766 -16.119 21.103 1.00 35.17 41 ALA A CA 1
ATOM 2700 C C . ALA B 1 41 ? 51.497 -16.119 20.263 1.00 33.33 41 ALA A C 1
ATOM 2701 O O . ALA B 1 41 ? 50.580 -15.329 20.515 1.00 34.63 41 ALA A O 1
ATOM 2703 N N . GLY B 1 42 ? 51.443 -16.997 19.272 1.00 33.88 42 GLY A N 1
ATOM 2704 C CA . GLY B 1 42 ? 50.284 -17.029 18.409 1.00 31.30 42 GLY A CA 1
ATOM 2705 C C . GLY B 1 42 ? 49.949 -18.411 17.895 1.00 31.88 42 GLY A C 1
ATOM 2706 O O . GLY B 1 42 ? 49.598 -18.563 16.724 1.00 39.06 42 GLY A O 1
ATOM 2707 N N . GLY B 1 43 ? 50.038 -19.423 18.753 1.00 31.32 43 GLY A N 1
ATOM 2708 C CA . GLY B 1 43 ? 49.748 -20.778 18.331 1.00 25.84 43 GLY A CA 1
ATOM 2709 C C . GLY B 1 43 ? 51.004 -21.513 17.922 1.00 31.31 43 GLY A C 1
ATOM 2710 O O . GLY B 1 43 ? 52.096 -21.184 18.396 1.00 34.27 43 GLY A O 1
ATOM 2711 N N . SER B 1 44 ? 50.862 -22.517 17.054 1.00 29.62 44 SER A 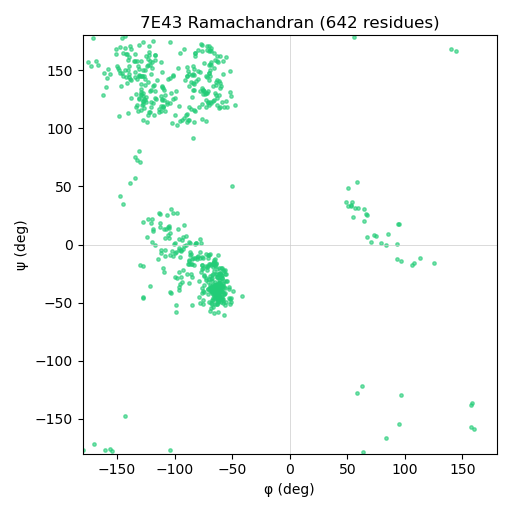N 1
ATOM 2712 C CA . SER B 1 44 ? 52.008 -23.276 16.549 1.00 31.79 44 SER A CA 1
ATOM 2713 C C . SER B 1 44 ? 53.116 -22.347 16.084 1.00 32.94 44 SER A C 1
ATOM 2714 O O . SER B 1 44 ? 52.903 -21.485 15.223 1.00 29.35 44 SER A O 1
ATOM 2717 N N . PHE B 1 45 ? 54.295 -22.470 16.700 1.00 28.91 45 PHE A N 1
ATOM 2718 C CA . PHE B 1 45 ? 55.404 -21.523 16.404 1.00 36.22 45 PHE A CA 1
ATOM 2719 C C . PHE B 1 45 ? 56.112 -21.829 15.078 1.00 32.33 45 PHE A C 1
ATOM 2720 O O . PHE B 1 45 ? 56.885 -20.972 14.633 1.00 30.44 45 PHE A O 1
ATOM 2728 N N . TRP B 1 46 ? 55.856 -22.989 14.471 1.00 30.57 46 TRP A N 1
ATOM 2729 C CA . TRP B 1 46 ? 56.505 -23.310 13.172 1.00 29.08 46 TRP A CA 1
ATOM 2730 C C . TRP B 1 46 ? 56.018 -22.317 12.115 1.00 31.39 46 TRP A C 1
ATOM 2731 O O . TRP B 1 46 ? 56.859 -21.712 11.435 1.00 29.23 46 TRP A O 1
ATOM 2742 N N . GLY B 1 47 ? 54.699 -22.161 12.002 1.00 28.26 47 GLY A N 1
ATOM 2743 C CA . GLY B 1 47 ? 54.138 -21.263 11.017 1.00 27.17 47 GLY A CA 1
ATOM 2744 C C . GLY B 1 47 ? 54.375 -19.811 11.372 1.00 32.65 47 GLY A C 1
ATOM 2745 O O . GLY B 1 47 ? 54.643 -18.990 10.495 1.00 29.12 47 GLY A O 1
ATOM 2746 N N . LEU B 1 48 ? 54.285 -19.472 12.663 1.00 30.27 48 LEU A N 1
ATOM 2747 C CA . LEU B 1 48 ? 54.452 -18.079 13.052 1.00 25.01 48 LEU A CA 1
ATOM 2748 C C . LEU B 1 48 ? 55.886 -17.617 12.858 1.00 28.94 48 LEU A C 1
ATOM 2749 O O . LEU B 1 48 ? 56.113 -16.451 12.512 1.00 30.44 48 LEU A O 1
ATOM 2754 N N . GLU B 1 49 ? 56.863 -18.506 13.074 1.00 33.72 49 GLU A N 1
ATOM 2755 C CA . GLU B 1 49 ? 58.253 -18.157 12.793 1.00 30.49 49 GLU A CA 1
ATOM 2756 C C . GLU B 1 49 ? 58.448 -17.871 11.314 1.00 30.90 49 GLU A C 1
ATOM 2757 O O . GLU B 1 49 ? 59.014 -16.838 10.941 1.00 31.40 49 GLU A O 1
ATOM 2763 N N . ALA B 1 50 ? 57.997 -18.794 10.455 1.00 25.22 50 ALA A N 1
ATOM 2764 C CA . ALA B 1 50 ? 58.107 -18.605 9.010 1.00 31.67 50 ALA A CA 1
ATOM 2765 C C . ALA B 1 50 ? 57.419 -17.327 8.559 1.00 31.05 50 ALA A C 1
ATOM 2766 O O . ALA B 1 50 ? 57.907 -16.646 7.651 1.00 33.75 50 ALA A O 1
ATOM 2768 N N . TYR B 1 51 ? 56.294 -16.988 9.186 1.00 26.76 51 TYR A N 1
ATOM 2769 C CA . TYR B 1 51 ? 55.530 -15.809 8.805 1.00 24.74 51 TYR A CA 1
ATOM 2770 C C . TYR B 1 51 ? 56.280 -14.531 9.141 1.00 31.46 51 TYR A C 1
ATOM 2771 O O . TYR B 1 51 ? 56.412 -13.635 8.297 1.00 34.34 51 TYR A O 1
ATOM 2780 N N . MET B 1 52 ? 56.762 -14.417 10.381 1.00 30.39 52 MET A N 1
ATOM 2781 C CA . MET B 1 52 ? 57.420 -13.184 10.789 1.00 31.43 52 MET A CA 1
ATOM 2782 C C . MET B 1 52 ? 58.696 -12.962 9.986 1.00 33.07 52 MET A C 1
ATOM 2783 O O . MET B 1 52 ? 59.037 -11.822 9.652 1.00 31.97 52 MET A O 1
ATOM 2788 N N . GLU B 1 53 ? 59.388 -14.049 9.625 1.00 37.43 53 GLU A N 1
ATOM 2789 C CA . GLU B 1 53 ? 60.623 -13.936 8.850 1.00 41.22 53 GLU A CA 1
ATOM 2790 C C . GLU B 1 53 ? 60.410 -13.229 7.519 1.00 39.13 53 GLU A C 1
ATOM 2791 O O . GLU B 1 53 ? 61.327 -12.585 7.007 1.00 41.91 53 GLU A O 1
ATOM 2797 N N . ARG B 1 54 ? 59.218 -13.325 6.949 1.00 37.85 54 ARG A N 1
ATOM 2798 C CA . ARG B 1 54 ? 58.972 -12.744 5.637 1.00 36.73 54 ARG A CA 1
ATOM 2799 C C . ARG B 1 54 ? 58.562 -11.284 5.696 1.00 35.98 54 ARG A C 1
ATOM 2800 O O . ARG B 1 54 ? 58.428 -10.658 4.640 1.00 39.91 54 ARG A O 1
ATOM 2808 N N . ILE B 1 55 ? 58.344 -10.734 6.889 1.00 34.03 55 ILE A N 1
ATOM 2809 C CA . ILE B 1 55 ? 57.923 -9.343 7.013 1.00 36.58 55 ILE A CA 1
ATOM 2810 C C . ILE B 1 55 ? 59.120 -8.444 6.748 1.00 37.38 55 ILE A C 1
ATOM 2811 O O . ILE B 1 55 ? 60.192 -8.624 7.346 1.00 34.08 55 ILE A O 1
ATOM 2816 N N . TYR B 1 56 ? 58.942 -7.466 5.864 1.00 39.09 56 TYR A N 1
ATOM 2817 C CA . TYR B 1 56 ? 59.997 -6.487 5.632 1.00 38.39 56 TYR A CA 1
ATOM 2818 C C . TYR B 1 56 ? 60.263 -5.690 6.904 1.00 36.61 56 TYR A C 1
ATOM 2819 O O . TYR B 1 56 ? 59.344 -5.111 7.489 1.00 40.84 56 TYR A O 1
ATOM 2828 N N . GLY B 1 57 ? 61.521 -5.667 7.337 1.00 35.38 57 GLY A N 1
ATOM 2829 C CA . GLY B 1 57 ? 61.914 -5.030 8.576 1.00 34.16 57 GLY A CA 1
ATOM 2830 C C . GLY B 1 57 ? 62.283 -5.999 9.682 1.00 40.51 57 GLY A C 1
ATOM 2831 O O . GLY B 1 57 ? 62.897 -5.582 10.675 1.00 35.72 57 GLY A O 1
ATOM 2832 N N . VAL B 1 58 ? 61.918 -7.272 9.549 1.00 33.03 58 VAL A N 1
ATOM 2833 C CA . VAL B 1 58 ? 62.264 -8.273 10.549 1.00 30.54 58 VAL A CA 1
ATOM 2834 C C . VAL B 1 58 ? 63.664 -8.786 10.231 1.00 33.49 58 VAL A C 1
ATOM 2835 O O . VAL B 1 58 ? 63.954 -9.181 9.097 1.00 34.18 58 VAL A O 1
ATOM 2839 N N . ILE B 1 59 ? 64.548 -8.735 11.221 1.00 32.77 59 ILE A N 1
ATOM 2840 C CA . ILE B 1 59 ? 65.930 -9.148 11.017 1.00 32.47 59 ILE A CA 1
ATOM 2841 C C . ILE B 1 59 ? 66.062 -10.649 11.196 1.00 37.88 59 ILE A C 1
ATOM 2842 O O . ILE B 1 59 ? 66.608 -11.357 10.342 1.00 36.08 59 ILE A O 1
ATOM 2847 N N . ASP B 1 60 ? 65.562 -11.152 12.316 1.00 32.32 60 ASP A N 1
ATOM 2848 C CA . ASP B 1 60 ? 65.590 -12.572 12.592 1.00 32.59 60 ASP A CA 1
ATOM 2849 C C . ASP B 1 60 ? 64.329 -12.932 13.357 1.00 32.30 60 ASP A C 1
ATOM 2850 O O . ASP B 1 60 ? 63.784 -12.121 14.110 1.00 34.81 60 ASP A O 1
ATOM 2855 N N . ALA B 1 61 ? 63.848 -14.140 13.120 1.00 30.33 61 ALA A N 1
ATOM 2856 C CA . ALA B 1 61 ? 62.745 -14.697 13.885 1.00 33.10 61 ALA A CA 1
ATOM 2857 C C . ALA B 1 61 ? 63.184 -16.067 14.360 1.00 33.80 61 ALA A C 1
ATOM 2858 O O . ALA B 1 61 ? 63.686 -16.865 13.564 1.00 34.41 61 ALA A O 1
ATOM 2860 N N . SER B 1 62 ? 63.025 -16.326 15.654 1.00 32.87 62 SER A N 1
ATOM 2861 C CA . SER B 1 62 ? 63.369 -17.623 16.206 1.00 34.43 62 SER A CA 1
ATOM 2862 C C . SER B 1 62 ? 62.259 -18.104 17.133 1.00 28.65 62 SER A C 1
ATOM 2863 O O . SER B 1 62 ? 61.420 -17.333 17.607 1.00 31.93 62 SER A O 1
ATOM 2866 N N . SER B 1 63 ? 62.317 -19.395 17.417 1.00 37.27 63 SER A N 1
ATOM 2867 C CA . SER B 1 63 ? 61.305 -20.168 18.108 1.00 35.99 63 SER A CA 1
ATOM 2868 C C . SER B 1 63 ? 61.751 -20.476 19.535 1.00 36.17 63 SER A C 1
ATOM 2869 O O . SER B 1 63 ? 62.931 -20.727 19.803 1.00 32.45 63 SER A O 1
ATOM 2872 N N . GLY B 1 64 ? 60.793 -20.448 20.452 1.00 34.33 64 GLY A N 1
ATOM 2873 C CA . GLY B 1 64 ? 61.116 -20.583 21.858 1.00 32.72 64 GLY A CA 1
ATOM 2874 C C . GLY B 1 64 ? 59.892 -20.758 22.731 1.00 32.51 64 GLY A C 1
ATOM 2875 O O . GLY B 1 64 ? 58.773 -20.945 22.249 1.00 34.53 64 GLY A O 1
ATOM 2876 N N . TYR B 1 65 ? 60.138 -20.705 24.038 1.00 34.15 65 TYR A N 1
ATOM 2877 C CA . TYR B 1 65 ? 59.119 -20.896 25.064 1.00 31.83 65 TYR A CA 1
ATOM 2878 C C . TYR B 1 65 ? 59.204 -19.777 26.096 1.00 34.53 65 TYR A C 1
ATOM 2879 O O . TYR B 1 65 ? 60.264 -19.566 26.696 1.00 34.99 65 TYR A O 1
ATOM 2888 N N . ALA B 1 66 ? 58.086 -19.093 26.347 1.00 32.50 66 ALA A N 1
ATOM 2889 C CA . ALA B 1 66 ? 58.112 -17.891 27.168 1.00 39.15 66 ALA A CA 1
ATOM 2890 C C . ALA B 1 66 ? 57.127 -17.962 28.330 1.00 38.51 66 ALA A C 1
ATOM 2891 O O . ALA B 1 66 ? 56.074 -18.606 28.244 1.00 34.87 66 ALA A O 1
ATOM 2893 N N . ASN B 1 67 ? 57.494 -17.268 29.411 1.00 39.15 67 ASN A N 1
ATOM 2894 C CA . ASN B 1 67 ? 56.629 -17.004 30.562 1.00 33.62 67 ASN A CA 1
ATOM 2895 C C . ASN B 1 67 ? 55.975 -18.277 31.098 1.00 39.08 67 ASN A C 1
ATOM 2896 O O . ASN B 1 67 ? 54.769 -18.336 31.342 1.00 35.98 67 ASN A O 1
ATOM 2901 N N . GLY B 1 68 ? 56.795 -19.306 31.286 1.00 32.44 68 GLY A N 1
ATOM 2902 C CA . GLY B 1 68 ? 56.370 -20.497 31.985 1.00 37.32 68 GLY A CA 1
ATOM 2903 C C . GLY B 1 68 ? 56.942 -20.528 33.390 1.00 40.06 68 GLY A C 1
ATOM 2904 O O . GLY B 1 68 ? 57.740 -19.662 33.753 1.00 44.51 68 GLY A O 1
ATOM 2905 N N . LYS B 1 69 ? 56.530 -21.526 34.173 1.00 42.03 69 LYS A N 1
ATOM 2906 C CA . LYS B 1 69 ? 56.856 -21.690 35.583 1.00 51.65 69 LYS A CA 1
ATOM 2907 C C . LYS B 1 69 ? 58.318 -21.367 35.870 1.00 49.82 69 LYS A C 1
ATOM 2908 O O . LYS B 1 69 ? 58.666 -20.665 36.830 1.00 38.14 69 LYS A O 1
ATOM 2914 N N . THR B 1 70 ? 59.192 -21.866 35.026 1.00 44.62 70 THR A N 1
ATOM 2915 C CA . THR B 1 70 ? 60.608 -21.856 35.296 1.00 39.19 70 THR A CA 1
ATOM 2916 C C . THR B 1 70 ? 61.353 -21.236 34.126 1.00 38.10 70 THR A C 1
ATOM 2917 O O . THR B 1 70 ? 60.794 -20.941 33.069 1.00 43.61 70 THR A O 1
ATOM 2921 N N . SER B 1 71 ? 62.648 -21.071 34.320 1.00 38.84 71 SER A N 1
ATOM 2922 C CA . SER B 1 71 ? 63.523 -20.530 33.300 1.00 35.73 71 SER A CA 1
ATOM 2923 C C . SER B 1 71 ? 64.157 -21.608 32.419 1.00 38.75 71 SER A C 1
ATOM 2924 O O . SER B 1 71 ? 65.134 -21.330 31.713 1.00 33.27 71 SER A O 1
ATOM 2927 N N . SER B 1 72 ? 63.624 -22.826 32.430 1.00 41.12 72 SER A N 1
ATOM 2928 C CA . SER B 1 72 ? 64.126 -23.873 31.555 1.00 38.63 72 SER A CA 1
ATOM 2929 C C . SER B 1 72 ? 63.018 -24.893 31.337 1.00 35.98 72 SER A C 1
ATOM 2930 O O . SER B 1 72 ? 62.202 -25.147 32.228 1.00 34.14 72 SER A O 1
ATOM 2933 N N . THR B 1 73 ? 62.997 -25.470 30.143 1.00 36.04 73 THR A N 1
ATOM 2934 C CA . THR B 1 73 ? 61.998 -26.464 29.758 1.00 38.77 73 THR A CA 1
ATOM 2935 C C . THR B 1 73 ? 62.427 -27.049 28.417 1.00 38.93 73 THR A C 1
ATOM 2936 O O . THR B 1 73 ? 63.447 -26.651 27.846 1.00 42.55 73 THR A O 1
ATOM 2940 N N . ASN B 1 74 ? 61.651 -28.016 27.924 1.00 39.83 74 ASN A N 1
ATOM 2941 C CA . ASN B 1 74 ? 61.812 -28.510 26.565 1.00 41.66 74 ASN A CA 1
ATOM 2942 C C . ASN B 1 74 ? 60.434 -28.821 25.994 1.00 40.61 74 ASN A C 1
ATOM 2943 O O . ASN B 1 74 ? 59.412 -28.678 26.671 1.00 43.10 74 ASN A O 1
ATOM 2948 N N . TYR B 1 75 ? 60.412 -29.275 24.737 1.00 36.03 75 TYR A N 1
ATOM 2949 C CA . TYR B 1 75 ? 59.143 -29.479 24.046 1.00 42.09 75 TYR A CA 1
ATOM 2950 C C . TYR B 1 75 ? 58.257 -30.517 24.743 1.00 43.70 75 TYR A C 1
ATOM 2951 O O . TYR B 1 75 ? 57.025 -30.409 24.702 1.00 43.59 75 TYR A O 1
ATOM 2960 N N . GLU B 1 76 ? 58.852 -31.533 25.375 1.00 50.20 76 GLU A N 1
ATOM 2961 C CA . GLU B 1 76 ? 58.103 -32.568 26.089 1.00 48.42 76 GLU A CA 1
ATOM 2962 C C . GLU B 1 76 ? 57.569 -32.100 27.437 1.00 48.33 76 GLU A C 1
ATOM 2963 O O . GLU B 1 76 ? 56.633 -32.700 27.977 1.00 52.67 76 GLU A O 1
ATOM 2969 N N . LYS B 1 77 ? 58.106 -31.016 27.974 1.00 46.53 77 LYS A N 1
ATOM 2970 C CA . LYS B 1 77 ? 57.723 -30.563 29.301 1.00 48.94 77 LYS A CA 1
ATOM 2971 C C . LYS B 1 77 ? 56.823 -29.334 29.262 1.00 50.15 77 LYS A C 1
ATOM 2972 O O . LYS B 1 77 ? 56.524 -28.757 30.319 1.00 51.63 77 LYS A O 1
ATOM 2978 N N . LEU B 1 78 ? 56.375 -28.933 28.066 1.00 48.55 78 LEU A N 1
ATOM 2979 C CA . LEU B 1 78 ? 55.588 -27.713 27.933 1.00 42.11 78 LEU A CA 1
ATOM 2980 C C . LEU B 1 78 ? 54.322 -27.785 28.764 1.00 49.20 78 LEU A C 1
ATOM 2981 O O . LEU B 1 78 ? 53.897 -26.775 29.340 1.00 51.41 78 LEU A O 1
ATOM 2986 N N . HIS B 1 79 ? 53.705 -28.968 28.839 1.00 47.16 79 HIS A N 1
ATOM 2987 C CA . HIS B 1 79 ? 52.459 -29.100 29.585 1.00 55.81 79 HIS A CA 1
ATOM 2988 C C . HIS B 1 79 ? 52.667 -28.770 31.059 1.00 56.45 79 HIS A C 1
ATOM 2989 O O . HIS B 1 79 ? 51.831 -28.105 31.679 1.00 63.11 79 HIS A O 1
ATOM 2996 N N . GLU B 1 80 ? 53.798 -29.202 31.630 1.00 50.53 80 GLU A N 1
ATOM 2997 C CA . GLU B 1 80 ? 54.091 -28.936 33.033 1.00 54.97 80 GLU A CA 1
ATOM 2998 C C . GLU B 1 80 ? 54.595 -27.516 33.251 1.00 49.22 80 GLU A C 1
ATOM 2999 O O . GLU B 1 80 ? 54.179 -26.845 34.203 1.00 53.03 80 GLU A O 1
ATOM 3005 N N . SER B 1 81 ? 55.515 -27.051 32.398 1.00 44.69 81 SER A N 1
ATOM 3006 C CA . SER B 1 81 ? 56.200 -25.783 32.635 1.00 46.60 81 SER A CA 1
ATOM 3007 C C . SER B 1 81 ? 55.327 -24.566 32.349 1.00 41.85 81 SER A C 1
ATOM 3008 O O . SER B 1 81 ? 55.710 -23.457 32.731 1.00 41.29 81 SER A O 1
ATOM 3011 N N . ASP B 1 82 ? 54.171 -24.744 31.710 1.00 34.37 82 ASP A N 1
ATOM 3012 C CA . ASP B 1 82 ? 53.210 -23.668 31.466 1.00 42.49 82 ASP A CA 1
ATOM 3013 C C . ASP B 1 82 ? 53.771 -22.582 30.549 1.00 37.76 82 ASP A C 1
ATOM 3014 O O . ASP B 1 82 ? 53.262 -21.466 30.533 1.00 34.35 82 ASP A O 1
ATOM 3019 N N . HIS B 1 83 ? 54.808 -22.885 29.771 1.00 34.68 83 HIS A N 1
ATOM 3020 C CA . HIS B 1 83 ? 55.306 -21.910 28.810 1.00 36.19 83 HIS A CA 1
ATOM 3021 C C . HIS B 1 83 ? 54.360 -21.796 27.616 1.00 39.51 83 HIS A C 1
ATOM 3022 O O . HIS B 1 83 ? 53.607 -22.723 27.285 1.00 35.89 83 HIS A O 1
ATOM 3029 N N . ALA B 1 84 ? 54.426 -20.651 26.944 1.00 30.42 84 ALA A N 1
ATOM 3030 C CA . ALA B 1 84 ? 53.707 -20.447 25.693 1.00 37.27 84 ALA A CA 1
ATOM 3031 C C . ALA B 1 84 ? 54.685 -20.564 24.535 1.00 30.97 84 ALA A C 1
ATOM 3032 O O . ALA B 1 84 ? 55.751 -19.938 24.555 1.00 34.98 84 ALA A O 1
ATOM 3034 N N . GLU B 1 85 ? 54.327 -21.370 23.538 1.00 36.66 85 GLU A N 1
ATOM 3035 C CA . GLU B 1 85 ? 55.077 -21.400 22.288 1.00 36.09 85 GLU A CA 1
ATOM 3036 C C . GLU B 1 85 ? 55.153 -19.998 21.712 1.00 30.42 85 GLU A C 1
ATOM 3037 O O . GLU B 1 85 ? 54.125 -19.348 21.527 1.00 33.18 85 GLU A O 1
ATOM 3043 N N . SER B 1 86 ? 56.371 -19.510 21.479 1.00 26.91 86 SER A N 1
ATOM 3044 C CA . SER B 1 86 ? 56.558 -18.109 21.169 1.00 30.45 86 SER A CA 1
ATOM 3045 C C . SER B 1 86 ? 57.602 -17.951 20.082 1.00 33.15 86 SER A C 1
ATOM 3046 O O . SER B 1 86 ? 58.418 -18.844 19.827 1.00 33.29 86 SER A O 1
ATOM 3049 N N . VAL B 1 87 ? 57.573 -16.783 19.451 1.00 28.11 87 VAL A N 1
ATOM 3050 C CA . VAL B 1 87 ? 58.535 -16.420 18.429 1.00 31.12 87 VAL A CA 1
ATOM 3051 C C . VAL B 1 87 ? 59.255 -15.156 18.887 1.00 31.88 87 VAL A C 1
ATOM 3052 O O . VAL B 1 87 ? 58.617 -14.130 19.167 1.00 30.19 87 VAL A O 1
ATOM 3056 N N . LYS B 1 88 ? 60.579 -15.237 18.984 1.00 33.20 88 LYS A N 1
ATOM 3057 C CA . LYS B 1 88 ? 61.405 -14.068 19.274 1.00 31.87 88 LYS A CA 1
ATOM 3058 C C . LYS B 1 88 ? 61.648 -13.322 17.970 1.00 26.86 88 LYS A C 1
ATOM 3059 O O . LYS B 1 88 ? 62.285 -13.852 17.059 1.00 32.62 88 LYS A O 1
ATOM 3065 N N . VAL B 1 89 ? 61.147 -12.099 17.869 1.00 26.37 89 VAL A N 1
ATOM 3066 C CA . VAL B 1 89 ? 61.261 -11.316 16.644 1.00 32.72 89 VAL A CA 1
ATOM 3067 C C . VAL B 1 89 ? 62.224 -10.164 16.891 1.00 33.22 89 VAL A C 1
ATOM 3068 O O . VAL B 1 89 ? 61.971 -9.302 17.741 1.00 32.30 89 VAL A O 1
ATOM 3072 N N . ILE B 1 90 ? 63.324 -10.149 16.146 1.00 30.68 90 ILE A N 1
ATOM 3073 C CA . ILE B 1 90 ? 64.271 -9.040 16.140 1.00 29.56 90 ILE A CA 1
ATOM 3074 C C . ILE B 1 90 ? 64.011 -8.221 14.885 1.00 31.71 90 ILE A C 1
ATOM 3075 O O . ILE B 1 90 ? 64.013 -8.765 13.773 1.00 34.96 90 ILE A O 1
ATOM 3080 N N . TYR B 1 91 ? 63.784 -6.923 15.050 1.00 28.14 91 TYR A 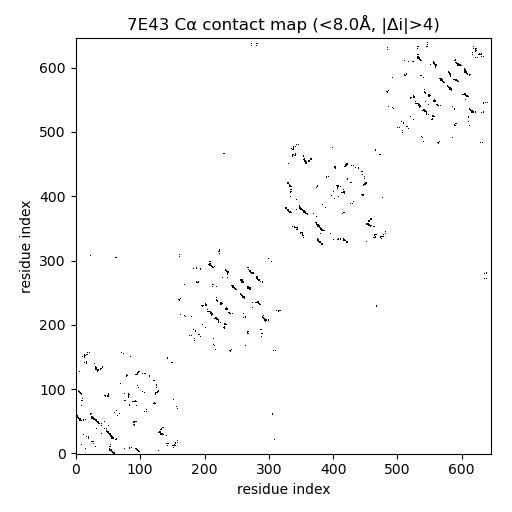N 1
ATOM 3081 C CA . TYR B 1 91 ? 63.382 -6.098 13.926 1.00 29.57 91 TYR A CA 1
ATOM 3082 C C . TYR B 1 91 ? 64.178 -4.802 13.917 1.00 39.49 91 TYR A C 1
ATOM 3083 O O . TYR B 1 91 ? 64.719 -4.368 14.935 1.00 37.05 91 TYR A O 1
ATOM 3092 N N . ASP B 1 92 ? 64.238 -4.193 12.731 1.00 36.54 92 ASP A N 1
ATOM 3093 C CA . ASP B 1 92 ? 64.864 -2.894 12.539 1.00 38.14 92 ASP A CA 1
ATOM 3094 C C . ASP B 1 92 ? 63.795 -1.823 12.666 1.00 37.77 92 ASP A C 1
ATOM 3095 O O . ASP B 1 92 ? 62.982 -1.666 11.742 1.00 40.12 92 ASP A O 1
ATOM 3100 N N . PRO B 1 93 ? 63.766 -1.052 13.758 1.00 40.99 93 PRO A N 1
ATOM 3101 C CA . PRO B 1 93 ? 62.712 -0.028 13.915 1.00 39.35 93 PRO A CA 1
ATOM 3102 C C . PRO B 1 93 ? 62.776 1.093 12.893 1.00 43.94 93 PRO A C 1
ATOM 3103 O O . PRO B 1 93 ? 61.818 1.872 12.808 1.00 40.72 93 PRO A O 1
ATOM 3107 N N . LYS B 1 94 ? 63.870 1.224 12.132 1.00 41.03 94 LYS A N 1
ATOM 3108 C CA . LYS B 1 94 ? 63.863 2.209 11.058 1.00 48.90 94 LYS A CA 1
ATOM 3109 C C . LYS B 1 94 ? 63.014 1.733 9.889 1.00 51.11 94 LYS A C 1
ATOM 3110 O O . LYS B 1 94 ? 62.448 2.558 9.166 1.00 47.34 94 LYS A O 1
ATOM 3116 N N . LYS B 1 95 ? 62.884 0.413 9.713 1.00 47.38 95 LYS A N 1
ATOM 3117 C CA . LYS B 1 95 ? 62.179 -0.175 8.580 1.00 40.92 95 LYS A CA 1
ATOM 3118 C C . LYS B 1 95 ? 60.734 -0.536 8.905 1.00 43.08 95 LYS A C 1
ATOM 3119 O O . LYS B 1 95 ? 59.853 -0.402 8.046 1.00 37.17 95 LYS A O 1
ATOM 3125 N N . ILE B 1 96 ? 60.464 -1.003 10.123 1.00 44.37 96 ILE A N 1
ATOM 3126 C CA . ILE B 1 96 ? 59.106 -1.314 10.555 1.00 36.21 96 ILE A CA 1
ATOM 3127 C C . ILE B 1 96 ? 58.954 -0.894 12.006 1.00 34.10 96 ILE A C 1
ATOM 3128 O O . ILE B 1 96 ? 59.864 -1.084 12.817 1.00 38.89 96 ILE A O 1
ATOM 3133 N N . SER B 1 97 ? 57.811 -0.308 12.332 1.00 35.36 97 SER A N 1
ATOM 3134 C CA . SER B 1 97 ? 57.537 0.019 13.719 1.00 39.49 97 SER A CA 1
ATOM 3135 C C . SER B 1 97 ? 57.014 -1.209 14.464 1.00 40.57 97 SER A C 1
ATOM 3136 O O . SER B 1 97 ? 56.616 -2.219 13.870 1.00 39.39 97 SER A O 1
ATOM 3139 N N . LEU B 1 98 ? 57.020 -1.117 15.794 1.00 35.39 98 LEU A N 1
ATOM 3140 C CA . LEU B 1 98 ? 56.374 -2.150 16.590 1.00 40.22 98 LEU A CA 1
ATOM 3141 C C . LEU B 1 98 ? 54.875 -2.188 16.320 1.00 35.61 98 LEU A C 1
ATOM 3142 O O . LEU B 1 98 ? 54.278 -3.270 16.262 1.00 36.42 98 LEU A O 1
ATOM 3147 N N . ASP B 1 99 ? 54.254 -1.014 16.131 1.00 38.54 99 ASP A N 1
ATOM 3148 C CA . ASP B 1 99 ? 52.822 -0.960 15.849 1.00 38.22 99 ASP A CA 1
ATOM 3149 C C . ASP B 1 99 ? 52.478 -1.721 14.578 1.00 37.92 99 ASP A C 1
ATOM 3150 O O . ASP B 1 99 ? 51.544 -2.532 14.562 1.00 37.65 99 ASP A O 1
ATOM 3155 N N . LYS B 1 100 ? 53.209 -1.463 13.494 1.00 32.82 100 LYS A N 1
ATOM 3156 C CA . LYS B 1 100 ? 52.916 -2.173 12.256 1.00 38.45 100 LYS A CA 1
ATOM 3157 C C . LYS B 1 100 ? 53.228 -3.655 12.391 1.00 36.29 100 LYS A C 1
ATOM 3158 O O . LYS B 1 100 ? 52.502 -4.499 11.850 1.00 33.26 100 LYS A O 1
ATOM 3164 N N . LEU B 1 101 ? 54.298 -3.989 13.118 1.00 34.71 101 LEU A N 1
ATOM 3165 C CA . LEU B 1 101 ? 54.650 -5.388 13.329 1.00 35.34 101 LEU A CA 1
ATOM 3166 C C . LEU B 1 101 ? 53.534 -6.135 14.051 1.00 32.23 101 LEU A C 1
ATOM 3167 O O . LEU B 1 101 ? 53.188 -7.267 13.685 1.00 30.58 101 LEU A O 1
ATOM 3172 N N . LEU B 1 102 ? 52.957 -5.517 15.082 1.00 33.18 102 LEU A N 1
ATOM 3173 C CA . LEU B 1 102 ? 51.838 -6.141 15.775 1.00 32.85 102 LEU A CA 1
ATOM 3174 C C . LEU B 1 102 ? 50.667 -6.352 14.830 1.00 35.71 102 LEU A C 1
ATOM 3175 O O . LEU B 1 102 ? 49.965 -7.366 14.911 1.00 36.51 102 LEU A O 1
ATOM 3180 N N . ARG B 1 103 ? 50.453 -5.410 13.912 1.00 32.42 103 ARG A N 1
ATOM 3181 C CA . ARG B 1 103 ? 49.329 -5.528 12.993 1.00 34.66 103 ARG A CA 1
ATOM 3182 C C . ARG B 1 103 ? 49.520 -6.678 12.005 1.00 34.69 103 ARG A C 1
ATOM 3183 O O . ARG B 1 103 ? 48.556 -7.380 11.682 1.00 38.48 103 ARG A O 1
ATOM 3191 N N . TYR B 1 104 ? 50.748 -6.911 11.524 1.00 32.38 104 TYR A N 1
ATOM 3192 C CA . TYR B 1 104 ? 50.995 -8.137 10.768 1.00 33.12 104 TYR A CA 1
ATOM 3193 C C . TYR B 1 104 ? 50.679 -9.362 11.614 1.00 34.82 104 TYR A C 1
ATOM 3194 O O . TYR B 1 104 ? 50.111 -10.342 11.119 1.00 32.43 104 TYR A O 1
ATOM 3203 N N . TYR B 1 105 ? 51.033 -9.312 12.899 1.00 33.89 105 TYR A N 1
ATOM 3204 C CA . TYR B 1 105 ? 50.826 -10.451 13.785 1.00 34.22 105 TYR A CA 1
ATOM 3205 C C . TYR B 1 105 ? 49.341 -10.705 14.032 1.00 33.14 105 TYR A C 1
ATOM 3206 O O . TYR B 1 105 ? 48.920 -11.860 14.153 1.00 34.68 105 TYR A O 1
ATOM 3215 N N . PHE B 1 106 ? 48.529 -9.643 14.093 1.00 34.81 106 PHE A N 1
ATOM 3216 C CA . PHE B 1 106 ? 47.086 -9.818 14.270 1.00 32.40 106 PHE A CA 1
ATOM 3217 C C . PHE B 1 106 ? 46.449 -10.567 13.105 1.00 38.11 106 PHE A C 1
ATOM 3218 O O . PHE B 1 106 ? 45.419 -11.233 13.283 1.00 37.75 106 PHE A O 1
ATOM 3226 N N . LYS B 1 107 ? 47.039 -10.472 11.909 1.00 38.79 107 LYS A N 1
ATOM 3227 C CA . LYS B 1 107 ? 46.452 -11.106 10.736 1.00 39.58 107 LYS A CA 1
ATOM 3228 C C . LYS B 1 107 ? 46.454 -12.627 10.816 1.00 37.69 107 LYS A C 1
ATOM 3229 O O . LYS B 1 107 ? 45.727 -13.273 10.052 1.00 37.72 107 LYS A O 1
ATOM 3235 N N . VAL B 1 108 ? 47.241 -13.219 11.713 1.00 33.37 108 VAL A N 1
ATOM 3236 C CA . VAL B 1 108 ? 47.450 -14.662 11.662 1.00 36.61 108 VAL A CA 1
ATOM 3237 C C . VAL B 1 108 ? 47.160 -15.321 13.006 1.00 37.48 108 VAL A C 1
ATOM 3238 O O . VAL B 1 108 ? 47.603 -16.444 13.260 1.00 39.81 108 VAL A O 1
ATOM 3242 N N . VAL B 1 109 ? 46.415 -14.647 13.877 1.00 38.14 109 VAL A N 1
ATOM 3243 C CA . VAL B 1 109 ? 45.926 -15.258 15.106 1.00 36.53 109 VAL A CA 1
ATOM 3244 C C . VAL B 1 109 ? 44.435 -14.978 15.235 1.00 43.03 109 VAL A C 1
ATOM 3245 O O . VAL B 1 109 ? 43.940 -13.927 14.815 1.00 42.02 109 VAL A O 1
ATOM 3249 N N . ASP B 1 110 ? 43.716 -15.941 15.796 1.00 43.39 110 ASP A N 1
ATOM 3250 C CA . ASP B 1 110 ? 42.367 -15.713 16.298 1.00 38.80 110 ASP A CA 1
ATOM 3251 C C . ASP B 1 110 ? 42.489 -14.892 17.573 1.00 45.49 110 ASP A C 1
ATOM 3252 O O . ASP B 1 110 ? 42.916 -15.431 18.601 1.00 46.58 110 ASP A O 1
ATOM 3257 N N . PRO B 1 111 ? 42.146 -13.601 17.560 1.00 48.83 111 PRO A N 1
ATOM 3258 C CA . PRO B 1 111 ? 42.476 -12.734 18.703 1.00 41.87 111 PRO A CA 1
ATOM 3259 C C . PRO B 1 111 ? 41.563 -12.888 19.909 1.00 47.86 111 PRO A C 1
ATOM 3260 O O . PRO B 1 111 ? 41.837 -12.263 20.944 1.00 46.17 111 PRO A O 1
ATOM 3264 N N . VAL B 1 112 ? 40.482 -13.657 19.825 1.00 45.30 112 VAL A N 1
ATOM 3265 C CA . VAL B 1 112 ? 39.586 -13.832 20.964 1.00 50.71 112 VAL A CA 1
ATOM 3266 C C . VAL B 1 112 ? 39.580 -15.257 21.486 1.00 48.58 112 VAL A C 1
ATOM 3267 O O . VAL B 1 112 ? 39.081 -15.492 22.595 1.00 50.52 112 VAL A O 1
ATOM 3271 N N . SER B 1 113 ? 40.147 -16.202 20.750 1.00 42.02 113 SER A N 1
ATOM 3272 C CA . SER B 1 113 ? 40.165 -17.580 21.203 1.00 43.28 113 SER A CA 1
ATOM 3273 C C . SER B 1 113 ? 41.093 -17.733 22.400 1.00 48.15 113 SER A C 1
ATOM 3274 O O . SER B 1 113 ? 42.141 -17.083 22.498 1.00 45.74 113 SER A O 1
ATOM 3277 N N . VAL B 1 114 ? 40.705 -18.616 23.314 1.00 47.39 114 VAL A N 1
ATOM 3278 C CA . VAL B 1 114 ? 41.437 -18.826 24.560 1.00 44.90 114 VAL A CA 1
ATOM 3279 C C . VAL B 1 114 ? 42.022 -20.232 24.532 1.00 44.32 114 VAL A C 1
ATOM 3280 O O . VAL B 1 114 ? 41.282 -21.222 24.481 1.00 45.41 114 VAL A O 1
ATOM 3284 N N . ASN B 1 115 ? 43.351 -20.314 24.548 1.00 37.31 115 ASN A N 1
ATOM 3285 C CA . ASN B 1 115 ? 44.075 -21.582 24.591 1.00 40.63 115 ASN A CA 1
ATOM 3286 C C . ASN B 1 115 ? 43.763 -22.500 23.411 1.00 43.45 115 ASN A C 1
ATOM 3287 O O . ASN B 1 115 ? 43.801 -23.727 23.552 1.00 46.34 115 ASN A O 1
ATOM 3292 N N . LYS B 1 116 ? 43.471 -21.946 22.233 1.00 40.35 116 LYS A N 1
ATOM 3293 C CA . LYS B 1 116 ? 43.529 -22.758 21.021 1.00 43.10 116 LYS A CA 1
ATOM 3294 C C . LYS B 1 116 ? 43.673 -21.853 19.810 1.00 38.92 116 LYS A C 1
ATOM 3295 O O . LYS B 1 116 ? 43.091 -20.769 19.764 1.00 38.03 116 LYS A O 1
ATOM 3301 N N . GLN B 1 117 ? 44.446 -22.324 18.833 1.00 34.43 117 GLN A N 1
ATOM 3302 C CA . GLN B 1 117 ? 44.543 -21.734 17.507 1.00 38.34 117 GLN A CA 1
ATOM 3303 C C . GLN B 1 117 ? 44.384 -22.870 16.517 1.00 39.71 117 GLN A C 1
ATOM 3304 O O . GLN B 1 117 ? 45.127 -23.857 16.586 1.00 38.71 117 GLN A O 1
ATOM 3310 N N . GLY B 1 118 ? 43.425 -22.734 15.608 1.00 40.98 118 GLY A N 1
ATOM 3311 C CA . GLY B 1 118 ? 43.120 -23.847 14.724 1.00 43.27 118 GLY A CA 1
ATOM 3312 C C . GLY B 1 118 ? 42.729 -25.049 15.555 1.00 41.38 118 GLY A C 1
ATOM 3313 O O . GLY B 1 118 ? 41.878 -24.962 16.447 1.00 46.07 118 GLY A O 1
ATOM 3314 N N . ASN B 1 119 ? 43.381 -26.179 15.298 1.00 48.73 119 ASN A N 1
ATOM 3315 C CA . ASN B 1 119 ? 43.125 -27.406 16.042 1.00 44.43 119 ASN A CA 1
ATOM 3316 C C . ASN B 1 119 ? 44.105 -27.614 17.185 1.00 42.52 119 ASN A C 1
ATOM 3317 O O . ASN B 1 119 ? 44.057 -28.659 17.839 1.00 50.58 119 ASN A O 1
ATOM 3322 N N . ASP B 1 120 ? 44.992 -26.659 17.436 1.00 42.10 120 ASP A N 1
ATOM 3323 C CA . ASP B 1 120 ? 46.022 -26.802 18.460 1.00 40.67 120 ASP A CA 1
ATOM 3324 C C . ASP B 1 120 ? 45.473 -26.271 19.780 1.00 42.71 120 ASP A C 1
ATOM 3325 O O . ASP B 1 120 ? 45.253 -25.064 19.932 1.00 40.50 120 ASP A O 1
ATOM 3330 N N . VAL B 1 121 ? 45.254 -27.178 20.735 1.00 40.45 121 VAL A N 1
ATOM 3331 C CA . VAL B 1 121 ? 44.574 -26.880 21.987 1.00 39.35 121 VAL A CA 1
ATOM 3332 C C . VAL B 1 121 ? 45.580 -26.957 23.122 1.00 40.05 121 VAL A C 1
ATOM 3333 O O . VAL B 1 121 ? 46.403 -27.876 23.172 1.00 43.57 121 VAL A O 1
ATOM 3337 N N . GLY B 1 122 ? 45.524 -25.994 24.026 1.00 40.87 122 GLY A N 1
ATOM 3338 C CA . GLY B 1 122 ? 46.335 -26.033 25.231 1.00 38.68 122 GLY A CA 1
ATOM 3339 C C . GLY B 1 122 ? 46.913 -24.684 25.617 1.00 41.54 122 GLY A C 1
ATOM 3340 O O . GLY B 1 122 ? 46.894 -23.725 24.848 1.00 42.11 122 GLY A O 1
ATOM 3341 N N . ARG B 1 123 ? 47.452 -24.623 26.838 1.00 43.25 123 ARG A N 1
ATOM 3342 C CA . ARG B 1 123 ? 48.025 -23.391 27.362 1.00 43.00 123 ARG A CA 1
ATOM 3343 C C . ARG B 1 123 ? 49.286 -22.973 26.613 1.00 42.82 123 ARG A C 1
ATOM 3344 O O . ARG B 1 123 ? 49.599 -21.780 26.556 1.00 37.62 123 ARG A O 1
ATOM 3352 N N . GLN B 1 124 ? 50.034 -23.927 26.055 1.00 37.53 124 GLN A N 1
ATOM 3353 C CA . GLN B 1 124 ? 51.207 -23.570 25.269 1.00 37.33 124 GLN A CA 1
ATOM 3354 C C . GLN B 1 124 ? 50.849 -22.909 23.945 1.00 39.15 124 GLN A C 1
ATOM 3355 O O . GLN B 1 124 ? 51.750 -22.416 23.258 1.00 38.21 124 GLN A O 1
ATOM 3361 N N . TYR B 1 125 ? 49.568 -22.894 23.575 1.00 39.51 125 TYR A N 1
ATOM 3362 C CA . TYR B 1 125 ? 49.093 -22.266 22.351 1.00 33.91 125 TYR A CA 1
ATOM 3363 C C . TYR B 1 125 ? 48.334 -20.982 22.628 1.00 35.19 125 TYR A C 1
ATOM 3364 O O . TYR B 1 125 ? 47.644 -20.474 21.741 1.00 35.21 125 TYR A O 1
ATOM 3373 N N . ARG B 1 126 ? 48.431 -20.454 23.840 1.00 33.19 126 ARG A N 1
ATOM 3374 C CA . ARG B 1 126 ? 47.742 -19.214 24.155 1.00 38.32 126 ARG A CA 1
ATOM 3375 C C . ARG B 1 126 ? 48.376 -18.051 23.391 1.00 34.12 126 ARG A C 1
ATOM 3376 O O . ARG B 1 126 ? 49.535 -18.108 22.975 1.00 36.96 126 ARG A O 1
ATOM 3384 N N . THR B 1 127 ? 47.603 -16.990 23.200 1.00 31.58 127 THR A N 1
ATOM 3385 C CA . THR B 1 127 ? 48.121 -15.810 22.522 1.00 33.82 127 THR A CA 1
ATOM 3386 C C . THR B 1 127 ? 48.740 -14.858 23.541 1.00 34.94 127 THR A C 1
ATOM 3387 O O . THR B 1 127 ? 48.244 -14.715 24.663 1.00 34.76 127 THR A O 1
ATOM 3391 N N . GLY B 1 128 ? 49.810 -14.187 23.137 1.00 35.16 128 GLY A N 1
ATOM 3392 C CA . GLY B 1 128 ? 50.476 -13.291 24.043 1.00 32.42 128 GLY A CA 1
ATOM 3393 C C . GLY B 1 128 ? 51.456 -12.396 23.322 1.00 29.20 128 GLY A C 1
ATOM 3394 O O . GLY B 1 128 ? 51.964 -12.729 22.245 1.00 31.78 128 GLY A O 1
ATOM 3395 N N . ILE B 1 129 ? 51.710 -11.241 23.936 1.00 28.51 129 ILE A N 1
ATOM 3396 C CA . ILE B 1 129 ? 52.735 -10.308 23.499 1.00 33.73 129 ILE A CA 1
ATOM 3397 C C . ILE B 1 129 ? 53.592 -9.974 24.712 1.00 38.92 129 ILE A C 1
ATOM 3398 O O . ILE B 1 129 ? 53.111 -9.351 25.666 1.00 32.91 129 ILE A O 1
ATOM 3403 N N . TYR B 1 130 ? 54.865 -10.358 24.663 1.00 35.54 130 TYR A N 1
ATOM 3404 C CA . TYR B 1 130 ? 55.773 -10.245 25.794 1.00 34.40 130 TYR A CA 1
ATOM 3405 C C . TYR B 1 130 ? 56.895 -9.280 25.446 1.00 37.00 130 TYR A C 1
ATOM 3406 O O . TYR B 1 130 ? 57.583 -9.460 24.435 1.00 38.15 130 TYR A O 1
ATOM 3415 N N . TYR B 1 131 ? 57.081 -8.263 26.287 1.00 34.11 131 TYR A N 1
ATOM 3416 C CA . TYR B 1 131 ? 57.965 -7.150 25.978 1.00 41.98 131 TYR A CA 1
ATOM 3417 C C . TYR B 1 131 ? 59.082 -7.046 27.006 1.00 40.77 131 TYR A C 1
ATOM 3418 O O . TYR B 1 131 ? 58.922 -7.441 28.163 1.00 37.65 131 TYR A O 1
ATOM 3427 N N . VAL B 1 132 ? 60.219 -6.511 26.559 1.00 37.70 132 VAL A N 1
ATOM 3428 C CA . VAL B 1 132 ? 61.379 -6.260 27.408 1.00 40.25 132 VAL A CA 1
ATOM 3429 C C . VAL B 1 132 ? 61.653 -4.776 27.602 1.00 47.87 132 VAL A C 1
ATOM 3430 O O . VAL B 1 132 ? 62.570 -4.424 28.360 1.00 49.58 132 VAL A O 1
ATOM 3434 N N . ASN B 1 133 ? 60.907 -3.889 26.940 1.00 50.36 133 ASN A N 1
ATOM 3435 C CA . ASN B 1 133 ? 61.061 -2.447 27.116 1.00 48.55 133 ASN A CA 1
ATOM 3436 C C . ASN B 1 133 ? 59.772 -1.864 27.672 1.00 50.41 133 ASN A C 1
ATOM 3437 O O . ASN B 1 133 ? 58.678 -2.214 27.220 1.00 45.99 133 ASN A O 1
ATOM 3442 N N . SER B 1 134 ? 59.911 -0.963 28.644 1.00 45.76 134 SER A N 1
ATOM 3443 C CA . SER B 1 134 ? 58.748 -0.372 29.298 1.00 46.05 134 SER A CA 1
ATOM 3444 C C . SER B 1 134 ? 57.936 0.488 28.338 1.00 50.13 134 SER A C 1
ATOM 3445 O O . SER B 1 134 ? 56.699 0.527 28.434 1.00 50.22 134 SER A O 1
ATOM 3448 N N . ALA B 1 135 ? 58.610 1.174 27.403 1.00 49.29 135 ALA A N 1
ATOM 3449 C CA . ALA B 1 135 ? 57.907 2.005 26.432 1.00 52.20 135 ALA A CA 1
ATOM 3450 C C . ALA B 1 135 ? 57.047 1.186 25.478 1.00 53.01 135 ALA A C 1
ATOM 3451 O O . ALA B 1 135 ? 56.164 1.751 24.822 1.00 47.84 135 ALA A O 1
ATOM 3453 N N . ASP B 1 136 ? 57.283 -0.126 25.386 1.00 47.53 136 ASP A N 1
ATOM 3454 C CA . ASP B 1 136 ? 56.512 -0.956 24.471 1.00 46.57 136 ASP A CA 1
ATOM 3455 C C . ASP B 1 136 ? 55.109 -1.250 24.983 1.00 44.91 136 ASP A C 1
ATOM 3456 O O . ASP B 1 136 ? 54.230 -1.568 24.176 1.00 50.49 136 ASP A O 1
ATOM 3461 N N . LYS B 1 137 ? 54.872 -1.124 26.293 1.00 46.03 137 LYS A N 1
ATOM 3462 C CA . LYS B 1 137 ? 53.554 -1.448 26.832 1.00 49.91 137 LYS A CA 1
ATOM 3463 C C . LYS B 1 137 ? 52.476 -0.536 26.251 1.00 50.78 137 LYS A C 1
ATOM 3464 O O . LYS B 1 137 ? 51.385 -0.999 25.896 1.00 52.36 137 LYS A O 1
ATOM 3470 N N . GLU B 1 138 ? 52.767 0.763 26.134 1.00 52.23 138 GLU A N 1
ATOM 3471 C CA . GLU B 1 138 ? 51.777 1.693 25.599 1.00 57.60 138 GLU A CA 1
ATOM 3472 C C . GLU B 1 138 ? 51.450 1.374 24.144 1.00 49.55 138 GLU A C 1
ATOM 3473 O O . GLU B 1 138 ? 50.283 1.426 23.735 1.00 50.91 138 GLU A O 1
ATOM 3479 N N . VAL B 1 139 ? 52.467 1.035 23.350 1.00 45.86 139 VAL A N 1
ATOM 3480 C CA . VAL B 1 139 ? 52.242 0.683 21.951 1.00 47.50 139 VAL A CA 1
ATOM 3481 C C . VAL B 1 139 ? 51.349 -0.546 21.851 1.00 49.44 139 VAL A C 1
ATOM 3482 O O . VAL B 1 139 ? 50.411 -0.589 21.046 1.00 47.59 139 VAL A O 1
ATOM 3486 N N . ILE B 1 140 ? 51.615 -1.557 22.680 1.00 45.79 140 ILE A N 1
ATOM 3487 C CA . ILE B 1 140 ? 50.842 -2.792 22.628 1.00 44.80 140 ILE A CA 1
ATOM 3488 C C . ILE B 1 140 ? 49.396 -2.548 23.057 1.00 47.19 140 ILE A C 1
ATOM 3489 O O . ILE B 1 140 ? 48.455 -3.048 22.427 1.00 46.67 140 ILE A O 1
ATOM 3494 N N . ASP B 1 141 ? 49.194 -1.765 24.122 1.00 48.65 141 ASP A N 1
ATOM 3495 C CA . ASP B 1 141 ? 47.842 -1.497 24.613 1.00 55.19 141 ASP A CA 1
ATOM 3496 C C . ASP B 1 141 ? 47.002 -0.762 23.572 1.00 54.30 141 ASP A C 1
ATOM 3497 O O . ASP B 1 141 ? 45.821 -1.080 23.376 1.00 54.42 141 ASP A O 1
ATOM 3502 N N . HIS B 1 142 ? 47.595 0.235 22.905 1.00 51.02 142 HIS A N 1
ATOM 3503 C CA . HIS B 1 142 ? 46.887 0.977 21.867 1.00 50.19 142 HIS A CA 1
ATOM 3504 C C . HIS B 1 142 ? 46.552 0.084 20.682 1.00 47.68 142 HIS A C 1
ATOM 3505 O O . HIS B 1 142 ? 45.420 0.102 20.187 1.00 52.66 142 HIS A O 1
ATOM 3512 N N . ALA B 1 143 ? 47.519 -0.711 20.219 1.00 49.78 143 ALA A N 1
ATOM 3513 C CA . ALA B 1 143 ? 47.265 -1.617 19.102 1.00 49.27 143 ALA A CA 1
ATOM 3514 C C . ALA B 1 143 ? 46.099 -2.556 19.395 1.00 48.55 143 ALA A C 1
ATOM 3515 O O . ALA B 1 143 ? 45.302 -2.864 18.499 1.00 54.00 143 ALA A O 1
ATOM 3517 N N . LEU B 1 144 ? 45.969 -3.013 20.641 1.00 42.71 144 LEU A N 1
ATOM 3518 C CA . LEU B 1 144 ? 44.968 -4.041 20.921 1.00 55.03 144 LEU A CA 1
ATOM 3519 C C . LEU B 1 144 ? 43.558 -3.459 20.922 1.00 60.36 144 LEU A C 1
ATOM 3520 O O . LEU B 1 144 ? 42.623 -4.085 20.405 1.00 64.85 144 LEU A O 1
ATOM 3525 N N . LYS B 1 145 ? 43.389 -2.261 21.493 1.00 56.74 145 LYS A N 1
ATOM 3526 C CA . LYS B 1 145 ? 42.083 -1.610 21.454 1.00 62.44 145 LYS A CA 1
ATOM 3527 C C . LYS B 1 145 ? 41.707 -1.169 20.054 1.00 58.16 145 LYS A C 1
ATOM 3528 O O . LYS B 1 145 ? 40.541 -1.283 19.662 1.00 67.33 145 LYS A O 1
ATOM 3534 N N . ALA B 1 146 ? 42.668 -0.650 19.303 1.00 54.00 146 ALA A N 1
ATOM 3535 C CA . ALA B 1 146 ? 42.459 -0.440 17.878 1.00 60.17 146 ALA A CA 1
ATOM 3536 C C . ALA B 1 146 ? 41.988 -1.721 17.195 1.00 63.50 146 ALA A C 1
ATOM 3537 O O . ALA B 1 146 ? 41.089 -1.693 16.341 1.00 66.25 146 ALA A O 1
ATOM 3539 N N . LEU B 1 147 ? 42.523 -2.853 17.656 1.00 55.35 147 LEU A N 1
ATOM 3540 C CA . LEU B 1 147 ? 42.105 -4.174 17.121 1.00 61.02 147 LEU A CA 1
ATOM 3541 C C . LEU B 1 147 ? 40.735 -4.515 17.716 1.00 60.22 147 LEU A C 1
ATOM 3542 O O . LEU B 1 147 ? 39.899 -5.084 16.997 1.00 59.42 147 LEU A O 1
ATOM 3547 N N . GLN B 1 148 ? 40.531 -4.153 18.984 1.00 54.77 148 GLN A N 1
ATOM 3548 C CA . GLN B 1 148 ? 39.267 -4.426 19.718 1.00 60.74 148 GLN A CA 1
ATOM 3549 C C . GLN B 1 148 ? 38.081 -3.772 19.000 1.00 67.00 148 GLN A C 1
ATOM 3550 O O . GLN B 1 148 ? 36.995 -4.370 18.998 1.00 74.92 148 GLN A O 1
ATOM 3556 N N . LYS B 1 149 ? 38.289 -2.591 18.414 1.00 59.68 149 LYS A N 1
ATOM 3557 C CA . LYS B 1 149 ? 37.197 -1.858 17.721 1.00 60.76 149 LYS A CA 1
ATOM 3558 C C . LYS B 1 149 ? 36.767 -2.613 16.458 1.00 69.48 149 LYS A C 1
ATOM 3559 O O . LYS B 1 149 ? 35.579 -2.530 16.106 1.00 77.40 149 LYS A O 1
ATOM 3565 N N . GLU B 1 150 ? 37.698 -3.315 15.807 1.00 72.28 150 GLU A N 1
ATOM 3566 C CA . GLU B 1 150 ? 37.373 -4.058 14.561 1.00 71.55 150 GLU A CA 1
ATOM 3567 C C . GLU B 1 150 ? 37.244 -5.555 14.860 1.00 76.18 150 GLU A C 1
ATOM 3568 O O . GLU B 1 150 ? 37.529 -6.354 13.954 1.00 86.23 150 GLU A O 1
ATOM 3574 N N . VAL B 1 151 ? 36.810 -5.914 16.072 1.00 30.00 151 VAL A N 1
ATOM 3575 C CA . VAL B 1 151 ? 36.678 -7.356 16.437 1.00 30.00 151 VAL A CA 1
ATOM 3576 C C . VAL B 1 151 ? 35.447 -7.546 17.327 1.00 30.00 151 VAL A C 1
ATOM 3577 O O . VAL B 1 151 ? 35.284 -6.778 18.288 1.00 30.00 151 VAL A O 1
ATOM 3581 N N . GLY B 1 153 ? 33.881 -9.468 20.140 1.00 30.00 153 GLY A N 1
ATOM 3582 C CA . GLY B 1 153 ? 34.276 -10.367 21.242 1.00 30.00 153 GLY A CA 1
ATOM 3583 C C . GLY B 1 153 ? 35.317 -9.708 22.127 1.00 30.00 153 GLY A C 1
ATOM 3584 O O . GLY B 1 153 ? 35.705 -8.570 21.821 1.00 30.00 153 GLY A O 1
ATOM 3585 N N . LYS B 1 154 ? 35.751 -10.391 23.187 1.00 57.43 154 LYS A N 1
ATOM 3586 C CA . LYS B 1 154 ? 36.762 -9.814 24.111 1.00 65.30 154 LYS A CA 1
ATOM 3587 C C . LYS B 1 154 ? 38.153 -10.318 23.712 1.00 61.08 154 LYS A C 1
ATOM 3588 O O . LYS B 1 154 ? 38.361 -11.543 23.733 1.00 58.97 154 LYS A O 1
ATOM 3594 N N . ILE B 1 155 ? 39.056 -9.400 23.359 1.00 55.89 155 ILE A N 1
ATOM 3595 C CA . ILE B 1 155 ? 40.445 -9.766 22.951 1.00 46.94 155 ILE A CA 1
ATOM 3596 C C . ILE B 1 155 ? 41.071 -10.617 24.059 1.00 42.94 155 ILE A C 1
ATOM 3597 O O . ILE B 1 155 ? 41.213 -10.108 25.180 1.00 38.50 155 ILE A O 1
ATOM 3602 N N . ALA B 1 156 ? 41.436 -11.861 23.740 1.00 51.92 156 ALA A N 1
ATOM 3603 C CA . ALA B 1 156 ? 42.028 -12.765 24.714 1.00 46.54 156 ALA A CA 1
ATOM 3604 C C . ALA B 1 156 ? 43.547 -12.703 24.747 1.00 45.62 156 ALA A C 1
ATOM 3605 O O . ALA B 1 156 ? 44.157 -13.422 25.545 1.00 40.75 156 ALA A O 1
ATOM 3607 N N . ILE B 1 157 ? 44.165 -11.882 23.897 1.00 45.53 157 ILE A N 1
ATOM 3608 C CA . ILE B 1 157 ? 45.621 -11.795 23.826 1.00 43.86 157 ILE A CA 1
ATOM 36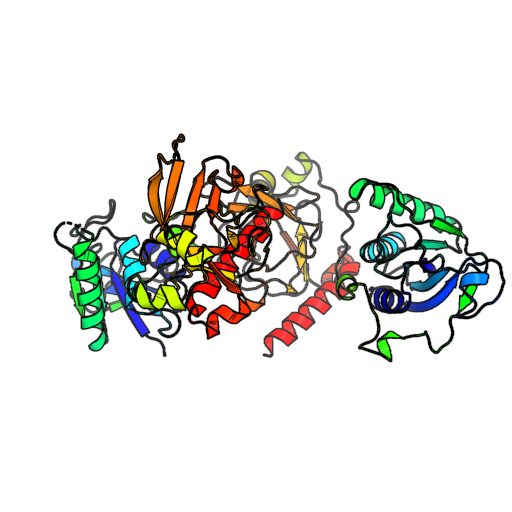09 C C . ILE B 1 157 ? 46.132 -11.170 25.118 1.00 40.36 157 ILE A C 1
ATOM 3610 O O . ILE B 1 157 ? 45.756 -10.048 25.470 1.00 44.79 157 ILE A O 1
ATOM 3615 N N . GLU B 1 158 ? 46.995 -11.890 25.830 1.00 43.14 158 GLU A N 1
ATOM 3616 C CA . GLU B 1 158 ? 47.557 -11.378 27.073 1.00 41.18 158 GLU A CA 1
ATOM 3617 C C . GLU B 1 158 ? 48.817 -10.562 26.794 1.00 43.55 158 GLU A C 1
ATOM 3618 O O . GLU B 1 158 ? 49.560 -10.827 25.844 1.00 43.67 158 GLU A O 1
ATOM 3624 N N . VAL B 1 159 ? 49.030 -9.539 27.619 1.00 39.22 159 VAL A N 1
ATOM 3625 C CA . VAL B 1 159 ? 50.145 -8.607 27.486 1.00 37.20 159 VAL A CA 1
ATOM 3626 C C . VAL B 1 159 ? 50.859 -8.559 28.823 1.00 38.41 159 VAL A C 1
ATOM 3627 O O . VAL B 1 159 ? 50.242 -8.244 29.846 1.00 38.81 159 VAL A O 1
ATOM 3631 N N . GLU B 1 160 ? 52.157 -8.846 28.812 1.00 35.42 160 GLU A N 1
ATOM 3632 C CA . GLU B 1 160 ? 52.920 -9.086 30.025 1.00 40.58 160 GLU A CA 1
ATOM 3633 C C . GLU B 1 160 ? 54.376 -8.826 29.708 1.00 38.46 160 GLU A C 1
ATOM 3634 O O . GLU B 1 160 ? 54.794 -9.022 28.565 1.00 36.14 160 GLU A O 1
ATOM 3640 N N . PRO B 1 161 ? 55.174 -8.403 30.678 1.00 40.99 161 PRO A N 1
ATOM 3641 C CA . PRO B 1 161 ? 56.620 -8.372 30.449 1.00 38.78 161 PRO A CA 1
ATOM 3642 C C . PRO B 1 161 ? 57.168 -9.787 30.334 1.00 39.51 161 PRO A C 1
ATOM 3643 O O . PRO B 1 161 ? 56.575 -10.759 30.817 1.00 36.85 161 PRO A O 1
ATOM 3647 N N . LEU B 1 162 ? 58.286 -9.909 29.626 1.00 28.00 162 LEU A N 1
ATOM 3648 C CA . LEU B 1 162 ? 58.944 -11.203 29.529 1.00 35.84 162 LEU A CA 1
ATOM 3649 C C . LEU B 1 162 ? 59.537 -11.553 30.886 1.00 38.42 162 LEU A C 1
ATOM 3650 O O . LEU B 1 162 ? 60.318 -10.783 31.449 1.00 38.46 162 LEU A O 1
ATOM 3655 N N . LYS B 1 163 ? 59.136 -12.696 31.429 1.00 33.20 163 LYS A N 1
ATOM 3656 C CA . LYS B 1 163 ? 59.594 -13.126 32.745 1.00 39.01 163 LYS A CA 1
ATOM 3657 C C . LYS B 1 163 ? 60.732 -14.136 32.655 1.00 42.78 163 LYS A C 1
ATOM 3658 O O . LYS B 1 163 ? 61.776 -13.957 33.288 1.00 41.39 163 LYS A O 1
ATOM 3664 N N . ASN B 1 164 ? 60.541 -15.203 31.880 1.00 40.04 164 ASN A N 1
ATOM 3665 C CA . ASN B 1 164 ? 61.617 -16.118 31.533 1.00 38.58 164 ASN A CA 1
ATOM 3666 C C . ASN B 1 164 ? 61.428 -16.537 30.084 1.00 38.15 164 ASN A C 1
ATOM 3667 O O . ASN B 1 164 ? 60.359 -16.351 29.496 1.00 40.50 164 ASN A O 1
ATOM 3672 N N . TYR B 1 165 ? 62.480 -17.102 29.504 1.00 39.83 165 TYR A N 1
ATOM 3673 C CA . TYR B 1 165 ? 62.422 -17.466 28.099 1.00 38.78 165 TYR A CA 1
ATOM 3674 C C . TYR B 1 165 ? 63.482 -18.514 27.781 1.00 36.77 165 TYR A C 1
ATOM 3675 O O . TYR B 1 165 ? 64.640 -18.385 28.190 1.00 35.25 165 TYR A O 1
ATOM 3684 N N . VAL B 1 166 ? 63.078 -19.529 27.018 1.00 35.22 166 VAL A N 1
ATOM 3685 C CA . VAL B 1 166 ? 63.942 -20.637 26.626 1.00 37.21 166 VAL A CA 1
ATOM 3686 C C . VAL B 1 166 ? 63.901 -20.752 25.111 1.00 35.56 166 VAL A C 1
ATOM 3687 O O . VAL B 1 166 ? 62.822 -20.926 24.532 1.00 34.90 166 VAL A O 1
ATOM 3691 N N . ARG B 1 167 ? 65.065 -20.694 24.471 1.00 30.87 167 ARG A N 1
ATOM 3692 C CA . ARG B 1 167 ? 65.105 -20.939 23.037 1.00 35.74 167 ARG A CA 1
ATOM 3693 C C . ARG B 1 167 ? 64.745 -22.387 22.741 1.00 39.84 167 ARG A C 1
ATOM 3694 O O . ARG B 1 167 ? 65.201 -23.310 23.420 1.00 45.38 167 ARG A O 1
ATOM 3702 N N . ALA B 1 168 ? 63.919 -22.584 21.719 1.00 34.06 168 ALA A N 1
ATOM 3703 C CA . ALA B 1 168 ? 63.486 -23.926 21.367 1.00 37.13 168 ALA A CA 1
ATOM 3704 C C . ALA B 1 168 ? 64.643 -24.733 20.787 1.00 34.97 168 ALA A C 1
ATOM 3705 O O . ALA B 1 168 ? 65.610 -24.191 20.249 1.00 31.05 168 ALA A O 1
ATOM 3707 N N . GLU B 1 169 ? 64.520 -26.054 20.903 1.00 38.07 169 GLU A N 1
ATOM 3708 C CA . GLU B 1 169 ? 65.519 -26.972 20.377 1.00 38.77 169 GLU A CA 1
ATOM 3709 C C . GLU B 1 169 ? 65.825 -26.672 18.916 1.00 45.89 169 GLU A C 1
ATOM 3710 O O . GLU B 1 169 ? 64.967 -26.198 18.162 1.00 42.28 169 GLU A O 1
ATOM 3716 N N . GLU B 1 170 ? 67.071 -26.951 18.517 1.00 43.08 170 GLU A N 1
ATOM 3717 C CA . GLU B 1 170 ? 67.483 -26.720 17.139 1.00 40.55 170 GLU A CA 1
ATOM 3718 C C . GLU B 1 170 ? 66.579 -27.442 16.160 1.00 45.25 170 GLU A C 1
ATOM 3719 O O . GLU B 1 170 ? 66.448 -27.013 15.008 1.00 46.31 170 GLU A O 1
ATOM 3725 N N . TYR B 1 171 ? 65.937 -28.517 16.609 1.00 42.88 171 TYR A N 1
ATOM 3726 C CA . TYR B 1 171 ? 65.003 -29.241 15.766 1.00 36.12 171 TYR A CA 1
ATOM 3727 C C . TYR B 1 171 ? 63.817 -28.375 15.369 1.00 45.05 171 TYR A C 1
ATOM 3728 O O . TYR B 1 171 ? 63.300 -28.503 14.252 1.00 42.53 171 TYR A O 1
ATOM 3737 N N . HIS B 1 172 ? 63.370 -27.493 16.261 1.00 44.09 172 HIS A N 1
ATOM 3738 C CA . HIS B 1 172 ? 62.225 -26.636 15.986 1.00 39.30 172 HIS A CA 1
ATOM 3739 C C . HIS B 1 172 ? 62.596 -25.333 15.290 1.00 39.67 172 HIS A C 1
ATOM 3740 O O . HIS B 1 172 ? 61.702 -24.652 14.775 1.00 40.56 172 HIS A O 1
ATOM 3747 N N . GLN B 1 173 ? 63.872 -24.966 15.258 1.00 34.76 173 GLN A N 1
ATOM 3748 C CA . GLN B 1 173 ? 64.258 -23.739 14.581 1.00 42.14 173 GLN A CA 1
ATOM 3749 C C . GLN B 1 173 ? 64.137 -23.917 13.071 1.00 41.57 173 GLN A C 1
ATOM 3750 O O . GLN B 1 173 ? 64.383 -25.005 12.541 1.00 40.15 173 GLN A O 1
ATOM 3756 N N . ASP B 1 174 ? 63.718 -22.846 12.384 1.00 38.90 174 ASP A N 1
ATOM 3757 C CA . ASP B 1 174 ? 63.594 -22.826 10.919 1.00 36.09 174 ASP A CA 1
ATOM 3758 C C . ASP B 1 174 ? 62.828 -24.038 10.402 1.00 35.68 174 ASP A C 1
ATOM 3759 O O . ASP B 1 174 ? 63.137 -24.591 9.346 1.00 36.63 174 ASP A O 1
ATOM 3764 N N . TYR B 1 175 ? 61.815 -24.451 11.158 1.00 36.19 175 TYR A N 1
ATOM 3765 C CA . TYR B 1 175 ? 61.196 -25.749 10.925 1.00 30.09 175 TYR A CA 1
ATOM 3766 C C . TYR B 1 175 ? 60.648 -25.863 9.506 1.00 32.92 175 TYR A C 1
ATOM 3767 O O . TYR B 1 175 ? 60.930 -26.836 8.797 1.00 31.25 175 TYR A O 1
ATOM 3776 N N . LEU B 1 176 ? 59.869 -24.871 9.064 1.00 33.05 176 LEU A N 1
ATOM 3777 C CA . LEU B 1 176 ? 59.222 -24.986 7.761 1.00 31.76 176 LEU A CA 1
ATOM 3778 C C . LEU B 1 176 ? 60.206 -24.836 6.607 1.00 33.94 176 LEU A C 1
ATOM 3779 O O . LEU B 1 176 ? 59.893 -25.259 5.486 1.00 34.02 176 LEU A O 1
ATOM 3784 N N . LYS B 1 177 ? 61.388 -24.270 6.859 1.00 31.20 177 LYS A N 1
ATOM 3785 C CA . LYS B 1 177 ? 62.462 -24.327 5.873 1.00 36.89 177 LYS A CA 1
ATOM 3786 C C . LYS B 1 177 ? 62.952 -25.758 5.682 1.00 38.67 177 LYS A C 1
ATOM 3787 O O . LYS B 1 177 ? 63.137 -26.215 4.549 1.00 33.38 177 LYS A O 1
ATOM 3793 N N . LYS B 1 178 ? 63.172 -26.479 6.789 1.00 37.31 178 LYS A N 1
ATOM 3794 C CA . LYS B 1 178 ? 63.701 -27.837 6.704 1.00 33.70 178 LYS A CA 1
ATOM 3795 C C . LYS B 1 178 ? 62.640 -28.822 6.234 1.00 38.04 178 LYS A C 1
ATOM 3796 O O . LYS B 1 178 ? 62.977 -29.865 5.664 1.00 35.27 178 LYS A O 1
ATOM 3802 N N . HIS B 1 179 ? 61.365 -28.514 6.471 1.00 33.08 179 HIS A N 1
ATOM 3803 C CA . HIS B 1 179 ? 60.247 -29.391 6.125 1.00 35.95 179 HIS A CA 1
ATOM 3804 C C . HIS B 1 179 ? 59.232 -28.538 5.379 1.00 38.67 179 HIS A C 1
ATOM 3805 O O . HIS B 1 179 ? 58.244 -28.070 5.960 1.00 38.24 179 HIS A O 1
ATOM 3812 N N . PRO B 1 180 ? 59.453 -28.297 4.086 1.00 37.05 180 PRO A N 1
ATOM 3813 C CA . PRO B 1 180 ? 58.511 -27.447 3.347 1.00 41.54 180 PRO A CA 1
ATOM 3814 C C . PRO B 1 180 ? 57.086 -27.968 3.377 1.00 44.52 180 PRO A C 1
ATOM 3815 O O . PRO B 1 180 ? 56.146 -27.185 3.211 1.00 41.22 180 PRO A O 1
ATOM 3819 N N . SER B 1 181 ? 56.891 -29.255 3.627 1.00 46.79 181 SER A N 1
ATOM 3820 C CA . SER B 1 181 ? 55.569 -29.840 3.727 1.00 44.27 181 SER A CA 1
ATOM 3821 C C . SER B 1 181 ? 55.033 -29.865 5.156 1.00 41.75 181 SER A C 1
ATOM 3822 O O . SER B 1 181 ? 53.973 -30.450 5.397 1.00 40.46 181 SER A O 1
ATOM 3825 N N . GLY B 1 182 ? 55.731 -29.258 6.100 1.00 39.00 182 GLY A N 1
ATOM 3826 C CA . GLY B 1 182 ? 55.358 -29.368 7.489 1.00 32.54 182 GLY A CA 1
ATOM 3827 C C . GLY B 1 182 ? 54.067 -28.650 7.829 1.00 32.97 182 GLY A C 1
ATOM 3828 O O . GLY B 1 182 ? 53.538 -27.827 7.078 1.00 33.95 182 GLY A O 1
ATOM 3829 N N . TYR B 1 183 ? 53.568 -28.960 9.025 1.00 34.57 183 TYR A N 1
ATOM 3830 C CA . TYR B 1 183 ? 52.307 -28.403 9.502 1.00 30.46 183 TYR A CA 1
ATOM 3831 C C . TYR B 1 183 ? 52.374 -26.885 9.604 1.00 38.99 183 TYR A C 1
ATOM 3832 O O . TYR B 1 183 ? 53.161 -26.328 10.383 1.00 36.19 183 TYR A O 1
ATOM 3841 N N . CYS B 1 184 ? 51.530 -26.218 8.823 1.00 35.50 184 CYS A N 1
ATOM 3842 C CA . CYS B 1 184 ? 51.439 -24.768 8.846 1.00 32.43 184 CYS A CA 1
ATOM 3843 C C . CYS B 1 184 ? 49.963 -24.445 8.711 1.00 33.11 184 CYS A C 1
ATOM 3844 O O . CYS B 1 184 ? 49.365 -24.715 7.668 1.00 33.37 184 CYS A O 1
ATOM 3847 N N . HIS B 1 185 ? 49.378 -23.886 9.773 1.00 39.03 185 HIS A N 1
ATOM 3848 C CA . HIS B 1 185 ? 47.950 -23.569 9.778 1.00 36.63 185 HIS A CA 1
ATOM 3849 C C . HIS B 1 185 ? 47.664 -22.205 9.166 1.00 43.73 185 HIS A C 1
ATOM 3850 O O . HIS B 1 185 ? 46.563 -21.985 8.662 1.00 44.65 185 HIS A O 1
ATOM 3857 N N . ILE B 1 186 ? 48.628 -21.286 9.194 1.00 37.67 186 ILE A N 1
ATOM 3858 C CA . ILE B 1 186 ? 48.369 -19.917 8.769 1.00 38.66 186 ILE A CA 1
ATOM 3859 C C . ILE B 1 186 ? 48.760 -19.738 7.309 1.00 39.20 186 ILE A C 1
ATOM 3860 O O . ILE B 1 186 ? 49.465 -20.573 6.737 1.00 40.77 186 ILE A O 1
ATOM 3865 N N . ASP B 1 187 ? 48.297 -18.650 6.692 1.00 36.22 187 ASP A N 1
ATOM 3866 C CA . ASP B 1 187 ? 48.578 -18.352 5.289 1.00 36.24 187 ASP A CA 1
ATOM 3867 C C . ASP B 1 187 ? 49.777 -17.415 5.224 1.00 34.11 187 ASP A C 1
ATOM 3868 O O . ASP B 1 187 ? 49.653 -16.217 5.496 1.00 35.72 187 ASP A O 1
ATOM 3873 N N . LEU B 1 188 ? 50.930 -17.959 4.819 1.00 33.09 188 LEU A N 1
ATOM 3874 C CA . LEU B 1 188 ? 52.167 -17.193 4.821 1.00 33.20 188 LEU A CA 1
ATOM 3875 C C . LEU B 1 188 ? 52.150 -16.049 3.806 1.00 40.46 188 LEU A C 1
ATOM 3876 O O . LEU B 1 188 ? 52.946 -15.114 3.938 1.00 40.22 188 LEU A O 1
ATOM 3881 N N . LYS B 1 189 ? 51.260 -16.095 2.807 1.00 41.95 189 LYS A N 1
ATOM 3882 C CA . LYS B 1 189 ? 51.203 -15.025 1.812 1.00 41.96 189 LYS A CA 1
ATOM 3883 C C . LYS B 1 189 ? 50.796 -13.697 2.438 1.00 43.14 189 LYS A C 1
ATOM 3884 O O . LYS B 1 189 ? 51.142 -12.631 1.911 1.00 43.33 189 LYS A O 1
ATOM 3890 N N . LYS B 1 190 ? 50.076 -13.733 3.564 1.00 41.43 190 LYS A N 1
ATOM 3891 C CA . LYS B 1 190 ? 49.697 -12.498 4.243 1.00 39.45 190 LYS A CA 1
ATOM 3892 C C . LYS B 1 190 ? 50.907 -11.665 4.650 1.00 43.74 190 LYS A C 1
ATOM 3893 O O . LYS B 1 190 ? 50.761 -10.463 4.896 1.00 38.97 190 LYS A O 1
ATOM 3899 N N . ALA B 1 191 ? 52.096 -12.273 4.738 1.00 39.01 191 ALA A N 1
ATOM 3900 C CA . ALA B 1 191 ? 53.297 -11.515 5.062 1.00 38.64 191 ALA A CA 1
ATOM 3901 C C . ALA B 1 191 ? 53.747 -10.619 3.912 1.00 37.02 191 ALA A C 1
ATOM 3902 O O . ALA B 1 191 ? 54.501 -9.668 4.148 1.00 38.72 191 ALA A O 1
ATOM 3904 N N . ASP B 1 192 ? 53.306 -10.892 2.683 1.00 37.50 192 ASP A N 1
ATOM 3905 C CA . ASP B 1 192 ? 53.632 -10.048 1.538 1.00 42.74 192 ASP A CA 1
ATOM 3906 C C . ASP B 1 192 ? 52.664 -8.897 1.336 1.00 39.99 192 ASP A C 1
ATOM 3907 O O . ASP B 1 192 ? 52.952 -8.008 0.526 1.00 41.63 192 ASP A O 1
ATOM 3912 N N . GLU B 1 193 ? 51.520 -8.914 2.006 1.00 36.80 193 GLU A N 1
ATOM 3913 C CA . GLU B 1 193 ? 50.565 -7.836 1.843 1.00 37.38 193 GLU A CA 1
ATOM 3914 C C . GLU B 1 193 ? 51.099 -6.562 2.475 1.00 41.82 193 GLU A C 1
ATOM 3915 O O . GLU B 1 193 ? 51.833 -6.589 3.462 1.00 40.89 193 GLU A O 1
ATOM 3921 N N . VAL B 1 194 ? 50.740 -5.451 1.877 1.00 37.95 194 VAL A N 1
ATOM 3922 C CA . VAL B 1 194 ? 51.113 -4.125 2.340 1.00 35.29 194 VAL A CA 1
ATOM 3923 C C . VAL B 1 194 ? 50.108 -3.676 3.391 1.00 36.23 194 VAL A C 1
ATOM 3924 O O . VAL B 1 194 ? 48.900 -3.894 3.246 1.00 35.01 194 VAL A O 1
ATOM 3928 N N . ILE B 1 195 ? 50.586 -3.029 4.447 1.00 32.38 195 ILE A N 1
ATOM 3929 C CA . ILE B 1 195 ? 49.708 -2.403 5.425 1.00 31.02 195 ILE A CA 1
ATOM 3930 C C . ILE B 1 195 ? 49.816 -0.891 5.261 1.00 37.15 195 ILE A C 1
ATOM 3931 O O . ILE B 1 195 ? 50.922 -0.338 5.248 1.00 35.84 195 ILE A O 1
ATOM 3936 N N . VAL B 1 196 ? 48.672 -0.226 5.126 1.00 34.09 196 VAL A N 1
ATOM 3937 C CA . VAL B 1 196 ? 48.608 1.215 4.917 1.00 31.10 196 VAL A CA 1
ATOM 3938 C C . VAL B 1 196 ? 48.000 1.837 6.161 1.00 35.82 196 VAL A C 1
ATOM 3939 O O . VAL B 1 196 ? 46.853 1.532 6.512 1.00 36.49 196 VAL A O 1
ATOM 3943 N N . ASP B 1 197 ? 48.765 2.709 6.820 1.00 36.63 197 ASP A N 1
ATOM 3944 C CA . ASP B 1 197 ? 48.304 3.366 8.038 1.00 43.04 197 ASP A CA 1
ATOM 3945 C C . ASP B 1 197 ? 47.213 4.372 7.693 1.00 41.73 197 ASP A C 1
ATOM 3946 O O . ASP B 1 197 ? 47.454 5.315 6.937 1.00 47.24 197 ASP A O 1
ATOM 3951 N N . ASP B 1 198 ? 46.019 4.175 8.252 1.00 49.45 198 ASP A N 1
ATOM 3952 C CA . ASP B 1 198 ? 44.875 5.037 7.980 1.00 44.84 198 ASP A CA 1
ATOM 3953 C C . ASP B 1 198 ? 44.930 6.369 8.721 1.00 52.40 198 ASP A C 1
ATOM 3954 O O . ASP B 1 198 ? 44.001 7.173 8.575 1.00 45.54 198 ASP A O 1
ATOM 3959 N N . ASP B 1 199 ? 45.984 6.631 9.501 1.00 47.65 199 ASP A N 1
ATOM 3960 C CA . ASP B 1 199 ? 46.059 7.855 10.280 1.00 47.65 199 ASP A CA 1
ATOM 3961 C C . ASP B 1 199 ? 47.250 8.737 9.931 1.00 43.49 199 ASP A C 1
ATOM 3962 O O . ASP B 1 199 ? 47.422 9.783 10.563 1.00 50.34 199 ASP A O 1
ATOM 3967 N N . LYS B 1 200 ? 48.076 8.366 8.955 1.00 38.81 200 LYS A N 1
ATOM 3968 C CA . LYS B 1 200 ? 49.157 9.249 8.538 1.00 43.40 200 LYS A CA 1
ATOM 3969 C C . LYS B 1 200 ? 48.861 9.960 7.220 1.00 37.58 200 LYS A C 1
ATOM 3970 O O . LYS B 1 200 ? 49.748 10.606 6.658 1.00 41.92 200 LYS A O 1
ATOM 3976 N N . TYR B 1 201 ? 47.636 9.867 6.727 1.00 35.41 201 TYR A N 1
ATOM 3977 C CA . TYR B 1 201 ? 47.175 10.652 5.593 1.00 35.61 201 TYR A CA 1
ATOM 3978 C C . TYR B 1 201 ? 45.831 11.233 5.989 1.00 37.43 201 TYR A C 1
ATOM 3979 O O . TYR B 1 201 ? 45.057 10.579 6.694 1.00 38.72 201 TYR A O 1
ATOM 3988 N N . THR B 1 202 ? 45.573 12.474 5.583 1.00 30.45 202 THR A N 1
ATOM 3989 C CA . THR B 1 202 ? 44.337 13.150 5.945 1.00 34.28 202 THR A CA 1
ATOM 3990 C C . THR B 1 202 ? 43.817 13.929 4.749 1.00 36.78 202 THR A C 1
ATOM 3991 O O . THR B 1 202 ? 44.581 14.343 3.877 1.00 35.41 202 THR A O 1
ATOM 3995 N N . LYS B 1 203 ? 42.507 14.134 4.725 1.00 35.18 203 LYS A N 1
ATOM 3996 C CA . LYS B 1 203 ? 41.886 14.914 3.668 1.00 39.39 203 LYS A CA 1
ATOM 3997 C C . LYS B 1 203 ? 41.892 16.381 4.064 1.00 38.80 203 LYS A C 1
ATOM 3998 O O . LYS B 1 203 ? 41.296 16.735 5.090 1.00 40.27 203 LYS A O 1
ATOM 4004 N N . PRO B 1 204 ? 42.551 17.256 3.316 1.00 44.23 204 PRO A N 1
ATOM 4005 C CA . PRO B 1 204 ? 42.430 18.685 3.601 1.00 43.54 204 PRO A CA 1
ATOM 4006 C C . PRO B 1 204 ? 41.003 19.157 3.362 1.00 38.56 204 PRO A C 1
ATOM 4007 O O . PRO B 1 204 ? 40.201 18.508 2.684 1.00 36.67 204 PRO A O 1
ATOM 4011 N N . SER B 1 205 ? 40.681 20.286 3.984 1.00 36.56 205 SER A N 1
ATOM 4012 C CA . SER B 1 205 ? 39.359 20.876 3.870 1.00 36.36 205 SER A CA 1
ATOM 4013 C C . SER B 1 205 ? 38.989 21.104 2.408 1.00 31.29 205 SER A C 1
ATOM 4014 O O . SER B 1 205 ? 39.837 21.133 1.515 1.00 31.73 205 SER A O 1
ATOM 4017 N N . ASP B 1 206 ? 37.691 21.272 2.170 1.00 35.45 206 ASP A N 1
ATOM 4018 C CA . ASP B 1 206 ? 37.237 21.591 0.823 1.00 37.91 206 ASP A CA 1
ATOM 4019 C C . ASP B 1 206 ? 37.854 22.895 0.325 1.00 38.16 206 ASP A C 1
ATOM 4020 O O . ASP B 1 206 ? 38.175 23.021 -0.863 1.00 37.29 206 ASP A O 1
ATOM 4025 N N . GLU B 1 207 ? 38.058 23.859 1.221 1.00 38.12 207 GLU A N 1
ATOM 4026 C CA . GLU B 1 207 ? 38.649 25.130 0.819 1.00 43.10 207 GLU A CA 1
ATOM 4027 C C . GLU B 1 207 ? 40.089 24.952 0.348 1.00 37.55 207 GLU A C 1
ATOM 4028 O O . GLU B 1 207 ? 40.486 25.512 -0.681 1.00 35.73 207 GLU A O 1
ATOM 4034 N N . VAL B 1 208 ? 40.884 24.165 1.071 1.00 35.09 208 VAL A N 1
ATOM 4035 C CA . VAL B 1 208 ? 42.256 23.925 0.632 1.00 31.96 208 VAL A CA 1
ATOM 4036 C C . VAL B 1 208 ? 42.273 23.221 -0.724 1.00 29.94 208 VAL A C 1
ATOM 4037 O O . VAL B 1 208 ? 43.054 23.576 -1.613 1.00 35.40 208 VAL A O 1
ATOM 4041 N N . LEU B 1 209 ? 41.396 22.232 -0.917 1.00 29.41 209 LEU A N 1
ATOM 4042 C CA . LEU B 1 209 ? 41.418 21.481 -2.171 1.00 28.52 209 LEU A CA 1
ATOM 4043 C C . LEU B 1 209 ? 41.055 22.363 -3.363 1.00 35.05 209 LEU A C 1
ATOM 4044 O O . LEU B 1 209 ? 41.611 22.193 -4.459 1.00 28.86 209 LEU A O 1
ATOM 4049 N N . LYS B 1 210 ? 40.146 23.326 -3.171 1.00 36.14 210 LYS A N 1
ATOM 4050 C CA . LYS B 1 210 ? 39.843 24.276 -4.241 1.00 37.99 210 LYS A CA 1
ATOM 4051 C C . LYS B 1 210 ? 41.077 25.030 -4.721 1.00 33.40 210 LYS A C 1
ATOM 4052 O O . LYS B 1 210 ? 41.089 25.519 -5.857 1.00 32.05 210 LYS A O 1
ATOM 4058 N N . LYS B 1 211 ? 42.115 25.124 -3.894 1.00 32.28 211 LYS A N 1
ATOM 4059 C CA . LYS B 1 211 ? 43.340 25.816 -4.274 1.00 41.10 211 LYS A CA 1
ATOM 4060 C C . LYS B 1 211 ? 44.442 24.879 -4.726 1.00 35.59 211 LYS A C 1
ATOM 4061 O O . LYS B 1 211 ? 45.306 25.287 -5.505 1.00 47.20 211 LYS A O 1
ATOM 4067 N N . LYS B 1 212 ? 44.444 23.654 -4.227 1.00 35.89 212 LYS A N 1
ATOM 4068 C CA . LYS B 1 212 ? 45.489 22.680 -4.498 1.00 39.09 212 LYS A CA 1
ATOM 4069 C C . LYS B 1 212 ? 45.214 21.841 -5.742 1.00 42.70 212 LYS A C 1
ATOM 4070 O O . LYS B 1 212 ? 46.156 21.334 -6.362 1.00 47.72 212 LYS A O 1
ATOM 4076 N N . LEU B 1 213 ? 43.954 21.678 -6.125 1.00 29.43 213 LEU A N 1
ATOM 4077 C CA . LEU B 1 213 ? 43.600 20.850 -7.267 1.00 29.46 213 LEU A CA 1
ATOM 4078 C C . LEU B 1 213 ? 43.254 21.715 -8.470 1.00 32.61 213 LEU A C 1
ATOM 4079 O O . LEU B 1 213 ? 42.629 22.770 -8.331 1.00 29.03 213 LEU A O 1
ATOM 4084 N N . THR B 1 214 ? 43.639 21.248 -9.657 1.00 28.89 214 THR A N 1
ATOM 4085 C CA . THR B 1 214 ? 43.083 21.831 -10.862 1.00 27.04 214 THR A CA 1
ATOM 4086 C C . THR B 1 214 ? 41.567 21.653 -10.881 1.00 28.97 214 THR A C 1
ATOM 4087 O O . THR B 1 214 ? 40.993 20.824 -10.158 1.00 24.79 214 THR A O 1
ATOM 4091 N N . LYS B 1 215 ? 40.921 22.451 -11.735 1.00 26.92 215 LYS A N 1
ATOM 4092 C CA . LYS B 1 215 ? 39.479 22.351 -11.915 1.00 23.27 215 LYS A CA 1
ATOM 4093 C C . LYS B 1 215 ? 39.060 20.910 -12.194 1.00 28.83 215 LYS A C 1
ATOM 4094 O O . LYS B 1 215 ? 38.116 20.396 -11.581 1.00 26.97 215 LYS A O 1
ATOM 4100 N N . LEU B 1 216 ? 39.777 20.235 -13.101 1.00 26.98 216 LEU A N 1
ATOM 4101 C CA . LEU B 1 216 ? 39.411 18.872 -13.480 1.00 27.08 216 LEU A CA 1
ATOM 4102 C C . LEU B 1 216 ? 39.603 17.909 -12.314 1.00 26.76 216 LEU A C 1
ATOM 4103 O O . LEU B 1 216 ? 38.703 17.127 -11.991 1.00 28.58 216 LEU A O 1
ATOM 4108 N N . GLN B 1 217 ? 40.755 17.978 -11.647 1.00 23.28 217 GLN A N 1
ATOM 4109 C CA . GLN B 1 217 ? 41.010 17.093 -10.515 1.00 25.69 217 GLN A CA 1
ATOM 4110 C C . GLN B 1 217 ? 39.945 17.251 -9.438 1.00 27.04 217 GLN A C 1
ATOM 4111 O O . GLN B 1 217 ? 39.471 16.258 -8.866 1.00 24.43 217 GLN A O 1
ATOM 4117 N N . TYR B 1 218 ? 39.535 18.487 -9.165 1.00 27.82 218 TYR A N 1
ATOM 4118 C CA . TYR B 1 218 ? 38.458 18.705 -8.205 1.00 28.38 218 TYR A CA 1
ATOM 4119 C C . TYR B 1 218 ? 37.160 18.050 -8.679 1.00 27.83 218 TYR A C 1
ATOM 4120 O O . TYR B 1 218 ? 36.499 17.339 -7.914 1.00 29.14 218 TYR A O 1
ATOM 4129 N N . GLU B 1 219 ? 36.770 18.293 -9.935 1.00 25.37 219 GLU A N 1
ATOM 4130 C CA . GLU B 1 219 ? 35.495 17.769 -10.420 1.00 27.40 219 GLU A CA 1
ATOM 4131 C C . GLU B 1 219 ? 35.506 16.245 -10.464 1.00 28.08 219 GLU A C 1
ATOM 4132 O O . GLU B 1 219 ? 34.502 15.602 -10.128 1.00 27.92 219 GLU A O 1
ATOM 4138 N N . VAL B 1 220 ? 36.635 15.652 -10.862 1.00 28.07 220 VAL A N 1
ATOM 4139 C CA . VAL B 1 220 ? 36.746 14.199 -10.878 1.00 23.63 220 VAL A CA 1
ATOM 4140 C C . VAL B 1 220 ? 36.596 13.640 -9.462 1.00 28.52 220 VAL A C 1
ATOM 4141 O O . VAL B 1 220 ? 35.693 12.844 -9.180 1.00 27.37 220 VAL A O 1
ATOM 4145 N N . THR B 1 221 ? 37.464 14.070 -8.532 1.00 24.21 221 THR A N 1
ATOM 4146 C CA . THR B 1 221 ? 37.502 13.423 -7.214 1.00 24.25 221 THR A CA 1
ATOM 4147 C C . THR B 1 221 ? 36.320 13.810 -6.336 1.00 28.27 221 THR A C 1
ATOM 4148 O O . THR B 1 221 ? 35.838 12.978 -5.561 1.00 28.54 221 THR A O 1
ATOM 4152 N N . GLN B 1 222 ? 35.832 15.050 -6.437 1.00 27.58 222 GLN A N 1
ATOM 4153 C CA . GLN B 1 222 ? 34.776 15.521 -5.540 1.00 27.67 222 GLN A CA 1
ATOM 4154 C C . GLN B 1 222 ? 33.382 15.449 -6.141 1.00 27.11 222 GLN A C 1
ATOM 4155 O O . GLN B 1 222 ? 32.413 15.308 -5.397 1.00 31.43 222 GLN A O 1
ATOM 4161 N N . ASN B 1 223 ? 33.245 15.554 -7.460 1.00 29.05 223 ASN A N 1
ATOM 4162 C CA . ASN B 1 223 ? 31.930 15.526 -8.087 1.00 31.95 223 ASN A CA 1
ATOM 4163 C C . ASN B 1 223 ? 31.757 14.362 -9.062 1.00 30.19 223 ASN A C 1
ATOM 4164 O O . ASN B 1 223 ? 30.786 14.356 -9.824 1.00 28.58 223 ASN A O 1
ATOM 4169 N N . LYS B 1 224 ? 32.679 13.389 -9.063 1.00 26.54 224 LYS A N 1
ATOM 4170 C CA . LYS B 1 224 ? 32.530 12.111 -9.769 1.00 30.04 224 LYS A CA 1
ATOM 4171 C C . LYS B 1 224 ? 32.522 12.272 -11.285 1.00 31.16 224 LYS A C 1
ATOM 4172 O O . LYS B 1 224 ? 31.978 11.425 -11.997 1.00 32.05 224 LYS A O 1
ATOM 4178 N N . HIS B 1 225 ? 33.132 13.336 -11.798 1.00 29.47 225 HIS A N 1
ATOM 4179 C CA . HIS B 1 225 ? 33.321 13.455 -13.234 1.00 30.57 225 HIS A CA 1
ATOM 4180 C C . HIS B 1 225 ? 34.386 12.471 -13.710 1.00 28.36 225 HIS A C 1
ATOM 4181 O O . HIS B 1 225 ? 35.084 11.843 -12.918 1.00 26.39 225 HIS A O 1
ATOM 4188 N N . THR B 1 226 ? 34.507 12.345 -15.031 1.00 28.56 226 THR A N 1
ATOM 4189 C CA . THR B 1 226 ? 35.451 11.430 -15.656 1.00 27.70 226 THR A CA 1
ATOM 4190 C C . THR B 1 226 ? 36.287 12.199 -16.667 1.00 29.67 226 THR A C 1
ATOM 4191 O O . THR B 1 226 ? 35.737 12.917 -17.508 1.00 27.96 226 THR A O 1
ATOM 4195 N N . GLU B 1 227 ? 37.606 12.041 -16.586 1.00 26.78 227 GLU A N 1
ATOM 4196 C CA . GLU B 1 227 ? 38.512 12.679 -17.527 1.00 28.05 227 GLU A CA 1
ATOM 4197 C C . GLU B 1 227 ? 38.413 12.010 -18.895 1.00 32.08 227 GLU A C 1
ATOM 4198 O O . GLU B 1 227 ? 37.855 10.921 -19.054 1.00 31.24 227 GLU A O 1
ATOM 4204 N N . LYS B 1 228 ? 38.990 12.664 -19.879 1.00 27.07 228 LYS A N 1
ATOM 4205 C CA . LYS B 1 228 ? 38.892 12.198 -21.255 1.00 29.73 228 LYS A CA 1
ATOM 4206 C C . LYS B 1 228 ? 39.846 11.032 -21.487 1.00 29.43 228 LYS A C 1
ATOM 4207 O O . LYS B 1 228 ? 41.021 11.125 -21.134 1.00 29.65 228 LYS A O 1
ATOM 4213 N N . PRO B 1 229 ? 39.392 9.943 -22.096 1.00 31.41 229 PRO A N 1
ATOM 4214 C CA . PRO B 1 229 ? 40.296 8.819 -22.349 1.00 29.09 229 PRO A CA 1
ATOM 4215 C C . PRO B 1 229 ? 41.276 9.135 -23.472 1.00 27.84 229 PRO A C 1
ATOM 4216 O O . PRO B 1 229 ? 40.952 9.823 -24.441 1.00 32.81 229 PRO A O 1
ATOM 4220 N N . PHE B 1 230 ? 42.491 8.616 -23.325 1.00 26.13 230 PHE A N 1
ATOM 4221 C CA . PHE B 1 230 ? 43.622 8.795 -24.231 1.00 32.08 230 PHE A CA 1
ATOM 4222 C C . PHE B 1 230 ? 44.190 10.214 -24.190 1.00 36.28 230 PHE A C 1
ATOM 4223 O O . PHE B 1 230 ? 45.156 10.506 -24.915 1.00 37.93 230 PHE A O 1
ATOM 4231 N N . GLU B 1 231 ? 43.661 11.099 -23.347 1.00 29.84 231 GLU A N 1
ATOM 4232 C CA . GLU B 1 231 ? 44.217 12.441 -23.212 1.00 35.24 231 GLU A CA 1
ATOM 4233 C C . GLU B 1 231 ? 44.342 12.796 -21.732 1.00 33.85 231 GLU A C 1
ATOM 4234 O O . GLU B 1 231 ? 43.811 13.790 -21.243 1.00 34.44 231 GLU A O 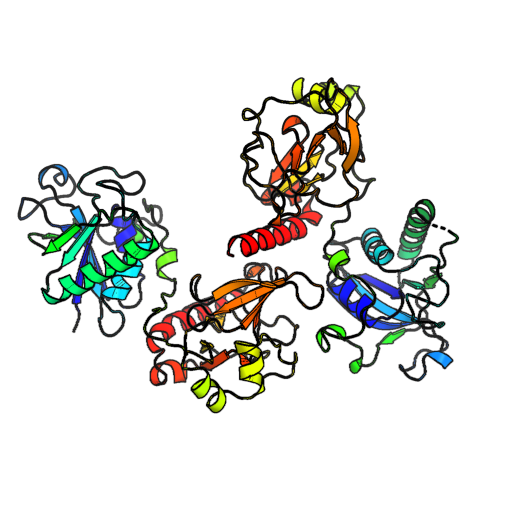1
ATOM 4240 N N . ASN B 1 232 ? 45.074 11.947 -21.010 1.00 29.78 232 ASN A N 1
ATOM 4241 C CA . ASN B 1 232 ? 45.377 12.134 -19.598 1.00 25.93 232 ASN A CA 1
ATOM 4242 C C . ASN B 1 232 ? 46.798 11.638 -19.368 1.00 26.38 232 ASN A C 1
ATOM 4243 O O . ASN B 1 232 ? 47.404 11.018 -20.242 1.00 25.04 232 ASN A O 1
ATOM 4248 N N . GLU B 1 233 ? 47.352 11.930 -18.192 1.00 25.38 233 GLU A N 1
ATOM 4249 C CA . GLU B 1 233 ? 48.797 11.809 -18.053 1.00 24.71 233 GLU A CA 1
ATOM 4250 C C . GLU B 1 233 ? 49.266 10.373 -17.856 1.00 26.80 233 GLU A C 1
ATOM 4251 O O . GLU B 1 233 ? 50.374 10.031 -18.277 1.00 29.55 233 GLU A O 1
ATOM 4257 N N . TYR B 1 234 ? 48.467 9.522 -17.214 1.00 24.26 234 TYR A N 1
ATOM 4258 C CA . TYR B 1 234 ? 48.983 8.251 -16.743 1.00 29.72 234 TYR A CA 1
ATOM 4259 C C . TYR B 1 234 ? 48.500 7.024 -17.511 1.00 30.05 234 TYR A C 1
ATOM 4260 O O . TYR B 1 234 ? 48.980 5.927 -17.219 1.00 27.65 234 TYR A O 1
ATOM 4269 N N . TYR B 1 235 ? 47.587 7.155 -18.477 1.00 27.08 235 TYR A N 1
ATOM 4270 C CA . TYR B 1 235 ? 47.031 5.939 -19.066 1.00 28.56 235 TYR A CA 1
ATOM 4271 C C . TYR B 1 235 ? 48.112 5.107 -19.747 1.00 30.81 235 TYR A C 1
ATOM 4272 O O . TYR B 1 235 ? 48.079 3.872 -19.685 1.00 29.49 235 TYR A O 1
ATOM 4281 N N . ASN B 1 236 ? 49.105 5.755 -20.350 1.00 28.44 236 ASN A N 1
ATOM 4282 C CA . ASN B 1 236 ? 50.173 5.039 -21.034 1.00 30.22 236 ASN A CA 1
ATOM 4283 C C . ASN B 1 236 ? 51.490 5.057 -20.261 1.00 36.67 236 ASN A C 1
ATOM 4284 O O . ASN B 1 236 ? 52.536 4.727 -20.827 1.00 40.48 236 ASN A O 1
ATOM 4289 N N . LYS B 1 237 ? 51.464 5.412 -18.980 1.00 29.32 237 LYS A N 1
ATOM 4290 C CA . LYS B 1 237 ? 52.686 5.395 -18.196 1.00 29.78 237 LYS A CA 1
ATOM 4291 C C . LYS B 1 237 ? 53.080 3.963 -17.870 1.00 33.96 237 LYS A C 1
ATOM 4292 O O . LYS B 1 237 ? 52.248 3.165 -17.426 1.00 35.28 237 LYS A O 1
ATOM 4298 N N . GLU B 1 238 ? 54.360 3.638 -18.096 1.00 35.24 238 GLU A N 1
ATOM 4299 C CA . GLU B 1 238 ? 54.919 2.315 -17.801 1.00 36.11 238 GLU A CA 1
ATOM 4300 C C . GLU B 1 238 ? 56.205 2.513 -17.004 1.00 37.89 238 GLU A C 1
ATOM 4301 O O . GLU B 1 238 ? 57.304 2.270 -17.501 1.00 39.66 238 GLU A O 1
ATOM 4307 N N . GLU B 1 239 ? 56.065 2.945 -15.755 1.00 33.61 239 GLU A N 1
ATOM 4308 C CA . GLU B 1 239 ? 57.210 3.318 -14.941 1.00 29.21 239 GLU A CA 1
ATOM 4309 C C . GLU B 1 239 ? 57.007 2.781 -13.532 1.00 28.72 239 GLU A C 1
ATOM 4310 O O . GLU B 1 239 ? 55.886 2.783 -13.015 1.00 26.92 239 GLU A O 1
ATOM 4316 N N . GLU B 1 240 ? 58.082 2.312 -12.915 1.00 25.23 240 GLU A N 1
ATOM 4317 C CA . GLU B 1 240 ? 57.969 1.690 -11.602 1.00 30.08 240 GLU A CA 1
ATOM 4318 C C . GLU B 1 240 ? 57.762 2.746 -10.525 1.00 26.64 240 GLU A C 1
ATOM 4319 O O . GLU B 1 240 ? 58.487 3.746 -10.469 1.00 29.00 240 GLU A O 1
ATOM 4325 N N . GLY B 1 241 ? 56.790 2.507 -9.655 1.00 26.71 241 GLY A N 1
ATOM 4326 C CA . GLY B 1 241 ? 56.521 3.414 -8.554 1.00 25.01 241 GLY A CA 1
ATOM 4327 C C . GLY B 1 241 ? 55.115 3.199 -8.016 1.00 26.24 241 GLY A C 1
ATOM 4328 O O . GLY B 1 241 ? 54.504 2.153 -8.229 1.00 28.73 241 GLY A O 1
ATOM 4329 N N . ILE B 1 242 ? 54.613 4.225 -7.342 1.00 26.30 242 ILE A N 1
ATOM 4330 C CA . ILE B 1 242 ? 53.379 4.121 -6.581 1.00 24.18 242 ILE A CA 1
ATOM 4331 C C . ILE B 1 242 ? 52.428 5.223 -7.022 1.00 23.84 242 ILE A C 1
ATOM 4332 O O . ILE B 1 242 ? 52.860 6.331 -7.365 1.00 25.39 242 ILE A O 1
ATOM 4337 N N . TYR B 1 243 ? 51.135 4.911 -7.037 1.00 22.94 243 TYR A N 1
ATOM 4338 C CA . TYR B 1 243 ? 50.077 5.869 -7.331 1.00 21.88 243 TYR A CA 1
ATOM 4339 C C . TYR B 1 243 ? 49.328 6.133 -6.038 1.00 23.06 243 TYR A C 1
ATOM 4340 O O . TYR B 1 243 ? 48.835 5.191 -5.410 1.00 25.93 243 TYR A O 1
ATOM 4349 N N . VAL B 1 244 ? 49.242 7.405 -5.639 1.00 21.69 244 VAL A N 1
ATOM 4350 C CA . VAL B 1 244 ? 48.581 7.756 -4.391 1.00 19.48 244 VAL A CA 1
ATOM 4351 C C . VAL B 1 244 ? 47.362 8.621 -4.681 1.00 18.11 244 VAL A C 1
ATOM 4352 O O . VAL B 1 244 ? 47.197 9.180 -5.767 1.00 20.25 244 VAL A O 1
ATOM 4356 N N . ASP B 1 245 ? 46.486 8.707 -3.684 1.00 23.50 245 ASP A N 1
ATOM 4357 C CA . ASP B 1 245 ? 45.332 9.596 -3.751 1.00 21.34 245 ASP A CA 1
ATOM 4358 C C . ASP B 1 245 ? 45.813 11.041 -3.842 1.00 27.33 245 ASP A C 1
ATOM 4359 O O . ASP B 1 245 ? 46.511 11.532 -2.946 1.00 24.63 245 ASP A O 1
ATOM 4364 N N . ILE B 1 246 ? 45.435 11.726 -4.924 1.00 28.11 246 ILE A N 1
ATOM 4365 C CA . ILE B 1 246 ? 45.881 13.101 -5.127 1.00 24.39 246 ILE A CA 1
ATOM 4366 C C . ILE B 1 246 ? 45.332 14.053 -4.068 1.00 28.05 246 ILE A C 1
ATOM 4367 O O . ILE B 1 246 ? 45.865 15.153 -3.900 1.00 28.47 246 ILE A O 1
ATOM 4372 N N . THR B 1 247 ? 44.274 13.669 -3.348 1.00 25.16 247 THR A N 1
ATOM 4373 C CA . THR B 1 247 ? 43.739 14.557 -2.319 1.00 29.61 247 THR A CA 1
ATOM 4374 C C . THR B 1 247 ? 44.324 14.300 -0.932 1.00 34.56 247 THR A C 1
ATOM 4375 O O . THR B 1 247 ? 44.291 15.205 -0.092 1.00 37.63 247 THR A O 1
ATOM 4379 N N . THR B 1 248 ? 44.873 13.110 -0.672 1.00 28.64 248 THR A N 1
ATOM 4380 C CA . THR B 1 248 ? 45.388 12.766 0.651 1.00 27.22 248 THR A CA 1
ATOM 4381 C C . THR B 1 248 ? 46.794 12.191 0.664 1.00 31.10 248 THR A C 1
ATOM 4382 O O . THR B 1 248 ? 47.395 12.149 1.743 1.00 31.76 248 THR A O 1
ATOM 4386 N N . GLY B 1 249 ? 47.325 11.706 -0.458 1.00 24.43 249 GLY A N 1
ATOM 4387 C CA . GLY B 1 249 ? 48.573 10.971 -0.411 1.00 21.17 249 GLY A CA 1
ATOM 4388 C C . GLY B 1 249 ? 48.455 9.517 0.033 1.00 26.78 249 GLY A C 1
ATOM 4389 O O . GLY B 1 249 ? 49.484 8.831 0.131 1.00 24.46 249 GLY A O 1
ATOM 4390 N N . GLU B 1 250 ? 47.251 9.024 0.317 1.00 24.45 250 GLU A N 1
ATOM 4391 C CA . GLU B 1 250 ? 47.097 7.603 0.692 1.00 28.95 250 GLU A CA 1
ATOM 4392 C C . GLU B 1 250 ? 47.494 6.713 -0.481 1.00 22.37 250 GLU A C 1
ATOM 4393 O O . GLU B 1 250 ? 47.013 6.930 -1.596 1.00 24.47 250 GLU A O 1
ATOM 4399 N N . PRO B 1 251 ? 48.371 5.726 -0.286 1.00 24.11 251 PRO A N 1
ATOM 4400 C CA . PRO B 1 251 ? 48.723 4.829 -1.399 1.00 25.85 251 PRO A CA 1
ATOM 4401 C C . PRO B 1 251 ? 47.501 4.079 -1.908 1.00 25.31 251 PRO A C 1
ATOM 4402 O O . PRO B 1 251 ? 46.635 3.675 -1.130 1.00 22.85 251 PRO A O 1
ATOM 4406 N N . LEU B 1 252 ? 47.416 3.927 -3.235 1.00 21.77 252 LEU A N 1
ATOM 4407 C CA . LEU B 1 252 ? 46.225 3.334 -3.825 1.00 19.85 252 LEU A CA 1
ATOM 4408 C C . LEU B 1 252 ? 46.562 2.179 -4.756 1.00 24.11 252 LEU A C 1
ATOM 4409 O O . LEU B 1 252 ? 45.918 1.126 -4.684 1.00 18.85 252 LEU A O 1
ATOM 4414 N N . PHE B 1 253 ? 47.562 2.361 -5.628 1.00 20.97 253 PHE A N 1
ATOM 4415 C CA . PHE B 1 253 ? 47.893 1.366 -6.638 1.00 17.52 253 PHE A CA 1
ATOM 4416 C C . PHE B 1 253 ? 49.392 1.228 -6.808 1.00 22.71 253 PHE A C 1
ATOM 4417 O O . PHE B 1 253 ? 50.145 2.187 -6.643 1.00 23.76 253 PHE A O 1
ATOM 4425 N N . SER B 1 254 ? 49.815 0.027 -7.172 1.00 20.38 254 SER A N 1
ATOM 4426 C CA . SER B 1 254 ? 51.212 -0.219 -7.496 1.00 24.44 254 SER A CA 1
ATOM 4427 C C . SER B 1 254 ? 51.375 -0.248 -9.005 1.00 25.94 254 SER A C 1
ATOM 4428 O O . SER B 1 254 ? 50.484 -0.711 -9.724 1.00 22.36 254 SER A O 1
ATOM 4431 N N . SER B 1 255 ? 52.524 0.230 -9.483 1.00 25.55 255 SER A N 1
ATOM 4432 C CA . SER B 1 255 ? 52.819 0.097 -10.908 1.00 22.15 255 SER A CA 1
ATOM 4433 C C . SER B 1 255 ? 52.865 -1.359 -11.341 1.00 24.41 255 SER A C 1
ATOM 4434 O O . SER B 1 255 ? 52.657 -1.663 -12.521 1.00 24.84 255 SER A O 1
ATOM 4437 N N . ALA B 1 256 ? 53.162 -2.273 -10.416 1.00 22.39 256 ALA A N 1
ATOM 4438 C CA . ALA B 1 256 ? 53.293 -3.670 -10.817 1.00 28.22 256 ALA A CA 1
ATOM 4439 C C . ALA B 1 256 ? 51.959 -4.255 -11.253 1.00 24.78 256 ALA A C 1
ATOM 4440 O O . ALA B 1 256 ? 51.923 -5.193 -12.062 1.00 30.43 256 ALA A O 1
ATOM 4442 N N . ASP B 1 257 ? 50.860 -3.707 -10.751 1.00 26.51 257 ASP A N 1
ATOM 4443 C CA . ASP B 1 257 ? 49.523 -4.152 -11.108 1.00 25.36 257 ASP A CA 1
ATOM 4444 C C . ASP B 1 257 ? 48.914 -3.349 -12.250 1.00 27.03 257 ASP A C 1
ATOM 4445 O O . ASP B 1 257 ? 47.756 -3.580 -12.608 1.00 26.79 257 ASP A O 1
ATOM 4450 N N . LYS B 1 258 ? 49.660 -2.417 -12.826 1.00 22.68 258 LYS A N 1
ATOM 4451 C CA . LYS B 1 258 ? 49.156 -1.639 -13.941 1.00 21.45 258 LYS A CA 1
ATOM 4452 C C . LYS B 1 258 ? 49.380 -2.408 -15.241 1.00 22.16 258 LYS A C 1
ATOM 4453 O O . LYS B 1 258 ? 50.368 -3.130 -15.396 1.00 25.73 258 LYS A O 1
ATOM 4459 N N . TYR B 1 259 ? 48.452 -2.257 -16.179 1.00 16.22 259 TYR A N 1
ATOM 4460 C CA . TYR B 1 259 ? 48.593 -2.911 -17.472 1.00 24.55 259 TYR A CA 1
ATOM 4461 C C . TYR B 1 259 ? 47.880 -2.070 -18.514 1.00 21.03 259 TYR A C 1
ATOM 4462 O O . TYR B 1 259 ? 47.046 -1.225 -18.192 1.00 26.98 259 TYR A O 1
ATOM 4471 N N . ASP B 1 260 ? 48.194 -2.344 -19.773 1.00 28.61 260 ASP A N 1
ATOM 4472 C CA . ASP B 1 260 ? 47.581 -1.657 -20.906 1.00 30.49 260 ASP A CA 1
ATOM 4473 C C . ASP B 1 260 ? 46.238 -2.305 -21.229 1.00 35.20 260 ASP A C 1
ATOM 4474 O O . ASP B 1 260 ? 46.187 -3.403 -21.794 1.00 37.52 260 ASP A O 1
ATOM 4479 N N . SER B 1 261 ? 45.149 -1.630 -20.876 1.00 33.64 261 SER A N 1
ATOM 4480 C CA . SER B 1 261 ? 43.816 -2.132 -21.177 1.00 31.92 261 SER A CA 1
ATOM 4481 C C . SER B 1 261 ? 43.315 -1.714 -22.551 1.00 33.57 261 SER A C 1
ATOM 4482 O O . SER B 1 261 ? 42.355 -2.308 -23.050 1.00 29.33 261 SER A O 1
ATOM 4485 N N . GLY B 1 262 ? 43.925 -0.705 -23.165 1.00 31.70 262 GLY A N 1
ATOM 4486 C CA . GLY B 1 262 ? 43.411 -0.179 -24.410 1.00 27.01 262 GLY A CA 1
ATOM 4487 C C . GLY B 1 262 ? 42.170 0.668 -24.272 1.00 29.48 262 GLY A C 1
ATOM 4488 O O . GLY B 1 262 ? 41.584 1.048 -25.289 1.00 32.43 262 GLY A O 1
ATOM 4489 N N . CYS B 1 263 ? 41.749 0.983 -23.047 1.00 29.73 263 CYS A N 1
ATOM 4490 C CA . CYS B 1 263 ? 40.579 1.827 -22.825 1.00 31.02 263 CYS A CA 1
ATOM 4491 C C . CYS B 1 263 ? 40.923 3.296 -22.587 1.00 33.51 263 CYS A C 1
ATOM 4492 O O . CYS B 1 263 ? 40.010 4.116 -22.440 1.00 36.30 263 CYS A O 1
ATOM 4495 N N . GLY B 1 264 ? 42.204 3.654 -22.545 1.00 25.77 264 GLY A N 1
ATOM 4496 C CA . GLY B 1 264 ? 42.577 5.055 -22.489 1.00 26.91 264 GLY A CA 1
ATOM 4497 C C . GLY B 1 264 ? 42.608 5.681 -21.112 1.00 27.37 264 GLY A C 1
ATOM 4498 O O . GLY B 1 264 ? 42.738 6.909 -21.015 1.00 26.68 264 GLY A O 1
ATOM 4499 N N . TRP B 1 265 ? 42.479 4.886 -20.051 1.00 23.36 265 TRP A N 1
ATOM 4500 C CA . TRP B 1 265 ? 42.626 5.313 -18.670 1.00 20.78 265 TRP A CA 1
ATOM 4501 C C . TRP B 1 265 ? 43.631 4.409 -17.977 1.00 21.48 265 TRP A C 1
ATOM 4502 O O . TRP B 1 265 ? 43.761 3.235 -18.341 1.00 26.16 265 TRP A O 1
ATOM 4513 N N . PRO B 1 266 ? 44.359 4.922 -16.985 1.00 24.45 266 PRO A N 1
ATOM 4514 C CA . PRO B 1 266 ? 45.183 4.035 -16.160 1.00 22.60 266 PRO A CA 1
ATOM 4515 C C . PRO B 1 266 ? 44.336 2.882 -15.660 1.00 23.48 266 PRO A C 1
ATOM 4516 O O . PRO B 1 266 ? 43.241 3.086 -15.113 1.00 21.19 266 PRO A O 1
ATOM 4520 N N . SER B 1 267 ? 44.828 1.663 -15.890 1.00 20.69 267 SER A N 1
ATOM 4521 C CA . SER B 1 267 ? 44.090 0.441 -15.578 1.00 20.68 267 SER A CA 1
ATOM 4522 C C . SER B 1 267 ? 44.935 -0.498 -14.734 1.00 23.82 267 SER A C 1
ATOM 4523 O O . SER B 1 267 ? 46.071 -0.827 -15.103 1.00 24.37 267 SER A O 1
ATOM 4526 N N . PHE B 1 268 ? 44.372 -0.941 -13.612 1.00 21.81 268 PHE A N 1
ATOM 4527 C CA . PHE B 1 268 ? 45.076 -1.806 -12.678 1.00 19.49 268 PHE A CA 1
ATOM 4528 C C . PHE B 1 268 ? 44.281 -3.086 -12.454 1.00 23.52 268 PHE A C 1
ATOM 4529 O O . PHE B 1 268 ? 43.059 -3.109 -12.597 1.00 25.31 268 PHE A O 1
ATOM 4537 N N . SER B 1 269 ? 44.985 -4.161 -12.107 1.00 23.06 269 SER A N 1
ATOM 4538 C CA . SER B 1 269 ? 44.314 -5.428 -11.861 1.00 23.03 269 SER A CA 1
ATOM 4539 C C . SER B 1 269 ? 43.754 -5.515 -10.453 1.00 22.41 269 SER A C 1
ATOM 4540 O O . SER B 1 269 ? 42.888 -6.364 -10.204 1.00 23.53 269 SER A O 1
ATOM 4543 N N . LYS B 1 270 ? 44.225 -4.653 -9.538 1.00 20.65 270 LYS A N 1
ATOM 4544 C CA . LYS B 1 270 ? 43.865 -4.673 -8.122 1.00 21.26 270 LYS A CA 1
ATOM 4545 C C . LYS B 1 270 ? 44.514 -3.471 -7.451 1.00 22.67 270 LYS A C 1
ATOM 4546 O O . LYS B 1 270 ? 45.496 -2.939 -7.971 1.00 21.62 270 LYS A O 1
ATOM 4552 N N . PRO B 1 271 ? 43.982 -3.004 -6.321 1.00 24.02 271 PRO A N 1
ATOM 4553 C CA . PRO B 1 271 ? 44.666 -1.969 -5.535 1.00 22.06 271 PRO A CA 1
ATOM 4554 C C . PRO B 1 271 ? 45.777 -2.567 -4.686 1.00 21.42 271 PRO A C 1
ATOM 4555 O O . PRO B 1 271 ? 45.862 -3.779 -4.485 1.00 23.27 271 PRO A O 1
ATOM 4559 N N . ILE B 1 272 ? 46.606 -1.671 -4.148 1.00 23.69 272 ILE A N 1
ATOM 4560 C CA . ILE B 1 272 ? 47.831 -2.065 -3.459 1.00 26.52 272 ILE A CA 1
ATOM 4561 C C . ILE B 1 272 ? 47.535 -2.978 -2.273 1.00 28.14 272 ILE A C 1
ATOM 4562 O O . ILE B 1 272 ? 48.367 -3.823 -1.914 1.00 26.35 272 ILE A O 1
ATOM 4567 N N . ASN B 1 273 ? 46.360 -2.844 -1.659 1.00 24.92 273 ASN A N 1
ATOM 4568 C CA . ASN B 1 273 ? 45.871 -3.843 -0.713 1.00 27.22 273 ASN A CA 1
ATOM 4569 C C . ASN B 1 273 ? 44.357 -3.745 -0.641 1.00 32.18 273 ASN A C 1
ATOM 4570 O O . ASN B 1 273 ? 43.731 -2.940 -1.333 1.00 35.61 273 ASN A O 1
ATOM 4575 N N . LYS B 1 274 ? 43.774 -4.542 0.243 1.00 28.96 274 LYS A N 1
ATOM 4576 C CA . LYS B 1 274 ? 42.322 -4.706 0.222 1.00 34.78 274 LYS A CA 1
ATOM 4577 C C . LYS B 1 274 ? 41.595 -3.696 1.105 1.00 37.87 274 LYS A C 1
ATOM 4578 O O . LYS B 1 274 ? 40.382 -3.807 1.266 1.00 48.28 274 LYS A O 1
ATOM 4584 N N . ASP B 1 275 ? 42.300 -2.709 1.660 1.00 29.27 275 ASP A N 1
ATOM 4585 C CA . ASP B 1 275 ? 41.686 -1.731 2.550 1.00 32.18 275 ASP A CA 1
ATOM 4586 C C . ASP B 1 275 ? 41.564 -0.335 1.953 1.00 32.10 275 ASP A C 1
ATOM 4587 O O . ASP B 1 275 ? 40.686 0.426 2.379 1.00 33.44 275 ASP A O 1
ATOM 4592 N N . VAL B 1 276 ? 42.398 0.014 0.969 1.00 27.14 276 VAL A N 1
ATOM 4593 C CA . VAL B 1 276 ? 42.534 1.412 0.578 1.00 26.26 276 VAL A CA 1
ATOM 4594 C C . VAL B 1 276 ? 41.449 1.893 -0.374 1.00 26.79 276 VAL A C 1
ATOM 4595 O O . VAL B 1 276 ? 41.344 3.103 -0.599 1.00 31.34 276 VAL A O 1
ATOM 4599 N N . VAL B 1 277 ? 40.640 1.004 -0.955 1.00 28.52 277 VAL A N 1
ATOM 4600 C CA . VAL B 1 277 ? 39.591 1.446 -1.867 1.00 28.44 277 VAL A CA 1
ATOM 4601 C C . VAL B 1 277 ? 38.259 0.855 -1.445 1.00 34.54 277 VAL A C 1
ATOM 4602 O O . VAL B 1 277 ? 38.180 -0.273 -0.950 1.00 34.60 277 VAL A O 1
ATOM 4606 N N . LYS B 1 278 ? 37.209 1.637 -1.649 1.00 28.38 278 LYS A N 1
ATOM 4607 C CA . LYS B 1 278 ? 35.847 1.266 -1.320 1.00 31.69 278 LYS A CA 1
ATOM 4608 C C . LYS B 1 278 ? 35.009 1.222 -2.595 1.00 35.18 278 LYS A C 1
ATOM 4609 O O . LYS B 1 278 ? 35.347 1.833 -3.615 1.00 31.05 278 LYS A O 1
ATOM 4615 N N . TYR B 1 279 ? 33.902 0.485 -2.521 1.00 26.49 279 TYR A N 1
ATOM 4616 C CA . TYR B 1 279 ? 33.072 0.169 -3.670 1.00 29.60 279 TYR A CA 1
ATOM 4617 C C . TYR B 1 279 ? 31.638 0.596 -3.389 1.00 32.16 279 TYR A C 1
ATOM 4618 O O . TYR B 1 279 ? 31.124 0.383 -2.287 1.00 34.71 279 TYR A O 1
ATOM 4627 N N . GLU B 1 280 ? 30.999 1.205 -4.385 1.00 29.90 280 GLU A N 1
ATOM 4628 C CA . GLU B 1 280 ? 29.652 1.723 -4.212 1.00 33.73 280 GLU A CA 1
ATOM 4629 C C . GLU B 1 280 ? 28.914 1.620 -5.541 1.00 34.08 280 GLU A C 1
ATOM 4630 O O . GLU B 1 280 ? 29.529 1.670 -6.610 1.00 30.05 280 GLU A O 1
ATOM 4636 N N . ASP B 1 281 ? 27.593 1.449 -5.462 1.00 37.34 281 ASP A N 1
ATOM 4637 C CA . ASP B 1 281 ? 26.763 1.397 -6.661 1.00 35.94 281 ASP A CA 1
ATOM 4638 C C . ASP B 1 281 ? 26.797 2.723 -7.402 1.00 37.31 281 ASP A C 1
ATOM 4639 O O . ASP B 1 281 ? 26.731 3.792 -6.796 1.00 40.00 281 ASP A O 1
ATOM 4644 N N . ASP B 1 282 ? 26.859 2.647 -8.727 1.00 34.25 282 ASP A N 1
ATOM 4645 C CA . ASP B 1 282 ? 26.765 3.819 -9.588 1.00 35.81 282 ASP A CA 1
ATOM 4646 C C . ASP B 1 282 ? 25.679 3.576 -10.627 1.00 39.55 282 ASP A C 1
ATOM 4647 O O . ASP B 1 282 ? 25.876 2.792 -11.561 1.00 38.57 282 ASP A O 1
ATOM 4652 N N . GLU B 1 283 ? 24.544 4.262 -10.470 1.00 38.02 283 GLU A N 1
ATOM 4653 C CA . GLU B 1 283 ? 23.404 4.101 -11.411 1.00 41.36 283 GLU A CA 1
ATOM 4654 C C . GLU B 1 283 ? 23.292 5.339 -12.304 1.00 46.45 283 GLU A C 1
ATOM 4655 O O . GLU B 1 283 ? 22.185 5.612 -12.791 1.00 48.38 283 GLU A O 1
ATOM 4661 N N . SER B 1 284 ? 24.405 6.046 -12.510 1.00 46.66 284 SER A N 1
ATOM 4662 C CA . SER B 1 284 ? 24.409 7.269 -13.353 1.00 48.67 284 SER A CA 1
ATOM 4663 C C . SER B 1 284 ? 24.561 6.888 -14.829 1.00 55.30 284 SER A C 1
ATOM 4664 O O . SER B 1 284 ? 24.864 5.716 -15.108 1.00 49.44 284 SER A O 1
ATOM 4667 N N . ASN B 1 286 ? 22.360 6.282 -17.110 1.00 63.82 286 ASN A N 1
ATOM 4668 C CA . ASN B 1 286 ? 21.465 5.160 -17.500 1.00 62.19 286 ASN A CA 1
ATOM 4669 C C . ASN B 1 286 ? 22.268 3.857 -17.596 1.00 60.43 286 ASN A C 1
ATOM 4670 O O . ASN B 1 286 ? 22.126 3.162 -18.613 1.00 68.16 286 ASN A O 1
ATOM 4675 N N . ARG B 1 287 ? 23.051 3.534 -16.563 1.00 59.53 287 ARG A N 1
ATOM 4676 C CA . ARG B 1 287 ? 23.882 2.301 -16.549 1.00 60.20 287 ARG A CA 1
ATOM 4677 C C . ARG B 1 287 ? 23.981 1.778 -15.115 1.00 50.28 287 ARG A C 1
ATOM 4678 O O . ARG B 1 287 ? 23.563 2.494 -14.194 1.00 55.72 287 ARG A O 1
ATOM 4686 N N . LYS B 1 288 ? 24.513 0.567 -14.949 1.00 44.85 288 LYS A N 1
ATOM 4687 C CA . LYS B 1 288 ? 24.725 -0.021 -13.601 1.00 47.25 288 LYS A CA 1
ATOM 4688 C C . LYS B 1 288 ? 26.207 -0.388 -13.493 1.00 45.74 288 LYS A C 1
ATOM 4689 O O . LYS B 1 288 ? 26.617 -1.366 -14.136 1.00 38.55 288 LYS A O 1
ATOM 4695 N N . ARG B 1 289 ? 26.986 0.400 -12.746 1.00 40.20 289 ARG A N 1
ATOM 4696 C CA . ARG B 1 289 ? 28.411 0.145 -12.634 1.00 31.69 289 ARG A CA 1
ATOM 4697 C C . ARG B 1 289 ? 28.789 0.179 -11.163 1.00 32.86 289 ARG A C 1
ATOM 4698 O O . ARG B 1 289 ? 27.971 0.502 -10.300 1.00 28.93 289 ARG A O 1
ATOM 4706 N N . ILE B 1 290 ? 30.030 -0.197 -10.874 1.00 29.60 290 ILE A N 1
ATOM 4707 C CA . ILE B 1 290 ? 30.570 -0.150 -9.522 1.00 23.25 290 ILE A CA 1
ATOM 4708 C C . ILE B 1 290 ? 31.612 0.962 -9.477 1.00 28.23 290 ILE A C 1
ATOM 4709 O O . ILE B 1 290 ? 32.623 0.908 -10.192 1.00 28.63 290 ILE A O 1
ATOM 4714 N N . GLU B 1 291 ? 31.364 1.965 -8.641 1.00 26.29 291 GLU A N 1
ATOM 4715 C CA . GLU B 1 291 ? 32.316 3.046 -8.426 1.00 23.91 291 GLU A CA 1
ATOM 4716 C C . GLU B 1 291 ? 33.340 2.629 -7.381 1.00 24.35 291 GLU A C 1
ATOM 4717 O O . GLU B 1 291 ? 33.001 1.983 -6.388 1.00 28.84 291 GLU A O 1
ATOM 4723 N N . VAL B 1 292 ? 34.602 2.975 -7.615 1.00 22.49 292 VAL A N 1
ATOM 4724 C CA . VAL B 1 292 ? 35.663 2.763 -6.636 1.00 23.52 292 VAL A CA 1
ATOM 4725 C C . VAL B 1 292 ? 36.094 4.120 -6.084 1.00 24.57 292 VAL A C 1
ATOM 4726 O O . VAL B 1 292 ? 36.283 5.078 -6.844 1.00 25.47 292 VAL A O 1
ATOM 4730 N N . LEU B 1 293 ? 36.212 4.206 -4.759 1.00 27.16 293 LEU A N 1
ATOM 4731 C CA . LEU B 1 293 ? 36.562 5.434 -4.064 1.00 23.33 293 LEU A CA 1
ATOM 4732 C C . LEU B 1 293 ? 37.717 5.164 -3.111 1.00 27.59 293 LEU A C 1
ATOM 4733 O O . LEU B 1 293 ? 37.928 4.030 -2.676 1.00 26.48 293 LEU A O 1
ATOM 4738 N N . SER B 1 294 ? 38.443 6.218 -2.750 1.00 23.14 294 SER A N 1
ATOM 4739 C CA . SER B 1 294 ? 39.506 6.063 -1.768 1.00 26.09 294 SER A CA 1
ATOM 4740 C C . SER B 1 294 ? 38.931 5.979 -0.347 1.00 26.21 294 SER A C 1
ATOM 4741 O O . SER B 1 294 ? 37.876 6.544 -0.038 1.00 27.79 294 SER A O 1
ATOM 4744 N N . ARG B 1 295 ? 39.618 5.227 0.515 1.00 24.37 295 ARG A N 1
ATOM 4745 C CA . ARG B 1 295 ? 39.170 5.039 1.894 1.00 28.30 295 ARG A CA 1
ATOM 4746 C C . ARG B 1 295 ? 39.216 6.342 2.683 1.00 26.71 295 ARG A C 1
ATOM 4747 O O . ARG B 1 295 ? 38.203 6.792 3.223 1.00 34.61 295 ARG A O 1
ATOM 4755 N N . ILE B 1 296 ? 40.391 6.952 2.785 1.00 26.08 296 ILE A N 1
ATOM 4756 C CA . ILE B 1 296 ? 40.539 8.097 3.673 1.00 26.70 296 ILE A CA 1
ATOM 4757 C C . ILE B 1 296 ? 39.909 9.341 3.063 1.00 33.44 296 ILE A C 1
ATOM 4758 O O . ILE B 1 296 ? 39.092 10.013 3.698 1.00 33.13 296 ILE A O 1
ATOM 4763 N N . GLY B 1 297 ? 40.260 9.655 1.820 1.00 30.39 297 GLY A N 1
ATOM 4764 C CA . GLY B 1 297 ? 39.772 10.865 1.188 1.00 31.32 297 GLY A CA 1
ATOM 4765 C C . GLY B 1 297 ? 38.368 10.796 0.639 1.00 31.18 297 GLY A C 1
ATOM 4766 O O . GLY B 1 297 ? 37.822 11.835 0.252 1.00 31.80 297 GLY A O 1
ATOM 4767 N N . LYS B 1 298 ? 37.780 9.602 0.589 1.00 29.20 298 LYS A N 1
ATOM 4768 C CA . LYS B 1 298 ? 36.462 9.402 -0.011 1.00 27.78 298 LYS A CA 1
ATOM 4769 C C . LYS B 1 298 ? 36.398 10.019 -1.404 1.00 29.73 298 LYS A C 1
ATOM 4770 O O . LYS B 1 298 ? 35.363 10.510 -1.848 1.00 34.48 298 LYS A O 1
ATOM 4776 N N . ALA B 1 299 ? 37.522 10.000 -2.099 1.00 26.59 299 ALA A N 1
ATOM 4777 C CA . ALA B 1 299 ? 37.596 10.577 -3.427 1.00 25.35 299 ALA A CA 1
ATOM 4778 C C . ALA B 1 299 ? 37.098 9.586 -4.462 1.00 29.06 299 ALA A C 1
ATOM 4779 O O . ALA B 1 299 ? 37.405 8.392 -4.404 1.00 23.62 299 ALA A O 1
ATOM 4781 N N . HIS B 1 300 ? 36.331 10.092 -5.417 1.00 24.90 300 HIS A N 1
ATOM 4782 C CA . HIS B 1 300 ? 35.988 9.307 -6.581 1.00 26.41 300 HIS A CA 1
ATOM 4783 C C . HIS B 1 300 ? 37.248 9.036 -7.392 1.00 29.99 300 HIS A C 1
ATOM 4784 O O . HIS B 1 300 ? 37.949 9.977 -7.787 1.00 27.46 300 HIS A O 1
ATOM 4791 N N . LEU B 1 301 ? 37.528 7.751 -7.642 1.00 23.13 301 LEU A N 1
ATOM 4792 C CA . LEU B 1 301 ? 38.685 7.318 -8.419 1.00 20.50 301 LEU A CA 1
ATOM 4793 C C . LEU B 1 301 ? 38.323 6.882 -9.828 1.00 23.76 301 LEU A C 1
ATOM 4794 O O . LEU B 1 301 ? 39.054 7.180 -10.776 1.00 25.19 301 LEU A O 1
ATOM 4799 N N . GLY B 1 302 ? 37.217 6.168 -9.983 1.00 22.18 302 GLY A N 1
ATOM 4800 C CA . GLY B 1 302 ? 36.835 5.624 -11.269 1.00 23.16 302 GLY A CA 1
ATOM 4801 C C . GLY B 1 302 ? 35.895 4.453 -11.064 1.00 22.30 302 GLY A C 1
ATOM 4802 O O . GLY B 1 302 ? 35.014 4.513 -10.205 1.00 23.67 302 GLY A O 1
ATOM 4803 N N . HIS B 1 303 ? 36.063 3.380 -11.823 1.00 19.97 303 HIS A N 1
ATOM 4804 C CA . HIS B 1 303 ? 35.123 2.268 -11.766 1.00 21.26 303 HIS A CA 1
ATOM 4805 C C . HIS B 1 303 ? 35.898 0.966 -11.861 1.00 22.46 303 HIS A C 1
ATOM 4806 O O . HIS B 1 303 ? 37.033 0.937 -12.341 1.00 23.70 303 HIS A O 1
ATOM 4813 N N . VAL B 1 304 ? 35.276 -0.121 -11.402 1.00 20.97 304 VAL A N 1
ATOM 4814 C CA . VAL B 1 304 ? 35.857 -1.450 -11.520 1.00 24.48 304 VAL A CA 1
ATOM 4815 C C . VAL B 1 304 ? 34.946 -2.295 -12.403 1.00 28.60 304 VAL A C 1
ATOM 4816 O O . VAL B 1 304 ? 33.716 -2.290 -12.234 1.00 20.22 304 VAL A O 1
ATOM 4820 N N . PHE B 1 305 ? 35.554 -2.983 -13.373 1.00 25.51 305 PHE A N 1
ATOM 4821 C CA . PHE B 1 305 ? 34.852 -3.831 -14.327 1.00 28.22 305 PHE A CA 1
ATOM 4822 C C . PHE B 1 305 ? 35.406 -5.250 -14.275 1.00 30.54 305 PHE A C 1
ATOM 4823 O O . PHE B 1 305 ? 36.531 -5.490 -13.819 1.00 26.64 305 PHE A O 1
ATOM 4831 N N . ASN B 1 306 ? 34.610 -6.201 -14.766 1.00 28.50 306 ASN A N 1
ATOM 4832 C CA . ASN B 1 306 ? 34.996 -7.608 -14.741 1.00 32.24 306 ASN A CA 1
ATOM 4833 C C . ASN B 1 306 ? 35.581 -8.071 -16.073 1.00 32.29 306 ASN A C 1
ATOM 4834 O O . ASN B 1 306 ? 35.493 -9.258 -16.413 1.00 35.46 306 ASN A O 1
ATOM 4839 N N . ASP B 1 307 ? 36.174 -7.156 -16.841 1.00 25.85 307 ASP A N 1
ATOM 4840 C CA . ASP B 1 307 ? 36.702 -7.468 -18.165 1.00 30.63 307 ASP A CA 1
ATOM 4841 C C . ASP B 1 307 ? 38.226 -7.364 -18.222 1.00 29.32 307 ASP A C 1
ATOM 4842 O O . ASP B 1 307 ? 38.801 -7.121 -19.284 1.00 29.44 307 ASP A O 1
ATOM 4847 N N . GLY B 1 308 ? 38.895 -7.571 -17.095 1.00 24.79 308 GLY A N 1
ATOM 4848 C CA . GLY B 1 308 ? 40.333 -7.515 -17.069 1.00 32.65 308 GLY A CA 1
ATOM 4849 C C . GLY B 1 308 ? 40.948 -8.815 -17.538 1.00 33.18 308 GLY A C 1
ATOM 4850 O O . GLY B 1 308 ? 40.272 -9.841 -17.620 1.00 35.14 308 GLY A O 1
ATOM 4851 N N . PRO B 1 309 ? 42.245 -8.798 -17.855 1.00 40.72 309 PRO A N 1
ATOM 4852 C CA . PRO B 1 309 ? 42.917 -10.035 -18.284 1.00 37.44 309 PRO A CA 1
ATOM 4853 C C . PRO B 1 309 ? 42.856 -11.129 -17.222 1.00 38.78 309 PRO A C 1
ATOM 4854 O O . PRO B 1 309 ? 43.072 -10.892 -16.027 1.00 34.46 309 PRO A O 1
ATOM 4858 N N . LYS B 1 310 ? 42.571 -12.348 -17.686 1.00 38.55 310 LYS A N 1
ATOM 4859 C CA . LYS B 1 310 ? 42.306 -13.458 -16.778 1.00 37.78 310 LYS A CA 1
ATOM 4860 C C . LYS B 1 310 ? 43.532 -13.826 -15.960 1.00 31.50 310 LYS A C 1
ATOM 4861 O O . LYS B 1 310 ? 43.422 -14.154 -14.775 1.00 32.31 310 LYS A O 1
ATOM 4867 N N . GLU B 1 311 ? 44.709 -13.771 -16.562 1.00 30.90 311 GLU A N 1
ATOM 4868 C CA . GLU B 1 311 ? 45.887 -14.187 -15.817 1.00 34.65 311 GLU A CA 1
ATOM 4869 C C . GLU B 1 311 ? 46.271 -13.198 -14.725 1.00 43.11 311 GLU A C 1
ATOM 4870 O O . GLU B 1 311 ? 47.113 -13.528 -13.879 1.00 40.20 311 GLU A O 1
ATOM 4876 N N . LEU B 1 312 ? 45.682 -12.007 -14.719 1.00 32.69 312 LEU A N 1
ATOM 4877 C CA . LEU B 1 312 ? 45.878 -11.056 -13.639 1.00 37.03 312 LEU A CA 1
ATOM 4878 C C . LEU B 1 312 ? 44.735 -11.066 -12.636 1.00 28.82 312 LEU A C 1
ATOM 4879 O O . LEU B 1 312 ? 44.756 -10.273 -11.693 1.00 33.41 312 LEU A O 1
ATOM 4884 N N . GLY B 1 313 ? 43.736 -11.928 -12.818 1.00 28.33 313 GLY A N 1
ATOM 4885 C CA . GLY B 1 313 ? 42.615 -12.023 -11.901 1.00 24.07 313 GLY A CA 1
ATOM 4886 C C . GLY B 1 313 ? 41.279 -11.594 -12.477 1.00 28.64 313 GLY A C 1
ATOM 4887 O O . GLY B 1 313 ? 40.252 -11.828 -11.828 1.00 34.57 313 GLY A O 1
ATOM 4888 N N . GLY B 1 314 ? 41.250 -10.954 -13.648 1.00 24.08 314 GLY A N 1
ATOM 4889 C CA . GLY B 1 314 ? 40.016 -10.666 -14.346 1.00 27.70 314 GLY A CA 1
ATOM 4890 C C . GLY B 1 314 ? 39.384 -9.311 -14.070 1.00 28.04 314 GLY A C 1
ATOM 4891 O O . GLY B 1 314 ? 38.467 -8.919 -14.799 1.00 25.26 314 GLY A O 1
ATOM 4892 N N . LEU B 1 315 ? 39.831 -8.582 -13.047 1.00 26.09 315 LEU A N 1
ATOM 4893 C CA . LEU B 1 315 ? 39.283 -7.258 -12.764 1.00 23.12 315 LEU A CA 1
ATOM 4894 C C . LEU B 1 315 ? 40.038 -6.167 -13.511 1.00 27.35 315 LEU A C 1
ATOM 4895 O O . LEU B 1 315 ? 41.258 -6.231 -13.689 1.00 25.38 315 LEU A O 1
ATOM 4900 N N . ARG B 1 316 ? 39.302 -5.141 -13.934 1.00 27.48 316 ARG A N 1
ATOM 4901 C CA . ARG B 1 316 ? 39.908 -3.909 -14.435 1.00 23.96 316 ARG A CA 1
ATOM 4902 C C . ARG B 1 316 ? 39.492 -2.760 -13.527 1.00 26.50 316 ARG A C 1
ATOM 4903 O O . ARG B 1 316 ? 38.315 -2.386 -13.491 1.00 24.32 316 ARG A O 1
ATOM 4911 N N . TYR B 1 317 ? 40.452 -2.214 -12.787 1.00 24.85 317 TYR A N 1
ATOM 4912 C CA . TYR B 1 317 ? 40.257 -0.966 -12.063 1.00 24.48 317 TYR A CA 1
ATOM 4913 C C . TYR B 1 317 ? 40.611 0.144 -13.033 1.00 21.30 317 TYR A C 1
ATOM 4914 O O . TYR B 1 317 ? 41.781 0.311 -13.389 1.00 17.91 317 TYR A O 1
ATOM 4923 N N . SER B 1 318 ? 39.590 0.847 -13.510 1.00 20.09 318 SER A N 1
ATOM 4924 C CA . SER B 1 318 ? 39.721 1.932 -14.468 1.00 19.79 318 SER A CA 1
ATOM 4925 C C . SER B 1 318 ? 39.666 3.236 -13.691 1.00 23.59 318 SER A C 1
ATOM 4926 O O . SER B 1 318 ? 38.616 3.599 -13.150 1.00 24.98 318 SER A O 1
ATOM 4929 N N . ILE B 1 319 ? 40.799 3.932 -13.636 1.00 20.85 319 ILE A N 1
ATOM 4930 C CA . ILE B 1 319 ? 41.034 5.016 -12.694 1.00 20.13 319 ILE A CA 1
ATOM 4931 C C . ILE B 1 319 ? 41.384 6.281 -13.467 1.00 23.01 319 ILE A C 1
ATOM 4932 O O . ILE B 1 319 ? 42.120 6.239 -14.459 1.00 25.09 319 ILE A O 1
ATOM 4937 N N . ASN B 1 320 ? 40.850 7.409 -13.013 1.00 23.33 320 ASN A N 1
ATOM 4938 C CA . ASN B 1 320 ? 41.216 8.696 -13.597 1.00 24.82 320 ASN A CA 1
ATOM 4939 C C . ASN B 1 320 ? 42.648 9.066 -13.223 1.00 20.29 320 ASN A C 1
ATOM 4940 O O . ASN B 1 320 ? 43.039 8.966 -12.058 1.00 17.49 320 ASN A O 1
ATOM 4945 N N . SER B 1 321 ? 43.436 9.476 -14.223 1.00 24.81 321 SER A N 1
ATOM 4946 C CA . SER B 1 321 ? 44.727 10.113 -13.955 1.00 24.57 321 SER A CA 1
ATOM 4947 C C . SER B 1 321 ? 44.570 11.280 -12.988 1.00 22.98 321 SER A C 1
ATOM 4948 O O . SER B 1 321 ? 45.411 11.492 -12.111 1.00 21.49 321 SER A O 1
ATOM 4951 N N . ALA B 1 322 ? 43.482 12.034 -13.130 1.00 26.68 322 ALA A N 1
ATOM 4952 C CA . ALA B 1 322 ? 43.213 13.209 -12.308 1.00 23.39 322 ALA A CA 1
ATOM 4953 C C . ALA B 1 322 ? 42.975 12.877 -10.844 1.00 28.20 322 ALA A C 1
ATOM 4954 O O . ALA B 1 322 ? 42.953 13.800 -10.022 1.00 22.13 322 ALA A O 1
ATOM 4956 N N . ALA B 1 323 ? 42.759 11.610 -10.498 1.00 18.55 323 ALA A N 1
ATOM 4957 C CA . ALA B 1 323 ? 42.563 11.246 -9.100 1.00 15.65 323 ALA A CA 1
ATOM 4958 C C . ALA B 1 323 ? 43.848 10.798 -8.438 1.00 19.75 323 ALA A C 1
ATOM 4959 O O . ALA B 1 323 ? 43.855 10.557 -7.226 1.00 22.05 323 ALA A O 1
ATOM 4961 N N . LEU B 1 324 ? 44.930 10.693 -9.201 1.00 19.48 324 LEU A N 1
ATOM 4962 C CA . LEU B 1 324 ? 46.150 10.050 -8.756 1.00 20.97 324 LEU A CA 1
ATOM 4963 C C . LEU B 1 324 ? 47.319 11.026 -8.819 1.00 28.98 324 LEU A C 1
ATOM 4964 O O . LEU B 1 324 ? 47.297 12.019 -9.550 1.00 24.30 324 LEU A O 1
ATOM 4969 N N . ARG B 1 325 ? 48.343 10.720 -8.028 1.00 23.40 325 ARG A N 1
ATOM 4970 C CA . ARG B 1 325 ? 49.661 11.316 -8.168 1.00 21.50 325 ARG A CA 1
ATOM 4971 C C . ARG B 1 325 ? 50.644 10.165 -8.248 1.00 24.00 325 ARG A C 1
ATOM 4972 O O . ARG B 1 325 ? 50.694 9.329 -7.338 1.00 23.51 325 ARG A O 1
ATOM 4980 N N . PHE B 1 326 ? 51.390 10.095 -9.345 1.00 24.33 326 PHE A N 1
ATOM 4981 C CA . PHE B 1 326 ? 52.411 9.072 -9.509 1.00 24.24 326 PHE A CA 1
ATOM 4982 C C . PHE B 1 326 ? 53.709 9.513 -8.846 1.00 25.99 326 PHE A C 1
ATOM 4983 O O . PHE B 1 326 ? 54.167 10.639 -9.056 1.00 29.87 326 PHE A O 1
ATOM 4991 N N . ILE B 1 327 ? 54.314 8.620 -8.076 1.00 27.01 327 ILE A N 1
ATOM 4992 C CA . ILE B 1 327 ? 55.635 8.895 -7.518 1.00 28.77 327 ILE A CA 1
ATOM 4993 C C . ILE B 1 327 ? 56.615 7.822 -7.982 1.00 27.47 327 ILE A C 1
ATOM 4994 O O . ILE B 1 327 ? 56.474 6.648 -7.608 1.00 27.39 327 ILE A O 1
ATOM 4999 N N . PRO B 1 328 ? 57.621 8.172 -8.784 1.00 29.71 328 PRO A N 1
ATOM 5000 C CA . PRO B 1 328 ? 58.581 7.167 -9.253 1.00 26.36 328 PRO A CA 1
ATOM 5001 C C . PRO B 1 328 ? 59.340 6.532 -8.095 1.00 29.51 328 PRO A C 1
ATOM 5002 O O . PRO B 1 328 ? 59.471 7.098 -7.007 1.00 29.13 328 PRO A O 1
ATOM 5006 N N . LEU B 1 329 ? 59.844 5.325 -8.352 1.00 27.65 329 LEU A N 1
ATOM 5007 C CA . LEU B 1 329 ? 60.581 4.579 -7.335 1.00 32.17 329 LEU A CA 1
ATOM 5008 C C . LEU B 1 329 ? 61.700 5.423 -6.736 1.00 34.69 329 LEU A C 1
ATOM 5009 O O . LEU B 1 329 ? 61.834 5.521 -5.512 1.00 33.87 329 LEU A O 1
ATOM 5014 N N . LYS B 1 330 ? 62.486 6.083 -7.589 1.00 36.19 330 LYS A N 1
ATOM 5015 C CA . LYS B 1 330 ? 63.615 6.880 -7.117 1.00 37.61 330 LYS A CA 1
ATOM 5016 C C . LYS B 1 330 ? 63.194 8.064 -6.249 1.00 46.21 330 LYS A C 1
ATOM 5017 O O . LYS B 1 330 ? 64.046 8.641 -5.559 1.00 44.85 330 LYS A O 1
ATOM 5023 N N . ASP B 1 331 ? 61.917 8.459 -6.279 1.00 40.69 331 ASP A N 1
ATOM 5024 C CA . ASP B 1 331 ? 61.435 9.582 -5.482 1.00 30.96 331 ASP A CA 1
ATOM 5025 C C . ASP B 1 331 ? 60.643 9.159 -4.255 1.00 32.84 331 ASP A C 1
ATOM 5026 O O . ASP B 1 331 ? 60.311 10.016 -3.433 1.00 34.58 331 ASP A O 1
ATOM 5031 N N . MET B 1 332 ? 60.312 7.875 -4.119 1.00 31.38 332 MET A N 1
ATOM 5032 C CA . MET B 1 332 ? 59.407 7.468 -3.049 1.00 33.83 332 MET A CA 1
ATOM 5033 C C . MET B 1 332 ? 59.996 7.760 -1.670 1.00 33.68 332 MET A C 1
ATOM 5034 O O . MET B 1 332 ? 59.268 8.145 -0.747 1.00 33.21 332 MET A O 1
ATOM 5039 N N . GLU B 1 333 ? 61.311 7.581 -1.508 1.00 35.13 333 GLU A N 1
ATOM 5040 C CA . GLU B 1 333 ? 61.929 7.790 -0.200 1.00 42.18 333 GLU A CA 1
ATOM 5041 C C . GLU B 1 333 ? 61.787 9.240 0.252 1.00 39.70 333 GLU A C 1
ATOM 5042 O O . GLU B 1 333 ? 61.335 9.510 1.371 1.00 41.00 333 GLU A O 1
ATOM 5048 N N . LYS B 1 334 ? 62.172 10.184 -0.612 1.00 33.83 334 LYS A N 1
ATOM 5049 C CA . LYS B 1 334 ? 62.064 11.610 -0.295 1.00 45.74 334 LYS A CA 1
ATOM 5050 C C . LYS B 1 334 ? 60.625 12.041 -0.024 1.00 43.87 334 LYS A C 1
ATOM 5051 O O . LYS B 1 334 ? 60.391 12.952 0.780 1.00 44.17 334 LYS A O 1
ATOM 5057 N N . GLU B 1 335 ? 59.655 11.428 -0.693 1.00 36.07 335 GLU A N 1
ATOM 5058 C CA . GLU B 1 335 ? 58.272 11.874 -0.595 1.00 33.65 335 GLU A CA 1
ATOM 5059 C C . GLU B 1 335 ? 57.525 11.231 0.565 1.00 35.38 335 GLU A C 1
ATOM 5060 O O . GLU B 1 335 ? 56.328 11.487 0.737 1.00 36.42 335 GLU A O 1
ATOM 5066 N N . GLY B 1 336 ? 58.193 10.400 1.355 1.00 34.53 336 GLY A N 1
ATOM 5067 C CA . GLY B 1 336 ? 57.573 9.813 2.523 1.00 35.40 336 GLY A CA 1
ATOM 5068 C C . GLY B 1 336 ? 56.960 8.453 2.305 1.00 38.89 336 GLY A C 1
ATOM 5069 O O . GLY B 1 336 ? 56.130 8.025 3.115 1.00 37.76 336 GLY A O 1
ATOM 5070 N N . TYR B 1 337 ? 57.334 7.756 1.234 1.00 31.40 337 TYR A N 1
ATOM 5071 C CA . TYR B 1 337 ? 56.797 6.431 0.949 1.00 32.41 337 TYR A CA 1
ATOM 5072 C C . TYR B 1 337 ? 57.895 5.370 0.920 1.00 38.08 337 TYR A C 1
ATOM 5073 O O . TYR B 1 337 ? 57.710 4.303 0.319 1.00 34.84 337 TYR A O 1
ATOM 5082 N N . GLY B 1 338 ? 59.032 5.642 1.574 1.00 37.90 338 GLY A N 1
ATOM 5083 C CA . GLY B 1 338 ? 60.154 4.718 1.529 1.00 35.29 338 GLY A CA 1
ATOM 5084 C C . GLY B 1 338 ? 59.806 3.313 1.977 1.00 32.95 338 GLY A C 1
ATOM 5085 O O . GLY B 1 338 ? 60.376 2.343 1.475 1.00 40.96 338 GLY A O 1
ATOM 5086 N N . GLU B 1 339 ? 58.859 3.174 2.906 1.00 34.39 339 GLU A N 1
ATOM 5087 C CA . GLU B 1 339 ? 58.530 1.845 3.410 1.00 32.57 339 GLU A CA 1
ATOM 5088 C C . GLU B 1 339 ? 57.751 0.995 2.414 1.00 35.38 339 GLU A C 1
ATOM 5089 O O . GLU B 1 339 ? 57.557 -0.196 2.676 1.00 31.89 339 GLU A O 1
ATOM 5095 N N . PHE B 1 340 ? 57.299 1.560 1.291 1.00 30.29 340 PHE A N 1
ATOM 5096 C CA . PHE B 1 340 ? 56.628 0.774 0.263 1.00 30.46 340 PHE A CA 1
ATOM 5097 C C . PHE B 1 340 ? 57.543 0.376 -0.888 1.00 28.72 340 PHE A C 1
ATOM 5098 O O . PHE B 1 340 ? 57.113 -0.387 -1.758 1.00 29.85 340 PHE A O 1
ATOM 5106 N N . ILE B 1 341 ? 58.778 0.878 -0.924 1.00 29.85 341 ILE A N 1
ATOM 5107 C CA . ILE B 1 341 ? 59.694 0.553 -2.020 1.00 29.99 341 ILE A CA 1
ATOM 5108 C C . ILE B 1 341 ? 59.888 -0.960 -2.186 1.00 30.21 341 ILE A C 1
ATOM 5109 O O . ILE B 1 341 ? 59.786 -1.450 -3.319 1.00 32.73 341 ILE A O 1
ATOM 5114 N N . PRO B 1 342 ? 60.184 -1.732 -1.136 1.00 35.85 342 PRO A N 1
ATOM 5115 C CA . PRO B 1 342 ? 60.399 -3.171 -1.374 1.00 33.60 342 PRO A CA 1
ATOM 5116 C C . PRO B 1 342 ? 59.164 -3.859 -1.907 1.00 32.07 342 PRO A C 1
ATOM 5117 O O . PRO B 1 342 ? 59.270 -4.841 -2.653 1.00 32.17 342 PRO A O 1
ATOM 5121 N N . TYR B 1 343 ? 57.986 -3.342 -1.572 1.00 31.76 343 TYR A N 1
ATOM 5122 C CA . TYR B 1 343 ? 56.749 -3.946 -2.039 1.00 27.23 343 TYR A CA 1
ATOM 5123 C C . TYR B 1 343 ? 56.500 -3.633 -3.510 1.00 30.82 343 TYR A C 1
ATOM 5124 O O . TYR B 1 343 ? 56.061 -4.507 -4.265 1.00 30.94 343 TYR A O 1
ATOM 5133 N N . ILE B 1 344 ? 56.791 -2.406 -3.943 1.00 24.34 344 ILE A N 1
ATOM 5134 C CA . ILE B 1 344 ? 56.704 -2.098 -5.364 1.00 26.82 344 ILE A CA 1
ATOM 5135 C C . ILE B 1 344 ? 57.680 -2.968 -6.155 1.00 30.22 344 ILE A C 1
ATOM 5136 O O . ILE B 1 344 ? 57.310 -3.593 -7.159 1.00 31.02 344 ILE A O 1
ATOM 5141 N N . LYS B 1 345 ? 58.943 -3.033 -5.709 1.00 31.85 345 LYS A N 1
ATOM 5142 C CA . LYS B 1 345 ? 59.947 -3.758 -6.490 1.00 33.57 345 LYS A CA 1
ATOM 5143 C C . LYS B 1 345 ? 59.660 -5.255 -6.524 1.00 30.36 345 LYS A C 1
ATOM 5144 O O . LYS B 1 345 ? 59.811 -5.894 -7.575 1.00 30.83 345 LYS A O 1
ATOM 5150 N N . LYS B 1 346 ? 59.233 -5.832 -5.397 1.00 26.74 346 LYS A N 1
ATOM 5151 C CA . LYS B 1 346 ? 58.854 -7.241 -5.408 1.00 30.31 346 LYS A CA 1
ATOM 5152 C C . LYS B 1 346 ? 57.719 -7.490 -6.391 1.00 28.98 346 LYS A C 1
ATOM 5153 O O . LYS B 1 346 ? 57.722 -8.493 -7.119 1.00 30.14 346 LYS A O 1
ATOM 5159 N N . GLY B 1 347 ? 56.748 -6.571 -6.442 1.00 29.20 347 GLY A N 1
ATOM 5160 C CA . GLY B 1 347 ? 55.668 -6.702 -7.401 1.00 23.40 347 GLY A CA 1
ATOM 5161 C C . GLY B 1 347 ? 56.165 -6.657 -8.832 1.00 28.89 347 GLY A C 1
ATOM 5162 O O . GLY B 1 347 ? 55.746 -7.464 -9.669 1.00 33.46 347 GLY A O 1
ATOM 5163 N N . GLU B 1 348 ? 57.072 -5.715 -9.129 1.00 27.86 348 GLU A N 1
ATOM 5164 C CA . GLU B 1 348 ? 57.638 -5.594 -10.473 1.00 29.19 348 GLU A CA 1
ATOM 5165 C C . GLU B 1 348 ? 58.488 -6.812 -10.838 1.00 27.74 348 GLU A C 1
ATOM 5166 O O . GLU B 1 348 ? 58.494 -7.249 -11.996 1.00 26.08 348 GLU A O 1
ATOM 5172 N N . LEU B 1 349 ? 59.212 -7.379 -9.869 1.00 26.84 349 LEU A N 1
ATOM 5173 C CA . LEU B 1 349 ? 59.897 -8.649 -10.113 1.00 34.50 349 LEU A CA 1
ATOM 5174 C C . LEU B 1 349 ? 58.908 -9.756 -10.479 1.00 32.43 349 LEU A C 1
ATOM 5175 O O . LEU B 1 349 ? 59.180 -10.567 -11.372 1.00 36.15 349 LEU A O 1
ATOM 5180 N N . LYS B 1 350 ? 57.751 -9.799 -9.809 1.00 28.83 350 LYS A N 1
ATOM 5181 C CA . LYS B 1 350 ? 56.705 -10.764 -10.164 1.00 33.18 350 LYS A CA 1
ATOM 5182 C C . LYS B 1 350 ? 56.186 -10.541 -11.573 1.00 30.68 350 LYS A C 1
ATOM 5183 O O . LYS B 1 350 ? 56.014 -11.492 -12.348 1.00 29.01 350 LYS A O 1
ATOM 5189 N N . LYS B 1 351 ? 55.894 -9.291 -11.903 1.00 29.44 351 LYS A N 1
ATOM 5190 C CA . LYS B 1 351 ? 55.458 -8.980 -13.256 1.00 33.32 351 LYS A CA 1
ATOM 5191 C C . LYS B 1 351 ? 56.527 -9.356 -14.278 1.00 29.95 351 LYS A C 1
ATOM 5192 O O . LYS B 1 351 ? 56.225 -9.883 -15.361 1.00 28.82 351 LYS A O 1
ATOM 5198 N N . TYR B 1 352 ? 57.789 -9.088 -13.944 1.00 32.42 352 TYR A N 1
ATOM 5199 C CA . TYR B 1 352 ? 58.888 -9.394 -14.850 1.00 29.03 352 TYR A CA 1
ATOM 5200 C C . TYR B 1 352 ? 58.941 -10.886 -15.180 1.00 34.61 352 TYR A C 1
ATOM 5201 O O . TYR B 1 352 ? 59.078 -11.266 -16.351 1.00 31.02 352 TYR A O 1
ATOM 5210 N N . ILE B 1 353 ? 58.807 -11.746 -14.168 1.00 27.91 353 ILE A N 1
ATOM 5211 C CA . ILE B 1 353 ? 58.857 -13.188 -14.408 1.00 35.02 353 ILE A CA 1
ATOM 5212 C C . ILE B 1 353 ? 57.614 -13.657 -15.153 1.00 35.24 353 ILE A C 1
ATOM 5213 O O . ILE B 1 353 ? 57.710 -14.362 -16.166 1.00 37.19 353 ILE A O 1
ATOM 5218 N N . ASN B 1 354 ? 56.428 -13.263 -14.675 1.00 36.11 354 ASN A N 1
ATOM 5219 C CA . ASN B 1 354 ? 55.198 -13.719 -15.317 1.00 37.40 354 ASN A CA 1
ATOM 5220 C C . ASN B 1 354 ? 55.189 -13.399 -16.802 1.00 37.44 354 ASN A C 1
ATOM 5221 O O . ASN B 1 354 ? 54.626 -14.158 -17.598 1.00 43.72 354 ASN A O 1
ATOM 5226 N N . ASP B 1 355 ? 55.832 -12.303 -17.197 1.00 40.42 355 ASP A N 1
ATOM 5227 C CA . ASP B 1 355 ? 55.893 -11.938 -18.609 1.00 46.46 355 ASP A CA 1
ATOM 5228 C C . ASP B 1 355 ? 56.696 -12.933 -19.445 1.00 44.70 355 ASP A C 1
ATOM 5229 O O . ASP B 1 355 ? 56.473 -13.022 -20.657 1.00 49.31 355 ASP A O 1
ATOM 5234 N N . LYS B 1 356 ? 57.603 -13.695 -18.824 1.00 41.19 356 LYS A N 1
ATOM 5235 C CA . LYS B 1 356 ? 58.510 -14.566 -19.565 1.00 45.53 356 LYS A CA 1
ATOM 5236 C C . LYS B 1 356 ? 57.934 -15.938 -19.856 1.00 42.73 356 LYS A C 1
ATOM 5237 O O . LYS B 1 356 ? 58.630 -16.765 -20.450 1.00 44.00 356 LYS A O 1
ATOM 5243 N N . LYS B 1 357 ? 56.701 -16.203 -19.455 1.00 43.36 357 LYS A N 1
ATOM 5244 C CA . LYS B 1 357 ? 56.036 -17.427 -19.864 1.00 45.86 357 LYS A CA 1
ATOM 5245 C C . LYS B 1 357 ? 55.721 -17.360 -21.358 1.00 51.59 357 LYS A C 1
ATOM 5246 O O . LYS B 1 357 ? 55.505 -18.385 -21.998 1.00 59.48 357 LYS A O 1
#

Radius of gyration: 30.73 Å; Cα contacts (8 Å, |Δi|>4): 1362; chains: 2; bounding box: 74×72×92 Å

Solvent-accessible surface area: 32518 Å² total; per-residue (Å²): 163,96,131,28,0,17,0,0,5,0,19,4,41,1,2,3,18,0,0,53,101,3,76,8,19,96,55,3,3,0,0,1,0,2,0,120,50,97,79,24,70,68,144,116,4,166,133,3,29,1,0,4,0,0,56,0,25,2,29,34,180,99,8,55,14,43,27,0,0,63,1,0,18,64,12,14,65,19,66,25,109,45,91,12,32,137,28,97,20,99,35,32,14,3,0,0,0,23,76,60,104,83,15,101,140,56,0,41,128,3,19,150,54,36,59,149,150,85,131,46,185,40,35,11,46,39,69,78,39,125,31,51,27,144,5,65,118,136,7,5,55,23,21,150,94,70,122,116,19,92,44,105,31,56,48,138,68,1,66,66,14,19,4,30,87,117,109,17,105,83,34,63,59,111,75,0,117,190,117,12,78,153,91,39,38,28,0,3,49,77,112,96,73,6,108,6,67,121,24,128,19,58,98,51,171,75,66,0,0,0,0,1,26,1,17,14,0,0,0,0,8,4,13,27,17,39,127,30,33,24,4,39,0,1,0,8,92,10,12,15,159,75,0,2,93,15,89,67,25,120,52,111,159,116,128,48,7,5,0,11,0,52,35,3,163,0,4,0,3,14,3,55,27,71,12,38,161,137,83,44,5,14,21,2,10,0,3,9,8,0,3,89,21,3,29,46,161,32,0,122,151,79,43,11,17,48,4,48,32,42,0,87,141,23,17,86,142,86,120,101,68,120,132,196,109,118,110,31,0,16,0,0,6,1,22,3,40,3,2,4,21,0,0,53,104,3,78,8,20,89,59,3,5,0,0,1,0,14,7,134,61,81,75,20,36,87,138,118,6,156,122,6,48,0,0,5,0,0,52,0,28,4,20,32,157,101,6,56,14,43,28,0,0,60,2,0,20,67,12,12,69,23,52,20,107,44,92,12,29,140,27,99,16,108,17,32,11,5,0,0,0,24,84,58,104,78,15,101,141,52,0,52,128,3,19,143,42,14,58,179,134,66,77,165,26,34,10,54,44,58,60,40,126,29,49,27,139,4,60,118,131,8,6,55,23,20,77,55,58,60,103,20,93,47,109,33,58,40,133,68,1,69,77,12,22,7,29,89,117,105,18,102,83,34,64,64,131,74,0,137,181,115,14,80,157,89,40,37,32,0,4,48,78,108,102,75,7,128,47,109,125,25,124,20,59,97,50,168,67,60,0,0,0,0,1,26,0,16,13,0,0,0,0,8,4,14,27,16,38,129,33,53,44,3,59,0,1,0,8,102,1,18,16,136,76,0,3,90,96,94,101,23,130,80,181,170,161,61,70,7,0,10,1,50,34,2,160,0,3,0,3,14,18,60,138,89,13,40,181,136,73,64,17,68,22,3,10,1,4,9,8,0,4,90,20,4,27,42,164,58,0,123,186,74,42,11,17,48,3,45,32,42,0,63,77,22,18,18,83,84,96,5,59,119,66,107

Organism: Helicobacter pylori (strain ATCC 700392 / 26695) (NCBI:txid85962)

Secondary structure (DSSP, 8-state):
--EEEEEEES-HHHHHHHHHTSTTEEEEEEEEES-SSS---GGGHHHH-PEEEEEEEE-TTTS-HHHHHHHHHTTS-SS-SSEETTEESGGG-EEEEESSTTHHHHHHHHHHHHHHT------EEEE---EEEPPTTTTTHHHH-TTS---S-GGGGGS----TTS--PPPHHHHHHHS-HHHHHHHHH---PPTTSSSSTT---SEEEEETTT--EEEEGGGEE--SSSS-EESS-SSSSSEEEEEE-----EEEEEETTT--EEEEEES-S-GGGTS-EEEE-GGGEEEEEHHHHTTTT-GGGHHHHHHHHHHHHHHTT-/--EEEEEEES-HHHHHHHHHTSTTEEEEEEEEES-SSS---GGGHHHHTPEEEEEEEE-TTTS-HHHHHHHHHTTS-TT-SSEETTEESGGG-EEEEESSTHHHHHHHHHHHHHHHHH-S----EEEE---EEEPPTTTTTHHHH-TTS---S-GGGGGS----TTS--PPPHHHHHHHS-HHHHHHHHH---PPTTSSSSTT---SEEEEETTT--EEEEGGGEE--SSSS-EESS-SSSSSEEEEEE-GGGS-EEEEEETTT--EEEEEES-S-GGGTS-EEEE-GGGEEEEEGGGTTTTT-GGGHHHHHHHHHHHHHHTT-

Foldseek 3Di:
DKFKKKKFAAPLLQVQLQLVLAPFWPHKAWWWFDFQDQDDADVCCQPRLTATIIITIGHCVQPNPLVSVVLVVQWHDQADAQDGDHHHHSNRGTEMAHADPVVQVSVVVSVVVVCVPVPDDGRYYYYHTDHMDGYDVCSTNVCVVPVPDDHDGDSVSSLADDWDLPPWAFDDPVVCVVQADPVLCCCFPVVDADDFLPADPLPDQAFFFKAFPRIRTTWAGSLQWDRPVGRATKGLGTSHDQQKDWDWDCPPVDTFIWIAGDRNRTTFGGKDQCDDVVSPRIIDGGHSSRIDTDGLVCCVVVPNVSCSVSRVVSNVVSVVVVVD/DKFKKKKFAFDVLQVQLQLVLAWFWDHKAWWWFDFQDQDDAPVCCQPRLTATIIITIGHCVQPNPLVSVVLVVQWHPQADAQDGDHHGHSNRGTEMAHDDPVVVVSVVVSVVVVVVVHHDGRYYYYHTDHMGGYDPCSTNPCVVPVPDDHDGDSCSSLADDWDLPPWAADDPVVCVVQADPVLCCCFPVVDADDFLPADPLPDQAFFFKAFSRIRGTWAGSLQWDNPVRRATKGLGTSHDQQKDWDWDPVVDTFIWIAGDRNRTTFGGKDQCDDVVSPRIIDGGHSSRIDTDGLVCCVVVPNVSCSVSRVVSNVVSVVVVVD

B-factor: mean 39.02, std 12.12, range [12.89, 91.95]

Nearest PDB structures (foldseek):
  7e43-assembly1_B  TM=1.003E+00  e=1.749E-71  Helicobacter pylori 26695
  3e0m-assembly1_D  TM=8.579E-01  e=5.721E-47  Streptococcus pneumoniae
  5fa9-assembly1_A  TM=5.328E-01  e=1.071E-42  Treponema denticola ATCC 35405
  1l1d-assembly2_B  TM=9.863E-01  e=1.911E-20  Neisseria gonorrhoeae
  3hcg-assembly1_D  TM=9.721E-01  e=2.561E-20  Neisseria meningitidis serogroup A

InterPro domains:
  IPR002569 Peptide methionine sulphoxide reductase MsrA domain [MF_01401] (35-190)
  IPR002569 Peptide methionine sulphoxide reductase MsrA domain [PF01625] (37-197)
  IPR002569 Peptide methionine sulphoxide reductase MsrA domain [TIGR00401] (37-184)
  IPR002579 Peptide methionine sulphoxide reductase MrsB domain [PF01641] (213-328)
  IPR002579 Peptide methionine sulphoxide reductase MrsB domain [PS51790] (206-329)
  IPR002579 Peptide methionine sulphoxide reductase MrsB domain [TIGR00357] (203-337)
  IPR011057 Mss4-like superfamily [SSF51316] (202-342)
  IPR028427 Peptide methionine sulfoxide reductase MsrB [PTHR10173] (120-338)
  IPR036509 Peptide methionine sulphoxide reductase MsrA superfamily [G3DSA:3.30.1060.10] (34-198)
  IPR036509 Peptide methionine sulphoxide reductase MsrA superfamily [SSF55068] (21-188)

Sequence (646 aa):
DERVIYLAGGSFWGLEAYMERIYGVIDASSGYANGKTSSTNYEKLHESDHAESVKVIYDPKKISLDKLLRYYFKVVDPVSVNKQGNDVGRQYRTGIYYVNSADKEVIDHALKALQKEVKGKIAIEVEPLKNYVRAEEYHQDYLKKHPSGYCHIDLKKADEVIVDDDKYTKPSDEVLKKKLTKLQYEVTQNKHTEKPFENEYYNKEEEGIYVDITTGEPLFSSADKYDSGCGWPSFSKPINKDVVKYEDDESLNRKRIEVLSRIGKAHLGHVFNDGPKELGGLRYSINSAALRFIPLKDMEKEGYGEFIPYIKKGELKKYINDKKDERVIYLAGGSFWGLEAYMERIYGVIDASSGYANGKTSSTNYEKLHESDHAESVKVIYDPKKISLDKLLRYYFKVVDPVSVNKQGNDVGRQYRTGIYYVNSADKEVIDHALKALQKEVGKIAIEVEPLKNYVRAEEYHQDYLKKHPSGYCHIDLKKADEVIVDDDKYTKPSDEVLKKKLTKLQYEVTQNKHTEKPFENEYYNKEEEGIYVDITTGEPLFSSADKYDSGCGWPSFSKPINKDVVKYEDDESNRKRIEVLSRIGKAHLGHVFNDGPKELGGLRYSINSAALRFIPLKDMEKEGYGEFIPYIKKGELKKYINDKK